Protein AF-A0A9W6Z639-F1 (afdb_monomer_lite)

Secondary structure (DSSP, 8-state):
-PPP---------S------------SS----------TT-TT-----SS--HHHHHHHHHHHHH----HHHHHHHHHHHHHHHHHTT----SSSSSTT---HHHHHH-GGGHHHHHHHHHHHHHHHHHGGGHHHHHHHHHHHHHHH----TTSSSTTT--SS--HHHHHHHHHHHHHTT-SSPPGGG--HHHHHHHHHHHHHHHHHHHHHHHHHHHHHHHHHH-HHHHHHHHHHHHHTTHHHHHHHHHHHHHHHHHSS-SS--TT-HHHHTT-TTT--GGGGGGGSGGG-HHHHHHHHH-----PPP--HHHHHHHHEEEE-TTS-------TTS-TTS-EEEESS--HHHHHHHHHHHHHHHHHHGGG-HHHHHHHHTT-THHHHHHHHHT--HHHHHHHHHHHHHHGGGS-HHHHHHTHHHHHHHHHHS---TT--TTS----S-HHHHHHHHHHHHHHHHHHHHHHHHHHHTT--

InterPro domains:
  IPR021819 Far11/STRP, C-terminal [PF11882] (52-472)
  IPR021819 Far11/STRP, C-terminal [SM01293] (52-479)
  IPR040185 Far11/STRP [PTHR13239] (42-471)

Radius of gyration: 30.05 Å; chains: 1; bounding box: 81×82×79 Å

pLDDT: mean 74.18, std 19.96, range [27.2, 96.5]

Organism: Ambrosiozyma monospora (NCBI:txid43982)

Foldseek 3Di:
DDDDDDDDDDDDDDDDPDPQDDDDDPDDDDDDRDDDDPPVDDDPDPPPPDDDPVVVVVVVVVVVQDDDDPQNLLLVLLVVVVVCVVVVHDPPDDSLCPQPQDVVVCVVCVVCNVVSVLLNVLLVVCLVCVVVLLVLLLVLLVLLLVLQDFDPPPPPPPPDPDDDDPVVVVVVVVVVVVVDQPPDFLVPDDPVNLVVLVSNVVSLVSLLVSLVVLLVNLVSLVVRHNLSNVVSLVSNVVSVLLVSLLSNLVSQVVQLCVPDPDRDPQDLSSVRSRLQQHRNNPSVCVDLVRPVVVVVVCVPDVDDPDDRDDNVNVSCLQWDWDPPPPDDDDPDADLPPPPDTDGQGPDTPPSVVSSNLSSLVSLLSSCPPNLPLSLVVNVVSVCLVSLSVQVSNDDPSNVVSSLSNCLSNQLVDDPVVCVVVVSSVVSNVVPPDADPPSCSNPVPDDDDPVVVNVVSVVVVVVSVVSSVSVSVVSNVVVD

Structure (mmCIF, N/CA/C/O backbone):
data_AF-A0A9W6Z639-F1
#
_entry.id   AF-A0A9W6Z639-F1
#
loop_
_atom_site.group_PDB
_atom_site.id
_atom_site.type_symbol
_atom_site.label_atom_id
_atom_site.label_alt_id
_atom_site.label_comp_id
_atom_site.label_asym_id
_atom_site.label_entity_id
_atom_site.label_seq_id
_atom_site.pdbx_PDB_ins_code
_atom_site.Cartn_x
_atom_site.Cartn_y
_atom_site.Cartn_z
_atom_site.occupancy
_atom_site.B_iso_or_equiv
_atom_site.auth_seq_id
_atom_site.auth_comp_id
_atom_site.auth_asym_id
_atom_site.auth_atom_id
_atom_site.pdbx_PDB_model_num
ATOM 1 N N . MET A 1 1 ? -11.769 43.386 -18.780 1.00 30.22 1 MET A N 1
ATOM 2 C CA . MET A 1 1 ? -12.900 43.760 -17.908 1.00 30.22 1 MET A CA 1
ATOM 3 C C . MET A 1 1 ? -12.930 42.809 -16.723 1.00 30.22 1 MET A C 1
ATOM 5 O O . MET A 1 1 ? -13.091 41.618 -16.959 1.00 30.22 1 MET A O 1
ATOM 9 N N . PRO A 1 2 ? -12.673 43.283 -15.494 1.00 30.77 2 PRO A N 1
ATOM 10 C CA . PRO A 1 2 ? -12.809 42.473 -14.292 1.00 30.77 2 PRO A CA 1
ATOM 11 C C . PRO A 1 2 ? -14.270 42.448 -13.817 1.00 30.77 2 PRO A C 1
ATOM 13 O O . PRO A 1 2 ? -15.003 43.424 -13.967 1.00 30.77 2 PRO A O 1
ATOM 16 N N . SER A 1 3 ? -14.673 41.299 -13.281 1.00 27.20 3 SER A N 1
ATOM 17 C CA . SER A 1 3 ? -16.019 40.975 -12.805 1.00 27.20 3 SER A CA 1
ATOM 18 C C . SER A 1 3 ? -16.471 41.861 -11.630 1.00 27.20 3 SER A C 1
ATOM 20 O O . SER A 1 3 ? -15.642 42.230 -10.796 1.00 27.20 3 SER A O 1
ATOM 22 N N . PRO A 1 4 ? -17.774 42.178 -11.516 1.00 33.56 4 PRO A N 1
ATOM 23 C CA . PRO A 1 4 ? -18.288 43.065 -10.483 1.00 33.56 4 PRO A CA 1
ATOM 24 C C . PRO A 1 4 ? -18.380 42.334 -9.139 1.00 33.56 4 PRO A C 1
ATOM 26 O O . PRO A 1 4 ? -19.134 41.376 -8.975 1.00 33.56 4 PRO A O 1
ATOM 29 N N . THR A 1 5 ? -17.618 42.795 -8.152 1.00 31.55 5 THR A N 1
ATOM 30 C CA . THR A 1 5 ? -17.820 42.442 -6.745 1.00 31.55 5 THR A CA 1
ATOM 31 C C . THR A 1 5 ? -19.060 43.157 -6.217 1.00 31.55 5 THR A C 1
ATOM 33 O O . THR A 1 5 ? -19.093 44.386 -6.148 1.00 31.55 5 THR A O 1
ATOM 36 N N . LEU A 1 6 ? -20.077 42.380 -5.840 1.00 29.45 6 LEU A N 1
ATOM 37 C CA . LEU A 1 6 ? -21.254 42.840 -5.103 1.00 29.45 6 LEU A CA 1
ATOM 38 C C . LEU A 1 6 ? -20.828 43.324 -3.709 1.00 29.45 6 LEU A C 1
ATOM 40 O O . LEU A 1 6 ? -20.745 42.540 -2.767 1.00 29.45 6 LEU A O 1
ATOM 44 N N . ASN A 1 7 ? -20.565 44.622 -3.578 1.00 28.69 7 ASN A N 1
ATOM 45 C CA . ASN A 1 7 ? -20.553 45.282 -2.278 1.00 28.69 7 ASN A CA 1
ATOM 46 C C . ASN A 1 7 ? -21.997 45.676 -1.937 1.00 28.69 7 ASN A C 1
ATOM 48 O O . ASN A 1 7 ? -22.615 46.390 -2.730 1.00 28.69 7 ASN A O 1
ATOM 52 N N . PRO A 1 8 ? -22.555 45.263 -0.786 1.00 32.59 8 PRO A N 1
ATOM 53 C CA . PRO A 1 8 ? -23.858 45.752 -0.366 1.00 32.59 8 PRO A CA 1
ATOM 54 C C . PRO A 1 8 ? -23.740 47.244 -0.023 1.00 32.59 8 PRO A C 1
ATOM 56 O O . PRO A 1 8 ? -23.115 47.627 0.966 1.00 32.59 8 PRO A O 1
ATOM 59 N N . GLN A 1 9 ? -24.313 48.093 -0.878 1.00 29.11 9 GLN A N 1
ATOM 60 C CA . GLN A 1 9 ? -24.552 49.501 -0.582 1.00 29.11 9 GLN A CA 1
ATOM 61 C C . GLN A 1 9 ? -25.623 49.584 0.510 1.00 29.11 9 GLN A C 1
ATOM 63 O O . GLN A 1 9 ? -26.759 49.159 0.309 1.00 29.11 9 GLN A O 1
ATOM 68 N N . HIS A 1 10 ? -25.265 50.122 1.675 1.00 33.81 10 HIS A N 1
ATOM 69 C CA . HIS A 1 10 ? -26.242 50.484 2.694 1.00 33.81 10 HIS A CA 1
ATOM 70 C C . HIS A 1 10 ? -26.980 51.754 2.256 1.00 33.81 10 HIS A C 1
ATOM 72 O O . HIS A 1 10 ? -26.392 52.833 2.198 1.00 33.81 10 HIS A O 1
ATOM 78 N N . THR A 1 11 ? -28.275 51.625 1.975 1.00 29.72 11 THR A N 1
ATOM 79 C CA . THR A 1 11 ? -29.224 52.741 2.006 1.00 29.72 11 THR A CA 1
ATOM 80 C C . THR A 1 11 ? -29.344 53.244 3.441 1.00 29.72 11 THR A C 1
ATOM 82 O O . THR A 1 11 ? -29.461 52.453 4.379 1.00 29.72 11 THR A O 1
ATOM 85 N N . GLY A 1 12 ? -29.260 54.560 3.608 1.00 29.75 12 GLY A N 1
ATOM 86 C CA . GLY A 1 12 ? -29.273 55.219 4.904 1.00 29.75 12 GLY A CA 1
ATOM 87 C C . GLY A 1 12 ? -30.591 55.103 5.674 1.00 29.75 12 GLY A C 1
ATOM 88 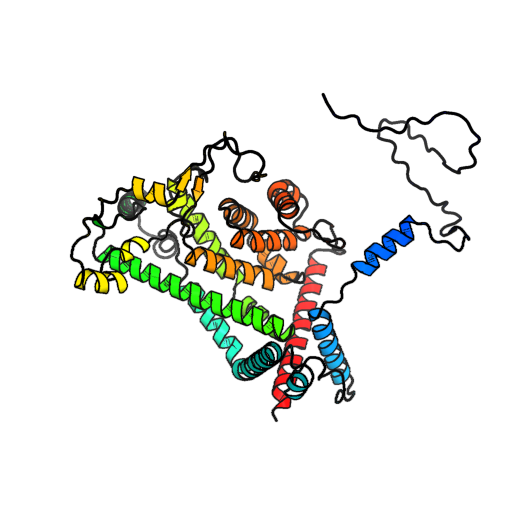O O . GLY A 1 12 ? -31.649 54.796 5.131 1.00 29.75 12 GLY A O 1
ATOM 89 N N . SER A 1 13 ? -30.459 55.440 6.960 1.00 33.75 13 SER A N 1
ATOM 90 C CA . SER A 1 13 ? -31.489 55.916 7.891 1.00 33.75 13 SER A CA 1
ATOM 91 C C . SER A 1 13 ? -32.705 55.020 8.149 1.00 33.75 13 SER A C 1
ATOM 93 O O . SER A 1 13 ? -33.743 55.146 7.505 1.00 33.75 13 SER A O 1
ATOM 95 N N . SER A 1 14 ? -32.631 54.222 9.216 1.00 31.11 14 SER A N 1
ATOM 96 C CA . SER A 1 14 ? -33.730 54.068 10.189 1.00 31.11 14 SER A CA 1
ATOM 97 C C . SER A 1 14 ? -33.225 53.386 11.470 1.00 31.11 14 SER A C 1
ATOM 99 O O . SER A 1 14 ? -32.801 52.238 11.450 1.00 31.11 14 SER A O 1
ATOM 101 N N . LEU A 1 15 ? -33.246 54.154 12.566 1.00 30.62 15 LEU A N 1
ATOM 102 C CA . LEU A 1 15 ? -33.315 53.757 13.983 1.00 30.62 15 LEU A CA 1
ATOM 103 C C . LEU A 1 15 ? -32.533 52.498 14.411 1.00 30.62 15 LEU A C 1
ATOM 105 O O . LEU A 1 15 ? -33.044 51.382 14.462 1.00 30.62 15 LEU A O 1
ATOM 109 N N . SER A 1 16 ? -31.284 52.730 14.815 1.00 30.36 16 SER A N 1
ATOM 110 C CA . SER A 1 16 ? -30.385 51.759 15.432 1.00 30.36 16 SER A CA 1
ATOM 111 C C . SER A 1 16 ? -30.771 51.450 16.885 1.00 30.36 16 SER A C 1
ATOM 113 O O . SER A 1 16 ? -30.467 52.229 17.784 1.00 30.36 16 SER A O 1
ATOM 115 N N . ASN A 1 17 ? -31.332 50.267 17.127 1.00 34.19 17 ASN A N 1
ATOM 116 C CA . ASN A 1 17 ? -31.203 49.561 18.406 1.00 34.19 17 ASN A CA 1
ATOM 117 C C . ASN A 1 17 ? -30.385 48.287 18.169 1.00 34.19 17 ASN A C 1
ATOM 119 O O . ASN A 1 17 ? -30.902 47.174 18.175 1.00 34.19 17 ASN A O 1
ATOM 123 N N . SER A 1 18 ? -29.088 48.449 17.912 1.00 35.41 18 SER A N 1
ATOM 124 C CA . SER A 1 18 ? -28.143 47.334 17.891 1.00 35.41 18 SER A CA 1
ATOM 125 C C . SER A 1 18 ? -26.876 47.751 18.620 1.00 35.41 18 SER A C 1
ATOM 127 O O . SER A 1 18 ? -26.211 48.696 18.197 1.00 35.41 18 SER A O 1
ATOM 129 N N . ASN A 1 19 ? -26.555 47.038 19.702 1.00 36.16 19 ASN A N 1
ATOM 130 C CA . ASN A 1 19 ? -25.334 47.187 20.496 1.00 36.16 19 ASN A CA 1
ATOM 131 C C . ASN A 1 19 ? -24.097 46.786 19.673 1.00 36.16 19 ASN A C 1
ATOM 133 O O . ASN A 1 19 ? -23.530 45.713 19.863 1.00 36.16 19 ASN A O 1
ATOM 137 N N . ILE A 1 20 ? -23.695 47.641 18.735 1.00 36.50 20 ILE A N 1
ATOM 138 C CA . ILE A 1 20 ? -22.407 47.582 18.050 1.00 36.50 20 ILE A CA 1
ATOM 139 C C . ILE A 1 20 ? -21.572 48.716 18.634 1.00 36.50 20 ILE A C 1
ATOM 141 O O . ILE A 1 20 ? -21.779 49.878 18.299 1.00 36.50 20 ILE A O 1
ATOM 145 N N . SER A 1 21 ? -20.643 48.391 19.529 1.00 36.38 21 SER A N 1
ATOM 146 C CA . SER A 1 21 ? -19.566 49.313 19.873 1.00 36.38 21 SER A CA 1
ATOM 147 C C . SER A 1 21 ? -18.505 49.242 18.773 1.00 36.38 21 SER A C 1
ATOM 149 O O . SER A 1 21 ? -17.778 48.256 18.645 1.00 36.38 21 SER A O 1
ATOM 151 N N . GLU A 1 22 ? -18.430 50.280 17.939 1.00 38.34 22 GLU A N 1
ATOM 152 C CA . GLU A 1 22 ? -17.270 50.513 17.079 1.00 38.34 22 GLU A CA 1
ATOM 153 C C . GLU A 1 22 ? -16.114 51.007 17.960 1.00 38.34 22 GLU A C 1
ATOM 155 O O . GLU A 1 22 ? -16.133 52.126 18.463 1.00 38.34 22 GLU A O 1
ATOM 160 N N . LEU A 1 23 ? -15.110 50.158 18.188 1.00 36.09 23 LEU A N 1
ATOM 161 C CA . LEU A 1 23 ? -13.824 50.592 18.732 1.00 36.09 23 LEU A CA 1
ATOM 162 C C . LEU A 1 23 ? -12.969 51.109 17.571 1.00 36.09 23 LEU A C 1
ATOM 164 O O . LEU A 1 23 ? -12.464 50.330 16.760 1.00 36.09 23 LEU A O 1
ATOM 168 N N . GLU A 1 24 ? -12.840 52.432 17.475 1.00 35.06 24 GLU A N 1
ATOM 169 C CA . GLU A 1 24 ? -11.897 53.088 16.573 1.00 35.06 24 GLU A CA 1
ATOM 170 C C . GLU A 1 24 ? -10.466 52.878 17.083 1.00 35.06 24 GLU A C 1
ATOM 172 O O . GLU A 1 24 ? -10.044 53.469 18.074 1.00 35.06 24 GLU A O 1
ATOM 177 N N . HIS A 1 25 ? -9.690 52.050 16.385 1.00 38.09 25 HIS A N 1
ATOM 178 C CA . HIS A 1 25 ? -8.236 52.129 16.459 1.00 38.09 25 HIS A CA 1
ATOM 179 C C . HIS A 1 25 ? -7.745 52.977 15.289 1.00 38.09 25 HIS A C 1
ATOM 181 O O . HIS A 1 25 ? -7.817 52.579 14.125 1.00 38.09 25 HIS A O 1
ATOM 187 N N . THR A 1 26 ? -7.240 54.167 15.608 1.00 40.84 26 THR A N 1
ATOM 188 C CA . THR A 1 26 ? -6.449 54.992 14.698 1.00 40.84 26 THR A CA 1
ATOM 189 C C . THR A 1 26 ? -5.169 54.233 14.361 1.00 40.84 26 THR A C 1
ATOM 191 O O . THR A 1 26 ? -4.233 54.246 15.155 1.00 40.84 26 THR A O 1
ATOM 194 N N . ASN A 1 27 ? -5.183 53.483 13.257 1.00 37.47 27 ASN A N 1
ATOM 195 C CA . ASN A 1 27 ? -4.060 53.234 12.344 1.00 37.47 27 ASN A CA 1
ATOM 196 C C . ASN A 1 27 ? -4.436 52.126 11.345 1.00 37.47 27 ASN A C 1
ATOM 198 O O . ASN A 1 27 ? -4.253 50.945 11.608 1.00 37.47 27 ASN A O 1
ATOM 202 N N . GLY A 1 28 ? -4.954 52.532 10.182 1.00 48.00 28 GLY A N 1
ATOM 203 C CA . GLY A 1 28 ? -4.600 51.958 8.875 1.00 48.00 28 GLY A CA 1
ATOM 204 C C . GLY A 1 28 ? -4.807 50.468 8.558 1.00 48.00 28 GLY A C 1
ATOM 205 O O . GLY A 1 28 ? -4.416 50.078 7.463 1.00 48.00 28 GLY A O 1
ATOM 206 N N . GLU A 1 29 ? -5.410 49.637 9.410 1.00 40.06 29 GLU A N 1
ATOM 207 C CA . GLU A 1 29 ? -5.619 48.210 9.114 1.00 40.06 29 GLU A CA 1
ATOM 208 C C . GLU A 1 29 ? -7.104 47.812 9.071 1.00 40.06 29 GLU A C 1
ATOM 210 O O . GLU A 1 29 ? -7.949 48.279 9.832 1.00 40.06 29 GLU A O 1
ATOM 215 N N . THR A 1 30 ? -7.426 46.949 8.106 1.00 41.94 30 THR A N 1
ATOM 216 C CA . THR A 1 30 ? -8.763 46.480 7.712 1.00 41.94 30 THR A CA 1
ATOM 217 C C . THR A 1 30 ? -9.707 46.169 8.883 1.00 41.94 30 THR A C 1
ATOM 219 O O . THR A 1 30 ? -9.414 45.307 9.713 1.00 41.94 30 THR A O 1
ATOM 222 N N . LYS A 1 31 ? -10.892 46.804 8.888 1.00 38.56 31 LYS A N 1
ATOM 223 C CA . LYS A 1 31 ? -11.970 46.606 9.875 1.00 38.56 31 LYS A CA 1
ATOM 224 C C . LYS A 1 31 ? -12.409 45.134 9.950 1.00 38.56 31 LYS A C 1
ATOM 226 O O . LYS A 1 31 ? -13.215 44.677 9.141 1.00 38.56 31 LYS A O 1
ATOM 231 N N . LYS A 1 32 ? -11.954 44.392 10.964 1.00 42.72 32 LYS A N 1
ATOM 232 C CA . LYS A 1 32 ? -12.601 43.139 11.383 1.00 42.72 32 LYS A CA 1
ATOM 233 C C . LYS A 1 32 ? -13.751 43.474 12.329 1.00 42.72 32 LYS A C 1
ATOM 235 O O . LYS A 1 32 ? -13.523 43.787 13.492 1.00 42.72 32 LYS A O 1
ATOM 240 N N . LYS A 1 33 ? -14.991 43.373 11.844 1.00 46.72 33 LYS A N 1
ATOM 241 C CA . LYS A 1 33 ? -16.167 43.334 12.724 1.00 46.72 33 LYS A CA 1
ATOM 242 C C . LYS A 1 33 ? -16.118 42.022 13.508 1.00 46.72 33 LYS A C 1
ATOM 244 O O . LYS A 1 33 ? -16.378 40.960 12.948 1.00 46.72 33 LYS A O 1
ATOM 249 N N . MET A 1 34 ? -15.729 42.084 14.777 1.00 39.72 34 MET A N 1
ATOM 250 C CA . MET A 1 34 ? -15.880 40.960 15.697 1.00 39.72 34 MET A CA 1
ATOM 251 C C . MET A 1 34 ? -17.211 41.100 16.427 1.00 39.72 34 MET A C 1
ATOM 253 O O . MET A 1 34 ? -17.521 42.165 16.954 1.00 39.72 34 MET A O 1
ATOM 257 N N . PHE A 1 35 ? -17.988 40.020 16.473 1.00 47.38 35 PHE A N 1
ATOM 258 C CA . PHE A 1 35 ? -19.105 39.917 17.404 1.00 47.38 35 PHE A CA 1
ATOM 259 C C . PHE A 1 35 ? -18.526 39.809 18.815 1.00 47.38 35 PHE A C 1
ATOM 261 O O . PHE A 1 35 ? -18.044 38.752 19.215 1.00 47.38 35 PHE A O 1
ATOM 268 N N . VAL A 1 36 ? -18.524 40.916 19.554 1.00 46.53 36 VAL A N 1
ATOM 269 C CA . VAL A 1 36 ? -18.197 40.911 20.980 1.00 46.53 36 VAL A CA 1
ATOM 270 C C . VAL A 1 36 ? -19.468 40.512 21.721 1.00 46.53 36 VAL A C 1
ATOM 272 O O . VAL A 1 36 ? -20.384 41.314 21.880 1.00 46.53 36 VAL A O 1
ATOM 275 N N . THR A 1 37 ? -19.558 39.257 22.157 1.00 47.69 37 THR A N 1
ATOM 276 C CA . THR A 1 37 ? -20.544 38.880 23.177 1.00 47.69 37 THR A CA 1
ATOM 277 C C . THR A 1 37 ? -20.198 39.637 24.454 1.00 47.69 37 THR A C 1
ATOM 279 O O . THR A 1 37 ? -19.046 39.587 24.889 1.00 47.69 37 THR A O 1
ATOM 282 N N . GLN A 1 38 ? -21.153 40.372 25.031 1.00 50.75 38 GLN A N 1
ATOM 283 C CA . GLN A 1 38 ? -20.894 41.182 26.221 1.00 50.75 38 GLN A CA 1
ATOM 284 C C . GLN A 1 38 ? -20.311 40.312 27.350 1.00 50.75 38 GLN A C 1
ATOM 286 O O . GLN A 1 38 ? -20.946 39.328 27.733 1.00 50.75 38 GLN A O 1
ATOM 291 N N . PRO A 1 39 ? -19.134 40.654 27.907 1.00 56.75 39 PRO A N 1
ATOM 292 C CA . PRO A 1 39 ? -18.445 39.813 28.889 1.00 56.75 39 PRO A CA 1
ATOM 293 C C . PRO A 1 39 ? -19.215 39.663 30.210 1.00 56.75 39 PRO A C 1
ATOM 295 O O . PRO A 1 39 ? -18.984 38.703 30.936 1.00 56.75 39 PRO A O 1
ATOM 298 N N . ASN A 1 40 ? -20.166 40.562 30.491 1.00 57.72 40 ASN A N 1
ATOM 299 C CA . ASN A 1 40 ? -21.044 40.492 31.665 1.00 57.72 40 ASN A CA 1
ATOM 300 C C . ASN A 1 40 ? -22.245 39.549 31.480 1.00 57.72 40 ASN A C 1
ATOM 302 O O . ASN A 1 40 ? -22.925 39.238 32.452 1.00 57.72 40 ASN A O 1
ATOM 306 N N . PHE A 1 41 ? -22.504 39.087 30.254 1.00 56.22 41 PHE A N 1
ATOM 307 C CA . PHE A 1 41 ? -23.584 38.157 29.935 1.00 56.22 41 PHE A CA 1
ATOM 308 C C . PHE A 1 41 ? -23.115 37.083 28.941 1.00 56.22 41 PHE A C 1
ATOM 310 O O . PHE A 1 41 ? -23.629 36.993 27.818 1.00 56.22 41 PHE A O 1
ATOM 317 N N . PRO A 1 42 ? -22.131 36.248 29.319 1.00 45.94 42 PRO A N 1
ATOM 318 C CA . PRO A 1 42 ? -21.802 35.083 28.521 1.00 45.94 42 PRO A CA 1
ATOM 319 C C . PRO A 1 42 ? -23.026 34.154 28.551 1.00 45.94 42 PRO A C 1
ATOM 321 O O . PRO A 1 42 ? -23.474 33.763 29.626 1.00 45.94 42 PRO A O 1
ATOM 324 N N . ASN A 1 43 ? -23.570 33.806 27.381 1.00 54.31 43 ASN A N 1
ATOM 325 C CA . ASN A 1 43 ? -24.707 32.884 27.191 1.00 54.31 43 ASN A CA 1
ATOM 326 C C . ASN A 1 43 ? -26.138 33.452 27.318 1.00 54.31 43 ASN A C 1
ATOM 328 O O . ASN A 1 43 ? -27.054 32.685 27.618 1.00 54.31 43 ASN A O 1
ATOM 332 N N . ILE A 1 44 ? -26.399 34.733 27.016 1.00 52.34 44 ILE A N 1
ATOM 333 C CA . ILE A 1 44 ? -27.779 35.116 26.644 1.00 52.34 44 ILE A CA 1
ATOM 334 C C . ILE A 1 44 ? -28.041 34.599 25.228 1.00 52.34 44 ILE A C 1
ATOM 336 O O . ILE A 1 44 ? -27.745 35.258 24.231 1.00 52.34 44 ILE A O 1
ATOM 340 N N . TYR A 1 45 ? -28.569 33.382 25.147 1.00 58.19 45 TYR A N 1
ATOM 341 C CA . TYR A 1 45 ? -29.176 32.873 23.927 1.00 58.19 45 TYR A CA 1
ATOM 342 C C . TYR A 1 45 ? -30.580 33.475 23.788 1.00 58.19 45 TYR A C 1
ATOM 344 O O . TYR A 1 45 ? -31.265 33.643 24.802 1.00 58.19 45 TYR A O 1
ATOM 352 N N . PRO A 1 46 ? -31.026 33.823 22.569 1.00 56.44 46 PRO A N 1
ATOM 353 C CA . PRO A 1 46 ? -32.404 34.245 22.358 1.00 56.44 46 PRO A CA 1
ATOM 354 C C . PRO A 1 46 ? -33.351 33.176 22.925 1.00 56.44 46 PRO A C 1
ATOM 356 O O . PRO A 1 46 ? -33.225 31.997 22.611 1.00 56.44 46 PRO A O 1
ATOM 359 N N . LEU A 1 47 ? -34.277 33.599 23.791 1.00 58.03 47 LEU A N 1
ATOM 360 C CA . LEU A 1 47 ? -35.275 32.752 24.467 1.00 58.03 47 LEU A CA 1
ATOM 361 C C . LEU A 1 47 ? -36.360 32.218 23.512 1.00 58.03 47 LEU A C 1
ATOM 363 O O . LEU A 1 47 ? -37.289 31.529 23.938 1.00 58.03 47 LEU A O 1
ATOM 367 N N . GLU A 1 48 ? -36.269 32.547 22.225 1.00 63.38 48 GLU A N 1
ATOM 368 C CA . GLU A 1 48 ? -37.144 31.996 21.203 1.00 63.38 48 GLU A CA 1
ATOM 369 C C . GLU A 1 48 ? -36.829 30.506 21.035 1.00 63.38 48 GLU A C 1
ATOM 371 O O . GLU A 1 48 ? -35.699 30.109 20.759 1.00 63.38 48 GLU A O 1
ATOM 376 N N . LYS A 1 49 ? -37.853 29.661 21.208 1.00 59.84 49 LYS A N 1
ATOM 377 C CA . LYS A 1 49 ? -37.761 28.194 21.082 1.00 59.84 49 LYS A CA 1
ATOM 378 C C . LYS A 1 49 ? -37.260 27.729 19.709 1.00 59.84 49 LYS A C 1
ATOM 380 O O . LYS A 1 49 ? -36.949 26.549 19.548 1.00 59.84 49 LYS A O 1
ATOM 385 N N . ASP A 1 50 ? -37.207 28.627 18.728 1.00 74.06 50 ASP A N 1
ATOM 386 C CA . ASP A 1 50 ? -36.800 28.314 17.374 1.00 74.06 50 ASP A CA 1
ATOM 387 C C . ASP A 1 50 ? -35.313 28.602 17.158 1.00 74.06 50 ASP A C 1
ATOM 389 O O . ASP A 1 50 ? -34.856 29.736 17.033 1.00 74.06 50 ASP A O 1
ATOM 393 N N . VAL A 1 51 ? -34.538 27.519 17.105 1.00 77.94 51 VAL A N 1
ATOM 394 C CA . VAL A 1 51 ? -33.113 27.557 16.777 1.00 77.94 51 VAL A CA 1
ATOM 395 C C . VAL A 1 51 ? -32.923 28.247 15.411 1.00 77.94 51 VAL A C 1
ATOM 397 O O . VAL A 1 51 ? -33.590 27.847 14.448 1.00 77.94 51 VAL A O 1
ATOM 400 N N . PRO A 1 52 ? -32.004 29.228 15.287 1.00 85.94 52 PRO A N 1
ATOM 401 C CA . PRO A 1 52 ? -31.713 29.903 14.025 1.00 85.94 52 PRO A CA 1
ATOM 402 C C . PRO A 1 52 ? -31.481 28.929 12.867 1.00 85.94 52 PRO A C 1
ATOM 404 O O . PRO A 1 52 ? -30.836 27.889 13.038 1.00 85.94 52 PRO A O 1
ATOM 407 N N . PHE A 1 53 ? -31.958 29.291 11.670 1.00 85.31 53 PHE A N 1
ATOM 408 C CA . PHE A 1 53 ? -31.848 28.452 10.470 1.00 85.31 53 PHE A CA 1
ATOM 409 C C . PHE A 1 53 ? -30.411 27.984 10.212 1.00 85.31 53 PHE A C 1
ATOM 411 O O . PHE A 1 53 ? -30.203 26.811 9.932 1.00 85.31 53 PHE A O 1
ATOM 418 N N . SER A 1 54 ? -29.417 28.853 10.410 1.00 86.44 54 SER A N 1
ATOM 419 C CA . SER A 1 54 ? -27.997 28.517 10.245 1.00 86.44 54 SER A CA 1
ATOM 420 C C . SER A 1 54 ? -27.526 27.388 11.168 1.00 86.44 54 SER A C 1
ATOM 422 O O . SER A 1 54 ? -26.743 26.537 10.753 1.00 86.44 54 SER A O 1
ATOM 424 N N . ILE A 1 55 ? -28.018 27.333 12.410 1.00 85.94 55 ILE A N 1
ATOM 425 C CA . ILE A 1 55 ? -27.685 26.266 13.363 1.00 85.94 55 ILE A CA 1
ATOM 426 C C . ILE A 1 55 ? -28.441 24.983 13.004 1.00 85.94 55 ILE A C 1
ATOM 428 O O . ILE A 1 55 ? -27.856 23.902 13.068 1.00 85.94 55 ILE A O 1
ATOM 432 N N . LYS A 1 56 ? -29.709 25.078 12.579 1.00 88.06 56 LYS A N 1
ATOM 433 C CA . LYS A 1 56 ? -30.477 23.920 12.086 1.00 88.06 56 LYS A CA 1
ATOM 434 C C . LYS A 1 56 ? -29.840 23.317 10.832 1.00 88.06 56 LYS A C 1
ATOM 436 O O . LYS A 1 56 ? -29.673 22.103 10.758 1.00 88.06 56 LYS A O 1
ATOM 441 N N . GLU A 1 57 ? -29.435 24.154 9.883 1.00 90.00 57 GLU A N 1
ATOM 442 C CA . GLU A 1 57 ? -28.739 23.756 8.661 1.00 90.00 57 GLU A CA 1
ATOM 443 C C . GLU A 1 57 ? -27.389 23.113 8.990 1.00 90.00 57 GLU A C 1
ATOM 445 O O . GLU A 1 57 ? -27.126 21.994 8.553 1.00 90.00 57 GLU A O 1
ATOM 450 N N . ALA A 1 58 ? -26.569 23.752 9.832 1.00 86.75 58 ALA A N 1
ATOM 451 C CA . ALA A 1 58 ? -25.300 23.183 10.274 1.00 86.75 58 ALA A CA 1
ATOM 452 C C . ALA A 1 58 ? -25.498 21.836 10.986 1.00 86.75 58 ALA A C 1
ATOM 454 O O . ALA A 1 58 ? -24.785 20.879 10.689 1.00 86.75 58 ALA A O 1
ATOM 455 N N . SER A 1 59 ? -26.487 21.734 11.878 1.00 87.12 59 SER A N 1
ATOM 456 C CA . SER A 1 59 ? -26.834 20.491 12.574 1.00 87.12 59 SER A CA 1
ATOM 457 C C . SER A 1 59 ? -27.238 19.391 11.592 1.00 87.12 59 SER A C 1
ATOM 459 O O . SER A 1 59 ? -26.703 18.288 11.663 1.00 87.12 59 SER A O 1
ATOM 461 N N . ASN A 1 60 ? -28.093 19.697 10.611 1.00 89.50 60 ASN A N 1
ATOM 462 C CA . ASN A 1 60 ? -28.510 18.744 9.581 1.00 89.50 60 ASN A CA 1
ATOM 463 C C . ASN A 1 60 ? -27.324 18.301 8.703 1.00 89.50 60 ASN A C 1
ATOM 465 O O . ASN A 1 60 ? -27.149 17.113 8.427 1.00 89.50 60 ASN A O 1
ATOM 469 N N . ILE A 1 61 ? -26.447 19.236 8.319 1.00 87.38 61 ILE A N 1
ATOM 470 C CA . ILE A 1 61 ? -25.204 18.923 7.607 1.00 87.38 61 ILE A CA 1
ATOM 471 C C . ILE A 1 61 ? -24.338 17.987 8.456 1.00 87.38 61 ILE A C 1
ATOM 473 O O . ILE A 1 61 ? -23.887 16.963 7.946 1.00 87.38 61 ILE A O 1
ATOM 477 N N . PHE A 1 62 ? -24.118 18.283 9.739 1.00 84.81 62 PHE A N 1
ATOM 478 C CA . PHE A 1 62 ? -23.319 17.424 10.611 1.00 84.81 62 PHE A CA 1
ATOM 479 C C . PHE A 1 62 ? -23.951 16.048 10.793 1.00 84.81 62 PHE A C 1
ATOM 481 O O . PHE A 1 62 ? -23.249 15.056 10.616 1.00 84.81 62 PHE A O 1
ATOM 488 N N . TYR A 1 63 ? -25.250 15.979 11.078 1.00 86.56 63 TYR A N 1
ATOM 489 C CA . TYR A 1 63 ? -25.989 14.735 11.272 1.00 86.56 63 TYR A CA 1
ATOM 490 C C . TYR A 1 63 ? -25.881 13.816 10.049 1.00 86.56 63 TYR A C 1
ATOM 492 O O . TYR A 1 63 ? -25.428 12.680 10.175 1.00 86.56 63 TYR A O 1
ATOM 500 N N . ASN A 1 64 ? -26.132 14.342 8.845 1.00 85.75 64 ASN A N 1
ATOM 501 C CA . ASN A 1 64 ? -26.029 13.576 7.595 1.00 85.75 64 ASN A CA 1
ATOM 502 C C . ASN A 1 64 ? -24.591 13.134 7.255 1.00 85.75 64 ASN A C 1
ATOM 504 O O . ASN A 1 64 ? -24.379 12.216 6.458 1.00 85.75 64 ASN A O 1
ATOM 508 N N . HIS A 1 65 ? -23.581 13.785 7.842 1.00 80.69 65 HIS A N 1
ATOM 509 C CA . HIS A 1 65 ? -22.166 13.474 7.629 1.00 80.69 65 HIS A CA 1
ATOM 510 C C . HIS A 1 65 ? -21.517 12.700 8.787 1.00 80.69 65 HIS A C 1
ATOM 512 O O . HIS A 1 65 ? -20.356 12.291 8.657 1.00 80.69 65 HIS A O 1
ATOM 518 N N . ILE A 1 66 ? -22.226 12.459 9.894 1.00 82.19 66 ILE A N 1
ATOM 519 C CA . ILE A 1 66 ? -21.788 11.536 10.941 1.00 82.19 66 ILE A CA 1
ATOM 520 C C . ILE A 1 66 ? -21.932 10.122 10.384 1.00 82.19 66 ILE A C 1
ATOM 522 O O . ILE A 1 66 ? -23.018 9.649 10.072 1.00 82.19 66 ILE A O 1
ATOM 526 N N . LYS A 1 67 ? -20.795 9.449 10.209 1.00 78.38 67 LYS A N 1
ATOM 527 C CA . LYS A 1 67 ? -20.737 8.058 9.768 1.00 78.38 67 LYS A CA 1
ATOM 528 C C . LYS A 1 67 ? -19.875 7.288 10.740 1.00 78.38 67 LYS A C 1
ATOM 530 O O . LYS A 1 67 ? -18.724 7.662 10.970 1.00 78.38 67 LYS A O 1
ATOM 535 N N . GLU A 1 68 ? -20.423 6.209 11.268 1.00 80.50 68 GLU A N 1
ATOM 536 C CA . GLU A 1 68 ? -19.666 5.246 12.045 1.00 80.50 68 GLU A CA 1
ATOM 537 C C . GLU A 1 68 ? -19.099 4.185 11.102 1.00 80.50 68 GLU A C 1
ATOM 539 O O . GLU A 1 68 ? -19.812 3.629 10.265 1.00 80.50 68 GLU A O 1
ATOM 544 N N . SER A 1 69 ? -17.790 3.951 11.175 1.00 87.00 69 SER A N 1
ATOM 545 C CA . SER A 1 69 ? -17.146 2.979 10.296 1.00 87.00 69 SER A CA 1
ATOM 546 C C . SER A 1 69 ? -17.260 1.573 10.879 1.00 87.00 69 SER A C 1
ATOM 548 O O . SER A 1 69 ? -17.117 1.393 12.086 1.00 87.00 69 SER A O 1
ATOM 550 N N . VAL A 1 70 ? -17.449 0.565 10.022 1.00 88.56 70 VAL A N 1
ATOM 551 C CA . VAL A 1 70 ? -17.446 -0.849 10.444 1.00 88.56 70 VAL A CA 1
ATOM 552 C C . VAL A 1 70 ? -16.140 -1.194 11.163 1.00 88.56 70 VAL A C 1
ATOM 554 O O . VAL A 1 70 ? -16.162 -1.843 12.199 1.00 88.56 70 VAL A O 1
ATOM 557 N N . SER A 1 71 ? -15.009 -0.668 10.683 1.00 89.38 71 SER A N 1
ATOM 558 C CA . SER A 1 71 ? -13.708 -0.841 11.336 1.00 89.38 71 SER A CA 1
ATOM 559 C C . SER A 1 71 ? -13.675 -0.281 12.763 1.00 89.38 71 SER A C 1
ATOM 561 O O . SER A 1 71 ? -13.046 -0.878 13.627 1.00 89.38 71 SER A O 1
ATOM 563 N N . SER A 1 72 ? -14.353 0.841 13.029 1.00 89.38 72 SER A N 1
ATOM 564 C CA . SER A 1 72 ? -14.471 1.396 14.385 1.00 89.38 72 SER A CA 1
ATOM 565 C C . SER A 1 72 ? -15.304 0.485 15.281 1.00 89.38 72 SER A C 1
ATOM 567 O O . SER A 1 72 ? -14.885 0.214 16.399 1.00 89.38 72 SER A O 1
ATOM 569 N N . LYS A 1 73 ? -16.429 -0.038 14.777 1.00 90.12 73 LYS A N 1
ATOM 570 C CA . LYS A 1 73 ? -17.284 -0.971 15.527 1.00 90.12 73 LYS A CA 1
ATOM 571 C C . LYS A 1 73 ? -16.561 -2.269 15.871 1.00 90.12 73 LYS A C 1
ATOM 573 O O . LYS A 1 73 ? -16.584 -2.687 17.021 1.00 90.12 73 LYS A O 1
ATOM 578 N N . GLN A 1 74 ? -15.876 -2.860 14.891 1.00 91.06 74 GLN A N 1
ATOM 579 C CA . GLN A 1 74 ? -15.047 -4.053 15.081 1.00 91.06 74 GLN A CA 1
ATOM 580 C C . GLN A 1 74 ? -13.976 -3.821 16.151 1.00 91.06 74 GLN A C 1
ATOM 582 O O . GLN A 1 74 ? -13.835 -4.612 17.076 1.00 91.06 74 GLN A O 1
ATOM 587 N N . PHE A 1 75 ? -13.259 -2.697 16.064 1.00 91.25 75 PHE A N 1
ATOM 588 C CA . PHE A 1 75 ? -12.235 -2.343 17.043 1.00 91.25 75 PHE A CA 1
ATOM 589 C C . PHE A 1 75 ? -12.817 -2.168 18.454 1.00 91.25 75 PHE A C 1
ATOM 591 O O . PHE A 1 75 ? -12.319 -2.782 19.395 1.00 91.25 75 PHE A O 1
ATOM 598 N N . ILE A 1 76 ? -13.882 -1.372 18.604 1.00 90.31 76 ILE A N 1
ATOM 599 C CA . ILE A 1 76 ? -14.516 -1.096 19.903 1.00 90.31 76 ILE A CA 1
ATOM 600 C C . ILE A 1 76 ? -15.051 -2.385 20.528 1.00 90.31 76 ILE A C 1
ATOM 602 O O . ILE A 1 76 ? -14.752 -2.650 21.684 1.00 90.31 76 ILE A O 1
ATOM 606 N N . SER A 1 77 ? -15.742 -3.225 19.756 1.00 89.31 77 SER A N 1
ATOM 607 C CA . SER A 1 77 ? -16.250 -4.523 20.220 1.00 89.31 77 SER A CA 1
ATOM 608 C C . SER A 1 77 ? -15.139 -5.403 20.802 1.00 89.31 77 SER A C 1
ATOM 610 O O . SER A 1 77 ? -15.273 -5.933 21.906 1.00 89.31 77 SER A O 1
ATOM 612 N N . THR A 1 78 ? -13.999 -5.509 20.111 1.00 89.12 78 THR A N 1
ATOM 613 C CA . THR A 1 78 ? -12.855 -6.276 20.627 1.00 89.12 78 THR A CA 1
ATOM 614 C C . THR A 1 78 ? -12.201 -5.636 21.846 1.00 89.12 78 THR A C 1
ATOM 616 O O . THR A 1 78 ? -11.761 -6.347 22.745 1.00 89.12 78 THR A O 1
ATOM 619 N N . PHE A 1 79 ? -12.151 -4.305 21.898 1.00 90.62 79 PHE A N 1
ATOM 620 C CA . PHE A 1 79 ? -11.596 -3.568 23.027 1.00 90.62 79 PHE A CA 1
ATOM 621 C C . PHE A 1 79 ? -12.470 -3.704 24.280 1.00 90.62 79 PHE A C 1
ATOM 623 O O . PHE A 1 79 ? -11.954 -3.947 25.363 1.00 90.62 79 PHE A O 1
ATOM 630 N N . GLU A 1 80 ? -13.791 -3.624 24.144 1.00 89.25 80 GLU A N 1
ATOM 631 C CA . GLU A 1 80 ? -14.725 -3.873 25.244 1.00 89.25 80 GLU A CA 1
ATOM 632 C C . GLU A 1 80 ? -14.627 -5.311 25.758 1.00 89.25 80 GLU A C 1
ATOM 634 O O . GLU A 1 80 ? -14.653 -5.524 26.968 1.00 89.25 80 GLU A O 1
ATOM 639 N N . GLY A 1 81 ? -14.473 -6.289 24.856 1.00 86.31 81 GLY A N 1
ATOM 640 C CA . GLY A 1 81 ? -14.210 -7.681 25.232 1.00 86.31 81 GLY A CA 1
ATOM 641 C C . GLY A 1 81 ? -12.916 -7.830 26.034 1.00 86.31 81 GLY A C 1
ATOM 642 O O . GLY A 1 81 ? -12.914 -8.478 27.075 1.00 86.31 81 GLY A O 1
ATOM 643 N N . PHE A 1 82 ? -11.845 -7.160 25.602 1.00 88.31 82 PHE A N 1
ATOM 644 C CA . PHE A 1 82 ? -10.575 -7.123 26.327 1.00 88.31 82 PHE A CA 1
ATOM 645 C C . PHE A 1 82 ? -10.730 -6.541 27.741 1.00 88.31 82 PHE A C 1
ATOM 647 O O . PHE A 1 82 ? -10.298 -7.165 28.704 1.00 88.31 82 PHE A O 1
ATOM 654 N N . ILE A 1 83 ? -11.394 -5.388 27.884 1.00 88.50 83 ILE A N 1
ATOM 655 C CA . ILE A 1 83 ? -11.594 -4.737 29.190 1.00 88.50 83 ILE A CA 1
ATOM 656 C C . ILE A 1 83 ? -12.443 -5.597 30.132 1.00 88.50 83 ILE A C 1
ATOM 658 O O . ILE A 1 83 ? -12.135 -5.693 31.317 1.00 88.50 83 ILE A O 1
ATOM 662 N N . LYS A 1 84 ? -13.505 -6.228 29.625 1.00 86.12 84 LYS A N 1
ATOM 663 C CA . LYS A 1 84 ? -14.353 -7.114 30.432 1.00 86.12 84 LYS A CA 1
ATOM 664 C C . LYS A 1 84 ? -13.599 -8.358 30.901 1.00 86.12 84 LYS A C 1
ATOM 666 O O . LYS A 1 84 ? -13.700 -8.701 32.076 1.00 86.12 84 LYS A O 1
ATOM 671 N N . ASP A 1 85 ? -12.816 -8.981 30.017 1.00 84.62 85 ASP A N 1
ATOM 672 C CA . ASP A 1 85 ? -11.990 -10.140 30.368 1.00 84.62 85 ASP A CA 1
ATOM 673 C C . ASP A 1 85 ? -10.913 -9.748 31.410 1.00 84.62 85 ASP A C 1
ATOM 675 O O . ASP A 1 85 ? -10.697 -10.492 32.364 1.00 84.62 85 ASP A O 1
ATOM 679 N N . GLU A 1 86 ? -10.295 -8.558 31.313 1.00 85.88 86 GLU A N 1
ATOM 680 C CA . GLU A 1 86 ? -9.374 -8.046 32.351 1.00 85.88 86 GLU A CA 1
ATOM 681 C C . GLU A 1 86 ? -10.065 -7.769 33.696 1.00 85.88 86 GLU A C 1
ATOM 683 O O . GLU A 1 86 ? -9.450 -7.910 34.753 1.00 85.88 86 GLU A O 1
ATOM 688 N N . GLN A 1 87 ? -11.348 -7.400 33.676 1.00 86.56 87 GLN A N 1
ATOM 689 C CA . GLN A 1 87 ? -12.169 -7.213 34.876 1.00 86.56 87 GLN A CA 1
ATOM 690 C C . GLN A 1 87 ? -12.710 -8.532 35.455 1.00 86.56 87 GLN A C 1
ATOM 692 O O . GLN A 1 87 ? -13.330 -8.512 36.518 1.00 86.56 87 GLN A O 1
ATOM 697 N N . GLY A 1 88 ? -12.491 -9.670 34.783 1.00 82.50 88 GLY A N 1
ATOM 698 C CA . GLY A 1 88 ? -13.011 -10.977 35.193 1.00 82.50 88 GLY A CA 1
ATOM 699 C C . GLY A 1 88 ? -14.517 -11.154 34.967 1.00 82.50 88 GLY A C 1
ATOM 700 O O . GLY A 1 88 ? -15.138 -11.980 35.632 1.00 82.50 88 GLY A O 1
ATOM 701 N N . LEU A 1 89 ? -15.121 -10.372 34.065 1.00 78.88 89 LEU A N 1
ATOM 702 C CA . LEU A 1 89 ? -16.530 -10.495 33.689 1.00 78.88 89 LEU A CA 1
ATOM 703 C C . LEU A 1 89 ? -16.685 -11.492 32.531 1.00 78.88 89 LEU A C 1
ATOM 705 O O . LEU A 1 89 ? -16.015 -11.363 31.508 1.00 78.88 89 LEU A O 1
ATOM 709 N N . ASP A 1 90 ? -17.610 -12.448 32.655 1.00 66.69 90 ASP A N 1
ATOM 710 C CA . ASP A 1 90 ? -17.878 -13.433 31.600 1.00 66.69 90 ASP A CA 1
ATOM 711 C C . ASP A 1 90 ? -18.458 -12.771 30.334 1.00 66.69 90 ASP A C 1
ATOM 713 O O . ASP A 1 90 ? -19.570 -12.240 30.315 1.00 66.69 90 ASP A O 1
ATOM 717 N N . CYS A 1 91 ? -17.703 -12.835 29.234 1.00 57.66 91 CYS A N 1
ATOM 718 C CA . CYS A 1 91 ? -18.065 -12.285 27.920 1.00 57.66 91 CYS A CA 1
ATOM 719 C C . CYS A 1 91 ? -18.827 -13.265 27.005 1.00 57.66 91 CYS A C 1
ATOM 721 O O . CYS A 1 91 ? -18.823 -13.095 25.783 1.00 57.66 91 CYS A O 1
ATOM 723 N N . SER A 1 92 ? -19.423 -14.324 27.550 1.00 54.41 92 SER A N 1
ATOM 724 C CA . SER A 1 92 ? -19.791 -15.544 26.811 1.00 54.41 92 SER A CA 1
ATOM 725 C C . SER A 1 92 ? -21.013 -15.458 25.875 1.00 54.41 92 SER A C 1
ATOM 727 O O . SER A 1 92 ? -21.333 -16.456 25.238 1.00 54.41 92 SER A O 1
ATOM 729 N N . GLY A 1 93 ? -21.672 -14.305 25.714 1.00 53.94 93 GLY A N 1
ATOM 730 C CA . GLY A 1 93 ? -22.930 -14.211 24.948 1.00 53.94 93 GLY A CA 1
ATOM 731 C C . GLY A 1 93 ? -22.852 -13.443 23.627 1.00 53.94 93 GLY A C 1
ATOM 732 O O . GLY A 1 93 ? -22.768 -14.033 22.553 1.00 53.94 93 GLY A O 1
ATOM 733 N N . ASP A 1 94 ? -22.896 -12.110 23.699 1.00 51.59 94 ASP A N 1
ATOM 734 C CA . ASP A 1 94 ? -23.424 -11.326 22.567 1.00 51.59 94 ASP A CA 1
ATOM 735 C C . ASP A 1 94 ? -22.385 -10.503 21.790 1.00 51.59 94 ASP A C 1
ATOM 737 O O . ASP A 1 94 ? -22.519 -10.296 20.586 1.00 51.59 94 ASP A O 1
ATOM 741 N N . VAL A 1 95 ? -21.306 -10.045 22.435 1.00 53.28 95 VAL A N 1
ATOM 742 C CA . VAL A 1 95 ? -20.354 -9.110 21.793 1.00 53.28 95 VAL A CA 1
ATOM 743 C C . VAL A 1 95 ? -19.295 -9.837 20.951 1.00 53.28 95 VAL A C 1
ATOM 745 O O . VAL A 1 95 ? -18.858 -9.307 19.931 1.00 53.28 95 VAL A O 1
ATOM 748 N N . LYS A 1 96 ? -18.905 -11.069 21.322 1.00 56.56 96 LYS A N 1
ATOM 749 C CA . LYS A 1 96 ? -17.850 -11.850 20.634 1.00 56.56 96 LYS A CA 1
ATOM 750 C C . LYS A 1 96 ? -18.270 -12.391 19.254 1.00 56.56 96 LYS A C 1
ATOM 752 O O . LYS A 1 96 ? -17.394 -12.693 18.443 1.00 56.56 96 LYS A O 1
ATOM 757 N N . ASN A 1 97 ? -19.572 -12.483 18.965 1.00 62.22 97 ASN A N 1
ATOM 758 C CA . ASN A 1 97 ? -20.092 -13.139 17.755 1.00 62.22 97 ASN A CA 1
ATOM 759 C C . ASN A 1 97 ? -20.620 -12.178 16.680 1.00 62.22 97 ASN A C 1
ATOM 761 O O . ASN A 1 97 ? -20.880 -12.610 15.565 1.00 62.22 97 ASN A O 1
ATOM 765 N N . MET A 1 98 ? -20.713 -10.875 16.960 1.00 69.81 98 MET A N 1
ATOM 766 C CA . MET A 1 98 ? -21.329 -9.895 16.051 1.00 69.81 98 MET A CA 1
ATOM 767 C C . MET A 1 98 ? -20.645 -9.783 14.672 1.00 69.81 98 MET A C 1
ATOM 769 O O . MET A 1 98 ? -21.262 -9.335 13.709 1.00 69.81 98 MET A O 1
ATOM 773 N N . PHE A 1 99 ? -19.373 -10.176 14.568 1.00 77.81 99 PHE A N 1
ATOM 774 C CA . PHE A 1 99 ? -18.585 -10.108 13.330 1.00 77.81 99 PHE A CA 1
ATOM 775 C C . PHE A 1 99 ? -18.047 -11.470 12.875 1.00 77.81 99 PHE A C 1
ATOM 777 O O . PHE A 1 99 ? -17.127 -11.511 12.060 1.00 77.81 99 PHE A O 1
ATOM 784 N N . LYS A 1 100 ? -18.577 -12.573 13.417 1.00 78.81 100 LYS A N 1
ATOM 785 C CA . LYS A 1 100 ? -18.244 -13.929 12.974 1.00 78.81 100 LYS A CA 1
ATOM 786 C C . LYS A 1 100 ? -19.366 -14.437 12.084 1.00 78.81 100 LYS A C 1
ATOM 788 O O . LYS A 1 100 ? -20.481 -14.618 12.556 1.00 78.81 100 LYS A O 1
ATOM 793 N N . PHE A 1 101 ? -19.054 -14.667 10.816 1.00 80.94 101 PHE A N 1
ATOM 794 C CA . PHE A 1 101 ? -20.019 -15.196 9.862 1.00 80.94 101 PHE A CA 1
ATOM 795 C C . PHE A 1 101 ? -20.056 -16.721 9.925 1.00 80.94 101 PHE A C 1
ATOM 797 O O . PHE A 1 101 ? -19.018 -17.382 9.971 1.00 80.94 101 PHE A O 1
ATOM 804 N N . THR A 1 102 ? -21.262 -17.274 9.920 1.00 82.06 102 THR A N 1
ATOM 805 C CA . THR A 1 102 ? -21.529 -18.709 9.989 1.00 82.06 102 THR A CA 1
ATOM 806 C C . THR A 1 102 ? -22.429 -19.154 8.840 1.00 82.06 102 THR A C 1
ATOM 808 O O . THR A 1 102 ? -23.073 -18.350 8.166 1.00 82.06 102 THR A O 1
ATOM 811 N N . GLU A 1 103 ? -22.556 -20.469 8.651 1.00 79.62 103 GLU A N 1
ATOM 812 C CA . GLU A 1 103 ? -23.487 -21.028 7.662 1.00 79.62 103 GLU A CA 1
ATOM 813 C C . GLU A 1 103 ? -24.955 -20.640 7.923 1.00 79.62 103 GLU A C 1
ATOM 815 O O . GLU A 1 103 ? -25.780 -20.711 7.012 1.00 79.62 103 GLU A O 1
ATOM 820 N N . LYS A 1 104 ? -25.303 -20.232 9.154 1.00 79.94 104 LYS A N 1
ATOM 821 C CA . LYS A 1 104 ? -26.646 -19.730 9.479 1.00 79.94 104 LYS A CA 1
ATOM 822 C C . LYS A 1 104 ? -26.903 -18.382 8.808 1.00 79.94 104 LYS A C 1
ATOM 824 O O . LYS A 1 104 ? -27.938 -18.227 8.169 1.00 79.94 104 LYS A O 1
ATOM 829 N N . ASP A 1 105 ? -25.928 -17.478 8.834 1.00 80.69 105 ASP A N 1
ATOM 830 C CA . ASP A 1 105 ? -26.028 -16.156 8.202 1.00 80.69 105 ASP A CA 1
ATOM 831 C C . ASP A 1 105 ? -26.173 -16.267 6.677 1.00 80.69 105 ASP A C 1
ATOM 833 O O . ASP A 1 105 ? -26.921 -15.511 6.055 1.00 80.69 105 ASP A O 1
ATOM 837 N N . SER A 1 106 ? -25.504 -17.265 6.086 1.00 78.31 106 SER A N 1
ATOM 838 C CA . SER A 1 106 ? -25.600 -17.611 4.660 1.00 78.31 106 SER A CA 1
ATOM 839 C C . SER A 1 106 ? -27.010 -18.097 4.276 1.00 78.31 106 SER A C 1
ATOM 841 O O . SER A 1 106 ? -27.508 -17.796 3.189 1.00 78.31 106 SER A O 1
ATOM 843 N N . LYS A 1 107 ? -27.701 -18.800 5.189 1.00 81.12 107 LYS A N 1
ATOM 844 C CA . LYS A 1 107 ? -29.096 -19.244 5.006 1.00 81.12 107 LYS A CA 1
ATOM 845 C C . LYS A 1 107 ? -30.109 -18.120 5.227 1.00 81.12 107 LYS A C 1
ATOM 847 O O . LYS A 1 107 ? -31.114 -18.082 4.523 1.00 81.12 107 LYS A O 1
ATOM 852 N N . GLU A 1 108 ? -29.858 -17.222 6.177 1.00 85.19 108 GLU A N 1
ATOM 853 C CA . GLU A 1 108 ? -30.738 -16.084 6.479 1.00 85.19 108 GLU A CA 1
ATOM 854 C C . GLU A 1 108 ? -30.678 -14.992 5.402 1.00 85.19 108 GLU A C 1
ATOM 856 O O . GLU A 1 108 ? -31.694 -14.366 5.102 1.00 85.19 108 GLU A O 1
ATOM 861 N N . ASN A 1 109 ? -29.514 -14.796 4.772 1.00 85.12 109 ASN A N 1
ATOM 862 C CA . ASN A 1 109 ? -29.293 -13.767 3.755 1.00 85.12 109 ASN A CA 1
ATOM 863 C C . ASN A 1 109 ? -28.856 -14.374 2.409 1.00 85.12 109 ASN A C 1
ATOM 865 O O . ASN A 1 109 ? -27.714 -14.177 1.984 1.00 85.12 109 ASN A O 1
ATOM 869 N N . PRO A 1 110 ? -29.760 -15.050 1.674 1.00 83.81 110 PRO A N 1
ATOM 870 C CA . PRO A 1 110 ? -29.413 -15.747 0.433 1.00 83.81 110 PRO A CA 1
ATOM 871 C C . PRO A 1 110 ? -28.892 -14.820 -0.677 1.00 83.81 110 PRO A C 1
ATOM 873 O O . PRO A 1 110 ? -28.209 -15.284 -1.585 1.00 83.81 110 PRO A O 1
ATOM 876 N N . MET A 1 111 ? -29.181 -13.513 -0.608 1.00 86.88 111 MET A N 1
ATOM 877 C CA . MET A 1 111 ? -28.669 -12.512 -1.553 1.00 86.88 111 MET A CA 1
ATOM 878 C C . MET A 1 111 ? -27.155 -12.274 -1.416 1.00 86.88 111 MET A C 1
ATOM 880 O O . MET A 1 111 ? -26.528 -11.911 -2.403 1.00 86.88 111 MET A O 1
ATOM 884 N N . PHE A 1 112 ? -26.580 -12.481 -0.226 1.00 86.56 112 PHE A N 1
ATOM 885 C CA . PHE A 1 112 ? -25.162 -12.218 0.070 1.00 86.56 112 PHE A CA 1
ATOM 886 C C . PHE A 1 112 ? -24.369 -13.497 0.353 1.00 86.56 112 PHE A C 1
ATOM 888 O O . PHE A 1 112 ? -23.342 -13.477 1.034 1.00 86.56 112 PHE A O 1
ATOM 895 N N . ARG A 1 113 ? -24.879 -14.637 -0.120 1.00 86.69 113 ARG A N 1
ATOM 896 C CA . ARG A 1 113 ? -24.302 -15.954 0.144 1.00 86.69 113 ARG A CA 1
ATOM 897 C C . ARG A 1 113 ? -22.853 -16.050 -0.323 1.00 86.69 113 ARG A C 1
ATOM 899 O O . ARG A 1 113 ? -22.003 -16.498 0.439 1.00 86.69 113 ARG A O 1
ATOM 906 N N . ASP A 1 114 ? -22.564 -15.592 -1.538 1.00 87.88 114 ASP A N 1
ATOM 907 C CA . ASP A 1 114 ? -21.214 -15.664 -2.098 1.00 87.88 114 ASP A CA 1
ATOM 908 C C . ASP A 1 114 ? -20.228 -14.825 -1.274 1.00 87.88 114 ASP A C 1
ATOM 910 O O . ASP A 1 114 ? -19.118 -15.272 -0.983 1.00 87.88 114 ASP A O 1
ATOM 914 N N . GLU A 1 115 ? -20.630 -13.628 -0.843 1.00 89.31 115 GLU A N 1
ATOM 915 C CA . GLU A 1 115 ? -19.821 -12.754 0.001 1.00 89.31 115 GLU A CA 1
ATOM 916 C C . GLU A 1 115 ? -19.576 -13.369 1.380 1.00 89.31 115 GLU A C 1
ATOM 918 O O . GLU A 1 115 ? -18.431 -13.396 1.839 1.00 89.31 115 GLU A O 1
ATOM 923 N N . ILE A 1 116 ? -20.612 -13.910 2.021 1.00 87.62 116 ILE A N 1
ATOM 924 C CA . ILE A 1 116 ? -20.502 -14.583 3.320 1.00 87.62 116 ILE A CA 1
ATOM 925 C C . ILE A 1 116 ? -19.559 -15.785 3.212 1.00 87.62 116 ILE A C 1
ATOM 927 O O . ILE A 1 116 ? -18.599 -15.887 3.977 1.00 87.62 116 ILE A O 1
ATOM 931 N N . ASP A 1 117 ? -19.745 -16.629 2.197 1.00 88.44 117 ASP A N 1
ATOM 932 C CA . ASP A 1 117 ? -18.908 -17.802 1.960 1.00 88.44 117 ASP A CA 1
ATOM 933 C C . ASP A 1 117 ? -17.449 -17.391 1.661 1.00 88.44 117 ASP A C 1
ATOM 935 O O . ASP A 1 117 ? -16.505 -18.057 2.096 1.00 88.44 117 ASP A O 1
ATOM 939 N N . THR A 1 118 ? -17.216 -16.272 0.954 1.00 91.56 118 THR A N 1
ATOM 940 C CA . THR A 1 118 ? -15.851 -15.739 0.774 1.00 91.56 118 THR A CA 1
ATOM 941 C C . THR A 1 118 ? -15.224 -15.275 2.085 1.00 91.56 118 THR A C 1
ATOM 943 O O . THR A 1 118 ? -14.047 -15.556 2.308 1.00 91.56 118 THR A O 1
ATOM 946 N N . LEU A 1 119 ? -15.974 -14.598 2.958 1.00 90.31 119 LEU A N 1
ATOM 947 C CA . LEU A 1 119 ? -15.469 -14.124 4.247 1.00 90.31 119 LEU A CA 1
ATOM 948 C C . LEU A 1 119 ? -15.159 -15.290 5.186 1.00 90.31 119 LEU A C 1
ATOM 950 O O . LEU A 1 119 ? -14.099 -15.289 5.808 1.00 90.31 119 LEU A O 1
ATOM 954 N N . MET A 1 120 ? -15.998 -16.327 5.197 1.00 89.69 120 MET A N 1
ATOM 955 C CA . MET A 1 120 ? -15.735 -17.566 5.933 1.00 89.69 120 MET A CA 1
ATOM 956 C C . MET A 1 120 ? -14.443 -18.248 5.461 1.00 89.69 120 MET A C 1
ATOM 958 O O . MET A 1 120 ? -13.621 -18.653 6.282 1.00 89.69 120 MET A O 1
ATOM 962 N N . ARG A 1 121 ? -14.201 -18.315 4.143 1.00 91.62 121 ARG A N 1
ATOM 963 C CA . ARG A 1 121 ? -12.936 -18.844 3.596 1.00 91.62 121 ARG A CA 1
ATOM 964 C C . ARG A 1 121 ? -11.724 -18.010 4.007 1.00 91.62 121 ARG A C 1
ATOM 966 O O . ARG A 1 121 ? -10.671 -18.569 4.297 1.00 91.62 121 ARG A O 1
ATOM 973 N N . VAL A 1 122 ? -11.853 -16.682 4.018 1.00 93.25 122 VAL A N 1
ATOM 974 C CA . VAL A 1 122 ? -10.781 -15.779 4.471 1.00 93.25 122 VAL A CA 1
ATOM 975 C C . VAL A 1 122 ? -10.506 -15.966 5.963 1.00 93.25 122 VAL A C 1
ATOM 977 O O . VAL A 1 122 ? -9.348 -15.902 6.375 1.00 93.25 122 VAL A O 1
ATOM 980 N N . ASP A 1 123 ? -11.542 -16.210 6.762 1.00 90.69 123 ASP A N 1
ATOM 981 C CA . ASP A 1 123 ? -11.413 -16.454 8.194 1.00 90.69 123 ASP A CA 1
ATOM 982 C C . ASP A 1 123 ? -10.710 -17.777 8.488 1.00 90.69 123 ASP A C 1
ATOM 984 O O . ASP A 1 123 ? -9.738 -17.763 9.241 1.00 90.69 123 ASP A O 1
ATOM 988 N N . ALA A 1 124 ? -11.112 -18.861 7.821 1.00 91.19 124 ALA A N 1
ATOM 989 C CA . ALA A 1 124 ? -10.423 -20.148 7.896 1.00 91.19 124 ALA A CA 1
ATOM 990 C C . ALA A 1 124 ? -8.950 -20.021 7.468 1.00 91.19 124 ALA A C 1
ATOM 992 O O . ALA A 1 124 ? -8.045 -20.381 8.214 1.00 91.19 124 ALA A O 1
ATOM 993 N N . TYR A 1 125 ? -8.695 -19.377 6.322 1.00 92.88 125 TYR A N 1
ATOM 994 C CA . TYR A 1 125 ? -7.332 -19.138 5.843 1.00 92.88 125 TYR A CA 1
ATOM 995 C C . TYR A 1 125 ? -6.489 -18.327 6.840 1.00 92.88 125 TYR A C 1
ATOM 997 O O . TYR A 1 125 ? -5.298 -18.591 7.002 1.00 92.88 125 TYR A O 1
ATOM 1005 N N . TYR A 1 126 ? -7.076 -17.323 7.503 1.00 93.31 126 TYR A N 1
ATOM 1006 C CA . TYR A 1 126 ? -6.369 -16.549 8.523 1.00 93.31 126 TYR A CA 1
ATOM 1007 C C . TYR A 1 126 ? -5.979 -17.421 9.717 1.00 93.31 126 TYR A C 1
ATOM 1009 O O . TYR A 1 126 ? -4.843 -17.303 10.169 1.00 93.31 126 TYR A O 1
ATOM 1017 N N . ASN A 1 127 ? -6.878 -18.283 10.199 1.00 90.69 127 ASN A N 1
ATOM 1018 C CA . ASN A 1 127 ? -6.614 -19.179 11.327 1.00 90.69 127 ASN A CA 1
ATOM 1019 C C . ASN A 1 127 ? -5.479 -20.155 10.995 1.00 90.69 127 ASN A C 1
ATOM 1021 O O . ASN A 1 127 ? -4.494 -20.215 11.732 1.00 90.69 127 ASN A O 1
ATOM 1025 N N . ASP A 1 128 ? -5.551 -20.802 9.829 1.00 91.25 128 ASP A N 1
ATOM 1026 C CA . ASP A 1 128 ? -4.534 -21.749 9.357 1.00 91.25 128 ASP A CA 1
ATOM 1027 C C . ASP A 1 128 ? -3.159 -21.083 9.185 1.00 91.25 128 ASP A C 1
ATOM 1029 O O . ASP A 1 128 ? -2.111 -21.654 9.500 1.00 91.25 128 ASP A O 1
ATOM 1033 N N . CYS A 1 129 ? -3.141 -19.844 8.683 1.00 91.25 129 CYS A N 1
ATOM 1034 C CA . CYS A 1 129 ? -1.904 -19.121 8.396 1.00 91.25 129 CYS A CA 1
ATOM 1035 C C . CYS A 1 129 ? -1.342 -18.347 9.591 1.00 91.25 129 CYS A C 1
ATOM 1037 O O . CYS A 1 129 ? -0.192 -17.905 9.520 1.00 91.25 129 CYS A O 1
ATOM 1039 N N . LEU A 1 130 ? -2.112 -18.141 10.664 1.00 90.88 130 LEU A N 1
ATOM 1040 C CA . LEU A 1 130 ? -1.738 -17.274 11.784 1.00 90.88 130 LEU A CA 1
ATOM 1041 C C . LEU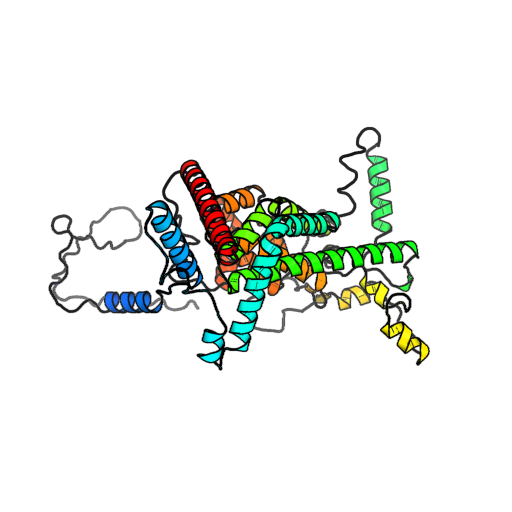 A 1 130 ? -0.355 -17.612 12.381 1.00 90.88 130 LEU A C 1
ATOM 1043 O O . LEU A 1 130 ? 0.438 -16.678 12.540 1.00 90.88 130 LEU A O 1
ATOM 1047 N N . PRO A 1 131 ? 0.008 -18.890 12.635 1.00 90.69 131 PRO A N 1
ATOM 1048 C CA . PRO A 1 131 ? 1.324 -19.239 13.180 1.00 90.69 131 PRO A CA 1
ATOM 1049 C C . PRO A 1 131 ? 2.483 -18.906 12.230 1.00 90.69 131 PRO A C 1
ATOM 1051 O O . PRO A 1 131 ? 3.586 -18.582 12.667 1.00 90.69 131 PRO A O 1
ATOM 1054 N N . PHE A 1 132 ? 2.236 -18.964 10.920 1.00 92.88 132 PHE A N 1
ATOM 1055 C CA . PHE A 1 132 ? 3.254 -18.818 9.877 1.00 92.88 132 PHE A CA 1
ATOM 1056 C C . PHE A 1 132 ? 3.296 -17.414 9.263 1.00 92.88 132 PHE A C 1
ATOM 1058 O O . PHE A 1 132 ? 4.182 -17.120 8.456 1.00 92.88 132 PHE A O 1
ATOM 1065 N N . LEU A 1 133 ? 2.368 -16.526 9.636 1.00 92.06 133 LEU A N 1
ATOM 1066 C CA . LEU A 1 133 ? 2.205 -15.220 8.999 1.00 92.06 133 LEU A CA 1
ATOM 1067 C C . LEU A 1 133 ? 3.458 -14.344 9.136 1.00 92.06 133 LEU A C 1
ATOM 1069 O O . LEU A 1 133 ? 3.834 -13.655 8.188 1.00 92.06 133 LEU A O 1
ATOM 1073 N N . GLY A 1 134 ? 4.143 -14.410 10.283 1.00 93.75 134 GLY A N 1
ATOM 1074 C CA . GLY A 1 134 ? 5.416 -13.716 10.496 1.00 93.75 134 GLY A CA 1
ATOM 1075 C C . GLY A 1 134 ? 6.495 -14.156 9.501 1.00 93.75 134 GLY A C 1
ATOM 1076 O O . GLY A 1 134 ? 7.113 -13.317 8.841 1.00 93.75 134 GLY A O 1
ATOM 1077 N N . SER A 1 135 ? 6.665 -15.468 9.329 1.00 94.62 135 SER A N 1
ATOM 1078 C CA . SER A 1 135 ? 7.621 -16.047 8.378 1.00 94.62 135 SER A CA 1
ATOM 1079 C C . SER A 1 135 ? 7.250 -15.731 6.931 1.00 94.62 135 SER A C 1
ATOM 1081 O O . SER A 1 135 ? 8.120 -15.346 6.150 1.00 94.62 135 SER A O 1
ATOM 1083 N N . LEU A 1 136 ? 5.961 -15.808 6.578 1.00 94.25 136 LEU A N 1
ATOM 1084 C CA . LEU A 1 136 ? 5.463 -15.452 5.246 1.00 94.25 136 LEU A CA 1
ATOM 1085 C C . LEU A 1 136 ? 5.814 -14.005 4.885 1.00 94.25 136 LEU A C 1
ATOM 1087 O O . LEU A 1 136 ? 6.300 -13.741 3.782 1.00 94.25 136 LEU A O 1
ATOM 1091 N N . VAL A 1 137 ? 5.582 -13.065 5.806 1.00 95.69 137 VAL A N 1
ATOM 1092 C CA . VAL A 1 137 ? 5.905 -11.650 5.594 1.00 95.69 137 VAL A CA 1
ATOM 1093 C C . VAL A 1 137 ? 7.410 -11.458 5.471 1.00 95.69 137 VAL A C 1
ATOM 1095 O O . VAL A 1 137 ? 7.844 -10.780 4.545 1.00 95.69 137 VAL A O 1
ATOM 1098 N N . SER A 1 138 ? 8.207 -12.080 6.340 1.00 94.75 138 SER A N 1
ATOM 1099 C CA . SER A 1 138 ? 9.668 -11.962 6.294 1.00 94.75 138 SER A CA 1
ATOM 1100 C C . SER A 1 138 ? 10.246 -12.461 4.964 1.00 94.75 138 SER A C 1
ATOM 1102 O O . SER A 1 138 ? 10.980 -11.732 4.292 1.00 94.75 138 SER A O 1
ATOM 1104 N N . ILE A 1 139 ? 9.818 -13.644 4.504 1.00 95.38 139 ILE A N 1
ATOM 1105 C CA . ILE A 1 139 ? 10.223 -14.212 3.210 1.00 95.38 139 ILE A CA 1
ATOM 1106 C C . ILE A 1 139 ? 9.755 -13.319 2.060 1.00 95.38 139 ILE A C 1
ATOM 1108 O O . ILE A 1 139 ? 10.532 -13.024 1.154 1.00 95.38 139 ILE A O 1
ATOM 1112 N N . SER A 1 140 ? 8.511 -12.833 2.100 1.00 94.12 140 SER A N 1
ATOM 1113 C CA . SER A 1 140 ? 7.983 -11.929 1.070 1.00 94.12 140 SER A CA 1
ATOM 1114 C C . SER A 1 140 ? 8.786 -10.627 1.004 1.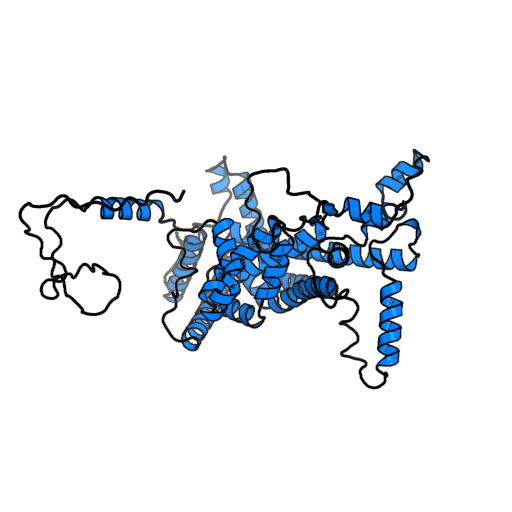00 94.12 140 SER A C 1
ATOM 1116 O O . SER A 1 140 ? 9.110 -10.151 -0.081 1.00 94.12 140 SER A O 1
ATOM 1118 N N . MET A 1 141 ? 9.167 -10.065 2.152 1.00 93.94 141 MET A N 1
ATOM 1119 C CA . MET A 1 141 ? 9.989 -8.858 2.241 1.00 93.94 141 MET A CA 1
ATOM 1120 C C . MET A 1 141 ? 11.416 -9.092 1.737 1.00 93.94 141 MET A C 1
ATOM 1122 O O . MET A 1 141 ? 11.951 -8.259 1.002 1.00 93.94 141 MET A O 1
ATOM 1126 N N . GLN A 1 142 ? 12.016 -10.242 2.045 1.00 92.25 142 GLN A N 1
ATOM 1127 C CA . GLN A 1 142 ? 13.326 -10.635 1.522 1.00 92.25 142 GLN A CA 1
ATOM 1128 C C . GLN A 1 142 ? 13.287 -10.894 0.007 1.00 92.25 142 GLN A C 1
ATOM 1130 O O . GLN A 1 142 ? 14.194 -10.483 -0.725 1.00 92.25 142 GLN A O 1
ATOM 1135 N N . MET A 1 143 ? 12.213 -11.512 -0.487 1.00 92.50 143 MET A N 1
ATOM 1136 C CA . MET A 1 143 ? 11.957 -11.695 -1.914 1.00 92.50 143 MET A CA 1
ATOM 1137 C C . MET A 1 143 ? 11.808 -10.347 -2.613 1.00 92.50 143 MET A C 1
ATOM 1139 O O . MET A 1 143 ? 12.361 -10.158 -3.692 1.00 92.50 143 MET A O 1
ATOM 1143 N N . ILE A 1 144 ? 11.127 -9.375 -2.001 1.00 92.44 144 ILE A N 1
ATOM 1144 C CA . ILE A 1 144 ? 11.074 -8.028 -2.565 1.00 92.44 144 ILE A CA 1
ATOM 1145 C C . ILE A 1 144 ? 12.484 -7.429 -2.582 1.00 92.44 144 ILE A C 1
ATOM 1147 O O . ILE A 1 144 ? 12.956 -7.052 -3.648 1.00 92.44 144 ILE A O 1
ATOM 1151 N N . SER A 1 145 ? 13.190 -7.419 -1.449 1.00 90.12 145 SER A N 1
ATOM 1152 C CA . SER A 1 145 ? 14.520 -6.809 -1.301 1.00 90.12 145 SER A CA 1
ATOM 1153 C C . SER A 1 145 ? 15.548 -7.331 -2.314 1.00 90.12 145 SER A C 1
ATOM 1155 O O . SER A 1 145 ? 16.222 -6.548 -2.980 1.00 90.12 145 SER A O 1
ATOM 1157 N N . SER A 1 146 ? 15.630 -8.653 -2.481 1.00 88.25 146 SER A N 1
ATOM 1158 C CA . SER A 1 146 ? 16.580 -9.318 -3.391 1.00 88.25 146 SER A CA 1
ATOM 1159 C C . SER A 1 146 ? 16.308 -9.053 -4.873 1.00 88.25 146 SER A C 1
ATOM 1161 O O . SER A 1 146 ? 17.230 -9.066 -5.694 1.00 88.25 146 SER A O 1
ATOM 1163 N N . ASN A 1 147 ? 15.050 -8.791 -5.223 1.00 87.38 147 ASN A N 1
ATOM 1164 C CA . ASN A 1 147 ? 14.649 -8.522 -6.595 1.00 87.38 147 ASN A CA 1
ATOM 1165 C C . ASN A 1 147 ? 14.633 -7.023 -6.935 1.00 87.38 147 ASN A C 1
ATOM 1167 O O . ASN A 1 147 ? 14.452 -6.681 -8.106 1.00 87.38 147 ASN A O 1
ATOM 1171 N N . ILE A 1 148 ? 14.866 -6.126 -5.961 1.00 83.50 148 ILE A N 1
ATOM 1172 C CA . ILE A 1 148 ? 15.056 -4.696 -6.237 1.00 83.50 148 ILE A CA 1
ATOM 1173 C C . ILE A 1 148 ? 16.283 -4.523 -7.128 1.00 83.50 148 ILE A C 1
ATOM 1175 O O . ILE A 1 148 ? 17.394 -4.959 -6.829 1.00 83.50 148 ILE A O 1
ATOM 1179 N N . MET A 1 149 ? 16.062 -3.844 -8.245 1.00 72.62 149 MET A N 1
ATOM 1180 C CA . MET A 1 149 ? 17.100 -3.552 -9.214 1.00 72.62 149 MET A CA 1
ATOM 1181 C C . MET A 1 149 ? 17.743 -2.218 -8.881 1.00 72.62 149 MET A C 1
ATOM 1183 O O . MET A 1 149 ? 17.161 -1.167 -9.147 1.00 72.62 149 MET A O 1
ATOM 1187 N N . TYR A 1 150 ? 18.953 -2.254 -8.340 1.00 64.06 150 TYR A N 1
ATOM 1188 C CA . TYR A 1 150 ? 19.735 -1.039 -8.175 1.00 64.06 150 TYR A CA 1
ATOM 1189 C C . TYR A 1 150 ? 20.245 -0.549 -9.539 1.00 64.06 150 TYR A C 1
ATOM 1191 O O . TYR A 1 150 ? 20.620 -1.370 -10.386 1.00 64.06 150 TYR A O 1
ATOM 1199 N N . PRO A 1 151 ? 20.276 0.773 -9.778 1.00 56.53 151 PRO A N 1
ATOM 1200 C CA . PRO A 1 151 ? 21.011 1.337 -10.901 1.00 56.53 151 PRO A CA 1
ATOM 1201 C C . PRO A 1 151 ? 22.460 0.838 -10.870 1.00 56.53 151 PRO A C 1
ATOM 1203 O O . PRO A 1 151 ? 23.105 0.845 -9.815 1.00 56.53 151 PRO A O 1
ATOM 1206 N N . VAL A 1 152 ? 22.968 0.387 -12.018 1.00 46.97 152 VAL A N 1
ATOM 1207 C CA . VAL A 1 152 ? 24.373 -0.016 -12.167 1.00 46.97 152 VAL A CA 1
ATOM 1208 C C . VAL A 1 152 ? 25.232 1.218 -11.875 1.00 46.97 152 VAL A C 1
ATOM 1210 O O . VAL A 1 152 ? 25.202 2.183 -12.630 1.00 46.97 152 VAL A O 1
ATOM 1213 N N . GLY A 1 153 ? 25.925 1.212 -10.734 1.00 45.22 153 GLY A N 1
ATOM 1214 C CA . GLY A 1 153 ? 26.708 2.349 -10.231 1.00 45.22 153 GLY A CA 1
ATOM 1215 C C . GLY A 1 153 ? 26.676 2.526 -8.708 1.00 45.22 153 GLY A C 1
ATOM 1216 O O . GLY A 1 153 ? 27.607 3.093 -8.154 1.00 45.22 153 GLY A O 1
ATOM 1217 N N . LEU A 1 154 ? 25.660 1.995 -8.016 1.00 38.84 154 LEU A N 1
ATOM 1218 C CA . LEU A 1 154 ? 25.553 2.073 -6.545 1.00 38.84 154 LEU A CA 1
ATOM 1219 C C . LEU A 1 154 ? 26.183 0.877 -5.800 1.00 38.84 154 LEU A C 1
ATOM 1221 O O . LEU A 1 154 ? 26.395 0.955 -4.592 1.00 38.84 154 LEU A O 1
ATOM 1225 N N . GLY A 1 155 ? 26.476 -0.225 -6.501 1.00 34.22 155 GLY A N 1
ATOM 1226 C CA . GLY A 1 155 ? 26.977 -1.471 -5.900 1.00 34.22 155 GLY A CA 1
ATOM 1227 C C . GLY A 1 155 ? 28.484 -1.516 -5.625 1.00 34.22 155 GLY A C 1
ATOM 1228 O O . GLY A 1 155 ? 28.897 -2.196 -4.692 1.00 34.22 155 GLY A O 1
ATOM 1229 N N . ASP A 1 156 ? 29.298 -0.762 -6.370 1.00 34.62 156 ASP A N 1
ATOM 1230 C CA . ASP A 1 156 ? 30.766 -0.896 -6.313 1.00 34.62 156 ASP A CA 1
ATOM 1231 C C . ASP A 1 156 ? 31.476 0.163 -5.455 1.00 34.62 156 ASP A C 1
ATOM 1233 O O . ASP A 1 156 ? 32.667 0.030 -5.171 1.00 34.62 156 ASP A O 1
ATOM 1237 N N . GLU A 1 157 ? 30.780 1.202 -4.983 1.00 40.25 157 GLU A N 1
ATOM 1238 C CA . GLU A 1 157 ? 31.437 2.282 -4.228 1.00 40.25 157 GLU A CA 1
ATOM 1239 C C . GLU A 1 157 ? 31.735 1.935 -2.763 1.00 40.25 157 GLU A C 1
ATOM 1241 O O . GLU A 1 157 ? 32.562 2.600 -2.140 1.00 40.25 157 GLU A O 1
ATOM 1246 N N . LYS A 1 158 ? 31.111 0.900 -2.186 1.00 34.41 158 LYS A N 1
ATOM 1247 C CA . LYS A 1 158 ? 31.314 0.578 -0.760 1.00 34.41 158 LYS A CA 1
ATOM 1248 C C . LYS A 1 158 ? 32.346 -0.511 -0.481 1.00 34.41 158 LYS A C 1
ATOM 1250 O O . LYS A 1 158 ? 32.752 -0.629 0.669 1.00 34.41 158 LYS A O 1
ATOM 1255 N N . ILE A 1 159 ? 32.789 -1.273 -1.485 1.00 39.94 159 ILE A N 1
ATOM 1256 C CA . ILE A 1 159 ? 33.650 -2.450 -1.250 1.00 39.94 159 ILE A CA 1
ATOM 1257 C C . ILE A 1 159 ? 35.038 -2.332 -1.909 1.00 39.94 159 ILE A C 1
ATOM 1259 O O . ILE A 1 159 ? 35.967 -2.993 -1.458 1.00 39.94 159 ILE A O 1
ATOM 1263 N N . THR A 1 160 ? 35.258 -1.419 -2.866 1.00 37.16 160 THR A N 1
ATOM 1264 C CA . THR A 1 160 ? 36.534 -1.394 -3.622 1.00 37.16 160 THR A CA 1
ATOM 1265 C C . THR A 1 160 ? 37.177 -0.008 -3.736 1.00 37.16 160 THR A C 1
ATOM 1267 O O . THR A 1 160 ? 37.769 0.341 -4.755 1.00 37.16 160 THR A O 1
ATOM 1270 N N . ASN A 1 161 ? 37.085 0.810 -2.686 1.00 39.75 161 ASN A N 1
ATOM 1271 C CA . ASN A 1 161 ? 37.697 2.141 -2.655 1.00 39.75 161 ASN A CA 1
ATOM 1272 C C . ASN A 1 161 ? 38.997 2.155 -1.844 1.00 39.75 161 ASN A C 1
ATOM 1274 O O . ASN A 1 161 ? 39.040 2.762 -0.779 1.00 39.75 161 ASN A O 1
ATOM 1278 N N . GLN A 1 162 ? 40.065 1.536 -2.360 1.00 42.94 162 GLN A N 1
ATOM 1279 C CA . GLN A 1 162 ? 41.428 1.913 -1.942 1.00 42.94 162 GLN A CA 1
ATOM 1280 C C . GLN A 1 162 ? 42.454 2.080 -3.078 1.00 42.94 162 GLN A C 1
ATOM 1282 O O . GLN A 1 162 ? 43.501 2.665 -2.828 1.00 42.94 162 GLN A O 1
ATOM 1287 N N . THR A 1 163 ? 42.180 1.708 -4.337 1.00 39.88 163 THR A N 1
ATOM 1288 C CA . THR A 1 163 ? 43.258 1.721 -5.357 1.00 39.88 163 THR A CA 1
ATOM 1289 C C . THR A 1 163 ? 42.783 1.913 -6.803 1.00 39.88 163 THR A C 1
ATOM 1291 O O . THR A 1 163 ? 43.155 1.150 -7.688 1.00 39.88 163 THR A O 1
ATOM 1294 N N . ARG A 1 164 ? 41.983 2.946 -7.116 1.00 43.66 164 ARG A N 1
ATOM 1295 C CA . ARG A 1 164 ? 41.796 3.366 -8.526 1.00 43.66 164 ARG A CA 1
ATOM 1296 C C . ARG A 1 164 ? 41.773 4.883 -8.703 1.00 43.66 164 ARG A C 1
ATOM 1298 O O . ARG A 1 164 ? 41.020 5.598 -8.052 1.00 43.66 164 ARG A O 1
ATOM 1305 N N . THR A 1 165 ? 42.603 5.370 -9.622 1.00 49.34 165 THR A N 1
ATOM 1306 C CA . THR A 1 165 ? 42.745 6.783 -9.995 1.00 49.34 165 THR A CA 1
ATOM 1307 C C . THR A 1 165 ? 41.499 7.297 -10.726 1.00 49.34 165 THR A C 1
ATOM 1309 O O . THR A 1 165 ? 40.924 6.608 -11.572 1.00 49.34 165 THR A O 1
ATOM 1312 N N . LYS A 1 166 ? 41.111 8.554 -10.457 1.00 45.31 166 LYS A N 1
ATOM 1313 C CA . LYS A 1 166 ? 39.899 9.225 -10.988 1.00 45.31 166 LYS A CA 1
ATOM 1314 C C . LYS A 1 166 ? 39.744 9.159 -12.525 1.00 45.31 166 LYS A C 1
ATOM 1316 O O . LYS A 1 166 ? 38.626 9.169 -13.035 1.00 45.31 166 LYS A O 1
ATOM 1321 N N . LEU A 1 167 ? 40.847 9.036 -13.268 1.00 40.59 167 LEU A N 1
ATOM 1322 C CA . LEU A 1 167 ? 40.876 8.904 -14.733 1.00 40.59 167 LEU A CA 1
ATOM 1323 C C . LEU A 1 167 ? 40.485 7.505 -15.254 1.00 40.59 167 LEU A C 1
ATOM 1325 O O . LEU A 1 167 ? 39.920 7.407 -16.343 1.00 40.59 167 LEU A O 1
ATOM 1329 N N . GLN A 1 168 ? 40.730 6.429 -14.495 1.00 46.88 168 GLN A N 1
ATOM 1330 C CA . GLN A 1 168 ? 40.269 5.076 -14.852 1.00 46.88 168 GLN A CA 1
ATOM 1331 C C . GLN A 1 168 ? 38.772 4.899 -14.570 1.00 46.88 168 GLN A C 1
ATOM 1333 O O . GLN A 1 168 ? 38.068 4.304 -15.383 1.00 46.88 168 GLN A O 1
ATOM 1338 N N . GLN A 1 169 ? 38.260 5.506 -13.492 1.00 46.81 169 GLN A N 1
ATOM 1339 C CA . GLN A 1 169 ? 36.821 5.548 -13.209 1.00 46.81 169 GLN A CA 1
ATOM 1340 C C . GLN A 1 169 ? 36.041 6.267 -14.320 1.00 46.81 169 GLN A C 1
ATOM 1342 O O . GLN A 1 169 ? 34.989 5.788 -14.727 1.00 46.81 169 GLN A O 1
ATOM 1347 N N . HIS A 1 170 ? 36.558 7.373 -14.869 1.00 42.81 170 HIS A N 1
ATOM 1348 C CA . HIS A 1 170 ? 35.903 8.077 -15.981 1.00 42.81 170 HIS A CA 1
ATOM 1349 C C . HIS A 1 170 ? 35.880 7.277 -17.290 1.00 42.81 170 HIS A C 1
ATOM 1351 O O . HIS A 1 170 ? 34.876 7.304 -17.998 1.00 42.81 170 HIS A O 1
ATOM 1357 N N . ARG A 1 171 ? 36.946 6.528 -17.592 1.00 32.19 171 ARG A N 1
ATOM 1358 C CA . ARG A 1 171 ? 37.032 5.715 -18.814 1.00 32.19 171 ARG A CA 1
ATOM 1359 C C . ARG A 1 171 ? 36.117 4.487 -18.748 1.00 32.19 171 ARG A C 1
ATOM 1361 O O . ARG A 1 171 ? 35.425 4.196 -19.713 1.00 32.19 171 ARG A O 1
ATOM 1368 N N . GLN A 1 172 ? 36.017 3.839 -17.585 1.00 38.91 172 GLN A N 1
ATOM 1369 C CA . GLN A 1 172 ? 35.080 2.730 -17.359 1.00 38.91 172 GLN A CA 1
ATOM 1370 C C . GLN A 1 172 ? 33.609 3.207 -17.334 1.00 38.91 172 GLN A C 1
ATOM 1372 O O . GLN A 1 172 ? 32.722 2.505 -17.814 1.00 38.91 172 GLN A O 1
ATOM 1377 N N . ARG A 1 173 ? 33.358 4.442 -16.862 1.00 44.59 173 ARG A N 1
ATOM 1378 C CA . ARG A 1 173 ? 32.045 5.120 -16.911 1.00 44.59 173 ARG A CA 1
ATOM 1379 C C . ARG A 1 173 ? 31.596 5.477 -18.334 1.00 44.59 173 ARG A C 1
ATOM 1381 O O . ARG A 1 173 ? 30.407 5.393 -18.609 1.00 44.59 173 ARG A O 1
ATOM 1388 N N . GLN A 1 174 ? 32.510 5.856 -19.232 1.00 40.56 174 GLN A N 1
ATOM 1389 C CA . GLN A 1 174 ? 32.176 6.152 -20.635 1.00 40.56 174 GLN A CA 1
ATOM 1390 C C . GLN A 1 174 ? 31.960 4.885 -21.475 1.00 40.56 174 GLN A C 1
ATOM 1392 O O . GLN A 1 174 ? 31.038 4.854 -22.284 1.00 40.56 174 GLN A O 1
ATOM 1397 N N . VAL A 1 175 ? 32.736 3.823 -21.231 1.00 36.50 175 VAL A N 1
ATOM 1398 C CA . VAL A 1 175 ? 32.593 2.545 -21.952 1.00 36.50 175 VAL A CA 1
ATOM 1399 C C . VAL A 1 175 ? 31.268 1.844 -21.600 1.00 36.50 175 VAL A C 1
ATOM 1401 O O . VAL A 1 175 ? 30.540 1.439 -22.500 1.00 36.50 175 VAL A O 1
ATOM 1404 N N . MET A 1 176 ? 30.849 1.823 -20.325 1.00 35.88 176 MET A N 1
ATOM 1405 C CA . MET A 1 176 ? 29.553 1.225 -19.937 1.00 35.88 176 MET A CA 1
ATOM 1406 C C . MET A 1 176 ? 28.317 2.075 -20.287 1.00 35.88 176 MET A C 1
ATOM 1408 O O . MET A 1 176 ? 27.208 1.537 -20.378 1.00 35.88 176 MET A O 1
ATOM 1412 N N . ALA A 1 177 ? 28.488 3.388 -20.483 1.00 43.78 177 ALA A N 1
ATOM 1413 C CA . ALA A 1 177 ? 27.437 4.276 -20.986 1.00 43.78 177 ALA A CA 1
ATOM 1414 C C . ALA A 1 177 ? 27.181 4.074 -22.491 1.00 43.78 177 ALA A C 1
ATOM 1416 O O . ALA A 1 177 ? 26.057 4.273 -22.946 1.00 43.78 177 ALA A O 1
ATOM 1417 N N . GLN A 1 178 ? 28.192 3.634 -23.250 1.00 41.16 178 GLN A N 1
ATOM 1418 C CA . GLN A 1 178 ? 28.048 3.255 -24.659 1.00 41.16 178 GLN A CA 1
ATOM 1419 C C . GLN A 1 178 ? 27.483 1.835 -24.847 1.00 41.16 178 GLN A C 1
ATOM 1421 O O . GLN A 1 178 ? 26.743 1.611 -25.800 1.00 41.16 178 GLN A O 1
ATOM 1426 N N . GLU A 1 179 ? 27.741 0.897 -23.928 1.00 42.78 179 GLU A N 1
ATOM 1427 C CA . GLU A 1 179 ? 27.266 -0.500 -24.021 1.00 42.78 179 GLU A CA 1
ATOM 1428 C C . GLU A 1 179 ? 25.783 -0.717 -23.625 1.00 42.78 179 GLU A C 1
ATOM 1430 O O . GLU A 1 179 ? 25.249 -1.803 -23.825 1.00 42.78 179 GLU A O 1
ATOM 1435 N N . ASN A 1 180 ? 25.071 0.293 -23.099 1.00 51.16 180 ASN A N 1
ATOM 1436 C CA . ASN A 1 180 ? 23.650 0.198 -22.702 1.00 51.16 180 ASN A CA 1
ATOM 1437 C C . ASN A 1 180 ? 22.786 1.333 -23.287 1.00 51.16 180 ASN A C 1
ATOM 1439 O O . ASN A 1 180 ? 21.992 1.943 -22.566 1.00 51.16 180 ASN A O 1
ATOM 1443 N N . ALA A 1 181 ? 22.932 1.653 -24.573 1.00 63.19 181 ALA A N 1
ATOM 1444 C CA . ALA A 1 181 ? 22.079 2.647 -25.224 1.00 63.19 181 ALA A CA 1
ATOM 1445 C C . ALA A 1 181 ? 20.624 2.140 -25.304 1.00 63.19 181 ALA A C 1
ATOM 1447 O O . ALA A 1 181 ? 20.259 1.403 -26.215 1.00 63.19 181 ALA A O 1
ATOM 1448 N N . ARG A 1 182 ? 19.791 2.513 -24.324 1.00 72.38 182 ARG A N 1
ATOM 1449 C CA . ARG A 1 182 ? 18.336 2.319 -24.377 1.00 72.38 182 ARG A CA 1
ATOM 1450 C C . ARG A 1 182 ? 17.729 3.299 -25.389 1.00 72.38 182 ARG A C 1
ATOM 1452 O O . ARG A 1 182 ? 18.167 4.453 -25.446 1.00 72.38 182 ARG A O 1
ATOM 1459 N N . PRO A 1 183 ? 16.703 2.899 -26.154 1.00 76.12 183 PRO A N 1
ATOM 1460 C CA . PRO A 1 183 ? 16.013 1.610 -26.137 1.00 76.12 183 PRO A CA 1
ATOM 1461 C C . PRO A 1 183 ? 16.811 0.484 -26.814 1.00 76.12 183 PRO A C 1
ATOM 1463 O O . PRO A 1 183 ? 17.596 0.714 -27.729 1.00 76.12 183 PRO A O 1
ATOM 1466 N N . TYR A 1 184 ? 16.572 -0.749 -26.367 1.00 79.50 184 TYR A N 1
ATOM 1467 C CA . TYR A 1 184 ? 17.203 -1.949 -26.917 1.00 79.50 184 TYR A CA 1
ATOM 1468 C C . TYR A 1 184 ? 16.600 -2.298 -28.284 1.00 79.50 184 TYR A C 1
ATOM 1470 O O . TYR A 1 184 ? 15.397 -2.533 -28.394 1.00 79.50 184 TYR A O 1
ATOM 1478 N N . VAL A 1 185 ? 17.443 -2.380 -29.316 1.00 77.81 185 VAL A N 1
ATOM 1479 C CA . VAL A 1 185 ? 17.036 -2.777 -30.673 1.00 77.81 185 VAL A CA 1
ATOM 1480 C C . VAL A 1 185 ? 17.267 -4.270 -30.860 1.00 77.81 185 VAL A C 1
ATOM 1482 O O . VAL A 1 185 ? 18.405 -4.725 -30.768 1.00 77.81 185 VAL A O 1
ATOM 1485 N N . SER A 1 186 ? 16.205 -5.014 -31.181 1.00 76.06 186 SER A N 1
ATOM 1486 C CA . SER A 1 186 ? 16.204 -6.481 -31.309 1.00 76.06 186 SER A CA 1
ATOM 1487 C C . SER A 1 186 ? 17.353 -7.035 -32.171 1.00 76.06 186 SER A C 1
ATOM 1489 O O . SER A 1 186 ? 18.016 -7.985 -31.763 1.00 76.06 186 SER A O 1
ATOM 1491 N N . SER A 1 187 ? 17.666 -6.404 -33.306 1.00 73.50 187 SER A N 1
ATOM 1492 C CA . SER A 1 187 ? 18.735 -6.836 -34.225 1.00 73.50 187 SER A CA 1
ATOM 1493 C C . SER A 1 187 ? 20.163 -6.708 -33.677 1.00 73.50 187 SER A C 1
ATOM 1495 O O . SER A 1 187 ? 21.074 -7.329 -34.220 1.00 73.50 187 SER A O 1
ATOM 1497 N N . LYS A 1 188 ? 20.377 -5.923 -32.613 1.00 79.19 188 LYS A N 1
ATOM 1498 C CA . LYS A 1 188 ? 21.702 -5.634 -32.035 1.00 79.19 188 LYS A CA 1
ATOM 1499 C C . LYS A 1 188 ? 21.980 -6.377 -30.722 1.00 79.19 188 LYS A C 1
ATOM 1501 O O . LYS A 1 188 ? 23.034 -6.158 -30.133 1.00 79.19 188 LYS A O 1
ATOM 1506 N N . LEU A 1 189 ? 21.060 -7.219 -30.242 1.00 81.38 189 LEU A N 1
ATOM 1507 C CA . LEU A 1 189 ? 21.228 -7.922 -28.963 1.00 81.38 189 LEU A CA 1
ATOM 1508 C C . LEU A 1 189 ? 22.222 -9.081 -29.072 1.00 81.38 189 LEU A C 1
ATOM 1510 O O . LEU A 1 189 ? 22.012 -10.020 -29.843 1.00 81.38 189 LEU A O 1
ATOM 1514 N N . SER A 1 190 ? 23.242 -9.073 -28.211 1.00 84.50 190 SER A N 1
ATOM 1515 C CA . SER A 1 190 ? 24.092 -10.241 -27.982 1.00 84.50 190 SER A CA 1
ATOM 1516 C C . SER A 1 190 ? 23.361 -11.306 -27.154 1.00 84.50 190 SER A C 1
ATOM 1518 O O . SER A 1 190 ? 22.393 -11.022 -26.446 1.00 84.50 190 SER A O 1
ATOM 1520 N N . ARG A 1 191 ? 23.851 -12.552 -27.177 1.00 83.06 191 ARG A N 1
ATOM 1521 C CA . ARG A 1 191 ? 23.335 -13.641 -26.326 1.00 83.06 191 ARG A CA 1
ATOM 1522 C C . ARG A 1 191 ? 23.381 -13.275 -24.838 1.00 83.06 191 ARG A C 1
ATOM 1524 O O . ARG A 1 191 ? 22.403 -13.489 -24.129 1.00 83.06 191 ARG A O 1
ATOM 1531 N N . ASN A 1 192 ? 24.472 -12.651 -24.397 1.00 83.50 192 ASN A N 1
ATOM 1532 C CA . ASN A 1 192 ? 24.627 -12.203 -23.010 1.00 83.50 192 ASN A CA 1
ATOM 1533 C C . ASN A 1 192 ? 23.593 -11.126 -22.635 1.00 83.50 192 ASN A C 1
ATOM 1535 O O . ASN A 1 192 ? 23.092 -11.109 -21.511 1.00 83.50 192 ASN A O 1
ATOM 1539 N N . ASP A 1 193 ? 23.231 -10.251 -23.579 1.00 82.31 193 ASP A N 1
ATOM 1540 C CA . ASP A 1 193 ? 22.199 -9.235 -23.356 1.00 82.31 193 ASP A CA 1
ATOM 1541 C C . ASP A 1 193 ? 20.826 -9.884 -23.197 1.00 82.31 193 ASP A C 1
ATOM 1543 O O . ASP A 1 193 ? 20.066 -9.504 -22.305 1.00 82.31 193 ASP A O 1
ATOM 1547 N N . LYS A 1 194 ? 20.525 -10.912 -24.004 1.00 84.69 194 LYS A N 1
ATOM 1548 C CA . LYS A 1 194 ? 19.274 -11.671 -23.886 1.00 84.69 194 LYS A CA 1
ATOM 1549 C C . LYS A 1 194 ? 19.134 -12.328 -22.509 1.00 84.69 194 LYS A C 1
ATOM 1551 O O . LYS A 1 194 ? 18.107 -12.156 -21.853 1.00 84.69 194 LYS A O 1
ATOM 1556 N N . GLU A 1 195 ? 20.178 -13.013 -22.043 1.00 86.44 195 GLU A N 1
ATOM 1557 C CA . GLU A 1 195 ? 20.204 -13.658 -20.721 1.00 86.44 195 GLU A CA 1
ATOM 1558 C C . GLU A 1 195 ? 20.048 -12.628 -19.588 1.00 86.44 195 GLU A C 1
ATOM 1560 O O . GLU A 1 195 ? 19.253 -12.809 -18.661 1.00 86.44 195 GLU A O 1
ATOM 1565 N N . ARG A 1 196 ? 20.728 -11.479 -19.689 1.00 86.50 196 ARG A N 1
ATOM 1566 C CA . ARG A 1 196 ? 20.589 -10.379 -18.724 1.00 86.50 196 ARG A CA 1
ATOM 1567 C C . ARG A 1 196 ? 19.163 -9.825 -18.676 1.00 86.50 196 ARG A C 1
ATOM 1569 O O . ARG A 1 196 ? 18.639 -9.575 -17.587 1.00 86.50 196 ARG A O 1
ATOM 1576 N N . LEU A 1 197 ? 18.530 -9.622 -19.829 1.00 87.19 197 LEU A N 1
ATOM 1577 C CA . LEU A 1 197 ? 17.148 -9.147 -19.919 1.00 87.19 197 LEU A CA 1
ATOM 1578 C C . LEU A 1 197 ? 16.152 -10.170 -19.355 1.00 87.19 197 LEU A C 1
ATOM 1580 O O . LEU A 1 197 ? 15.180 -9.786 -18.702 1.00 87.19 197 LEU A O 1
ATOM 1584 N N . GLU A 1 198 ? 16.410 -11.465 -19.526 1.00 89.25 198 GLU A N 1
ATOM 1585 C CA . GLU A 1 198 ? 15.597 -12.521 -18.925 1.00 89.25 198 GLU A CA 1
ATOM 1586 C C . GLU A 1 198 ? 15.695 -12.528 -17.393 1.00 89.25 198 GLU A C 1
ATOM 1588 O O . GLU A 1 198 ? 14.673 -12.623 -16.706 1.00 89.25 198 GLU A O 1
ATOM 1593 N N . ILE A 1 199 ? 16.893 -12.334 -16.838 1.00 89.38 199 ILE A N 1
ATOM 1594 C CA . ILE A 1 199 ? 17.068 -12.159 -15.389 1.00 89.38 199 ILE A CA 1
ATOM 1595 C C . ILE A 1 199 ? 16.261 -10.948 -14.903 1.00 89.38 199 ILE A C 1
ATOM 1597 O O . ILE A 1 199 ? 15.592 -11.024 -13.869 1.00 89.38 199 ILE A O 1
ATOM 1601 N N . ILE A 1 200 ? 16.270 -9.840 -15.657 1.00 87.94 200 ILE A N 1
ATOM 1602 C CA . ILE A 1 200 ? 15.471 -8.651 -15.327 1.00 87.94 200 ILE A CA 1
ATOM 1603 C C . ILE A 1 200 ? 13.977 -8.981 -15.305 1.00 87.94 200 ILE A C 1
ATOM 1605 O O . ILE A 1 200 ? 13.292 -8.647 -14.335 1.00 87.94 200 ILE A O 1
ATOM 1609 N N . ARG A 1 201 ? 13.491 -9.693 -16.326 1.00 90.56 201 ARG A N 1
ATOM 1610 C CA . ARG A 1 201 ? 12.104 -10.157 -16.418 1.00 90.56 201 ARG A CA 1
ATOM 1611 C C . ARG A 1 201 ? 11.712 -11.013 -15.212 1.00 90.56 201 ARG A C 1
ATOM 1613 O O . ARG A 1 201 ? 10.675 -10.758 -14.603 1.00 90.56 201 ARG A O 1
ATOM 1620 N N . ASN A 1 202 ? 12.528 -12.000 -14.846 1.00 91.12 202 ASN A N 1
ATOM 1621 C CA . ASN A 1 202 ? 12.218 -12.943 -13.766 1.00 91.12 202 ASN A CA 1
ATOM 1622 C C . ASN A 1 202 ? 12.168 -12.259 -12.397 1.00 91.12 202 ASN A C 1
ATOM 1624 O O . ASN A 1 202 ? 11.251 -12.502 -11.607 1.00 91.12 202 ASN A O 1
ATOM 1628 N N . LYS A 1 203 ? 13.101 -11.341 -12.141 1.00 91.50 203 LYS A N 1
ATOM 1629 C CA . LYS A 1 203 ? 13.101 -10.524 -10.924 1.00 91.50 203 LYS A CA 1
ATOM 1630 C C . LYS A 1 203 ? 11.872 -9.606 -10.860 1.00 91.50 203 LYS A C 1
ATOM 1632 O O . LYS A 1 203 ? 11.247 -9.501 -9.809 1.00 91.50 203 LYS A O 1
ATOM 1637 N N . GLU A 1 204 ? 11.460 -8.991 -11.972 1.00 91.44 204 GLU A N 1
ATOM 1638 C CA . GLU A 1 204 ? 10.251 -8.152 -12.007 1.00 91.44 204 GLU A CA 1
ATOM 1639 C C . GLU A 1 204 ? 8.959 -8.964 -11.812 1.00 91.44 204 GLU A C 1
ATOM 1641 O O . GLU A 1 204 ? 8.065 -8.543 -11.078 1.00 91.44 204 GLU A O 1
ATOM 1646 N N . ILE A 1 205 ? 8.862 -10.160 -12.401 1.00 92.81 205 ILE A N 1
ATOM 1647 C CA . ILE A 1 205 ? 7.740 -11.084 -12.165 1.00 92.81 205 ILE A CA 1
ATOM 1648 C C . ILE A 1 205 ? 7.673 -11.472 -10.683 1.00 92.81 205 ILE A C 1
ATOM 1650 O O . ILE A 1 205 ? 6.599 -11.418 -10.080 1.00 92.81 205 ILE A O 1
ATOM 1654 N N . SER A 1 206 ? 8.824 -11.787 -10.088 1.00 93.88 206 SER A N 1
ATOM 1655 C CA . SER A 1 206 ? 8.951 -12.132 -8.669 1.00 93.88 206 SER A CA 1
ATOM 1656 C C . SER A 1 206 ? 8.515 -10.976 -7.759 1.00 93.88 206 SER A C 1
ATOM 1658 O O . SER A 1 206 ? 7.704 -11.176 -6.854 1.00 93.88 206 SER A O 1
ATOM 1660 N N . LEU A 1 207 ? 8.955 -9.743 -8.048 1.00 93.44 207 LEU A N 1
ATOM 1661 C CA . LEU A 1 207 ? 8.505 -8.530 -7.349 1.00 93.44 207 LEU A CA 1
ATOM 1662 C C . LEU A 1 207 ? 6.990 -8.333 -7.445 1.00 93.44 207 LEU A C 1
ATOM 1664 O O . LEU A 1 207 ? 6.332 -8.023 -6.448 1.00 93.44 207 LEU A O 1
ATOM 1668 N N . LYS A 1 208 ? 6.424 -8.497 -8.646 1.00 93.81 208 LYS A N 1
ATOM 1669 C CA . LYS A 1 208 ? 4.983 -8.344 -8.870 1.00 93.81 208 LYS A CA 1
ATOM 1670 C C . LYS A 1 208 ? 4.196 -9.372 -8.067 1.00 93.81 208 LYS A C 1
ATOM 1672 O O . LYS A 1 208 ? 3.206 -9.000 -7.444 1.00 93.81 208 LYS A O 1
ATOM 1677 N N . ALA A 1 209 ? 4.628 -10.631 -8.071 1.00 95.56 209 ALA A N 1
ATOM 1678 C CA . ALA A 1 209 ? 3.974 -11.699 -7.324 1.00 95.56 209 ALA A CA 1
ATOM 1679 C C . ALA A 1 209 ? 3.982 -11.411 -5.814 1.00 95.56 209 ALA A C 1
ATOM 1681 O O . ALA A 1 209 ? 2.915 -11.374 -5.202 1.00 95.56 209 ALA A O 1
ATOM 1682 N N . ALA A 1 210 ? 5.151 -11.104 -5.239 1.00 95.62 210 ALA A N 1
ATOM 1683 C CA . ALA A 1 210 ? 5.293 -10.835 -3.807 1.00 95.62 210 ALA A CA 1
ATOM 1684 C C . ALA A 1 210 ? 4.480 -9.608 -3.348 1.00 95.62 210 ALA A C 1
ATOM 1686 O O . ALA A 1 210 ? 3.751 -9.665 -2.358 1.00 95.62 210 ALA A O 1
ATOM 1687 N N . THR A 1 211 ? 4.545 -8.498 -4.093 1.00 96.00 211 THR A N 1
ATOM 1688 C CA . THR A 1 211 ? 3.795 -7.276 -3.744 1.00 96.00 211 THR A CA 1
ATOM 1689 C C . THR A 1 211 ? 2.285 -7.436 -3.917 1.00 96.00 211 THR A C 1
ATOM 1691 O O . THR A 1 211 ? 1.522 -6.947 -3.082 1.00 96.00 211 THR A O 1
ATOM 1694 N N . ASN A 1 212 ? 1.831 -8.140 -4.962 1.00 96.00 212 ASN A N 1
ATOM 1695 C CA . ASN A 1 212 ? 0.414 -8.456 -5.141 1.00 96.00 212 ASN A CA 1
ATOM 1696 C C . ASN A 1 212 ? -0.103 -9.334 -4.000 1.00 96.00 212 ASN A C 1
ATOM 1698 O O . ASN A 1 212 ? -1.179 -9.053 -3.480 1.00 96.00 212 ASN A O 1
ATOM 1702 N N . LEU A 1 213 ? 0.655 -10.361 -3.602 1.00 95.75 213 LEU A N 1
ATOM 1703 C CA . LEU A 1 213 ? 0.282 -11.260 -2.512 1.00 95.75 213 LEU A CA 1
ATOM 1704 C C . LEU A 1 213 ? 0.048 -10.475 -1.216 1.00 95.75 213 LEU A C 1
ATOM 1706 O O . LEU A 1 213 ? -1.036 -10.556 -0.642 1.00 95.75 213 LEU A O 1
ATOM 1710 N N . LEU A 1 214 ? 1.004 -9.632 -0.807 1.00 96.31 214 LEU A N 1
ATOM 1711 C CA . LEU A 1 214 ? 0.876 -8.832 0.416 1.00 96.31 214 LEU A CA 1
ATOM 1712 C C . LEU A 1 214 ? -0.309 -7.855 0.362 1.00 96.31 214 LEU A C 1
ATOM 1714 O O . LEU A 1 214 ? -1.066 -7.744 1.326 1.00 96.31 214 LEU A O 1
ATOM 1718 N N . VAL A 1 215 ? -0.514 -7.161 -0.763 1.00 96.50 215 VAL A N 1
ATOM 1719 C CA . VAL A 1 215 ? -1.642 -6.223 -0.912 1.00 96.50 215 VAL A CA 1
ATOM 1720 C C . VAL A 1 215 ? -2.988 -6.947 -0.932 1.00 96.50 215 VAL A C 1
ATOM 1722 O O . VAL A 1 215 ? -3.954 -6.431 -0.369 1.00 96.50 215 VAL A O 1
ATOM 1725 N N . MET A 1 216 ? -3.076 -8.119 -1.563 1.00 96.06 216 MET A N 1
ATOM 1726 C CA . MET A 1 216 ? -4.294 -8.932 -1.562 1.00 96.06 216 MET A CA 1
ATOM 1727 C C . MET A 1 216 ? -4.639 -9.408 -0.157 1.00 96.06 216 MET A C 1
ATOM 1729 O O . MET A 1 216 ? -5.769 -9.187 0.275 1.00 96.06 216 MET A O 1
ATOM 1733 N N . LEU A 1 217 ? -3.670 -9.948 0.585 1.00 96.06 217 LEU A N 1
ATOM 1734 C CA . LEU A 1 217 ? -3.880 -10.351 1.976 1.00 96.06 217 LEU A CA 1
ATOM 1735 C C . LEU A 1 217 ? -4.329 -9.172 2.845 1.00 96.06 217 LEU A C 1
ATOM 1737 O O . LEU A 1 217 ? -5.328 -9.278 3.547 1.00 96.06 217 LEU A O 1
ATOM 1741 N N . LEU A 1 218 ? -3.680 -8.008 2.730 1.00 96.31 218 LEU A N 1
ATOM 1742 C CA . LEU A 1 218 ? -4.100 -6.802 3.453 1.00 96.31 218 LEU A CA 1
ATOM 1743 C C . LEU A 1 218 ? -5.545 -6.397 3.124 1.00 96.31 218 LEU A C 1
ATOM 1745 O O . LEU A 1 218 ? -6.288 -5.990 4.015 1.00 96.31 218 LEU A O 1
ATOM 1749 N N . ARG A 1 219 ? -5.971 -6.493 1.858 1.00 95.38 219 ARG A N 1
ATOM 1750 C CA . ARG A 1 219 ? -7.343 -6.140 1.458 1.00 95.38 219 ARG A CA 1
ATOM 1751 C C . ARG A 1 219 ? -8.373 -7.126 2.000 1.00 95.38 219 ARG A C 1
ATOM 1753 O O . ARG A 1 219 ? -9.387 -6.670 2.521 1.00 95.38 219 ARG A O 1
ATOM 1760 N N . TRP A 1 220 ? -8.110 -8.426 1.900 1.00 95.38 220 TRP A N 1
ATOM 1761 C CA . TRP A 1 220 ? -9.016 -9.466 2.388 1.00 95.38 220 TRP A CA 1
ATOM 1762 C C . TRP A 1 220 ? -9.105 -9.482 3.910 1.00 95.38 220 TRP A C 1
ATOM 1764 O O . TRP A 1 220 ? -10.204 -9.471 4.455 1.00 95.38 220 TRP A O 1
ATOM 1774 N N . PHE A 1 221 ? -7.974 -9.374 4.608 1.00 95.19 221 PHE A N 1
ATOM 1775 C CA . PHE A 1 221 ? -7.975 -9.273 6.066 1.00 95.19 221 PHE A CA 1
ATOM 1776 C C . PHE A 1 221 ? -8.689 -8.015 6.543 1.00 95.19 221 PHE A C 1
ATOM 1778 O O . PHE A 1 221 ? -9.413 -8.076 7.525 1.00 95.19 221 PHE A O 1
ATOM 1785 N N . LYS A 1 222 ? -8.572 -6.894 5.821 1.00 93.62 222 LYS A N 1
ATOM 1786 C CA . LYS A 1 222 ? -9.324 -5.677 6.150 1.00 93.62 222 LYS A CA 1
ATOM 1787 C C . LYS A 1 222 ? -10.828 -5.823 5.918 1.00 93.62 222 LYS A C 1
ATOM 1789 O O . LYS A 1 222 ? -11.594 -5.178 6.628 1.00 93.62 222 LYS A O 1
ATOM 1794 N N . ALA A 1 223 ? -11.230 -6.592 4.907 1.00 91.56 223 ALA A N 1
ATOM 1795 C CA . ALA A 1 223 ? -12.634 -6.863 4.616 1.00 91.56 223 ALA A CA 1
ATOM 1796 C C . ALA A 1 223 ? -13.267 -7.770 5.682 1.00 91.56 223 ALA A C 1
ATOM 1798 O O . ALA A 1 223 ? -14.386 -7.499 6.098 1.00 91.56 223 ALA A O 1
ATOM 1799 N N . SER A 1 224 ? -12.528 -8.779 6.154 1.00 91.62 224 SER A N 1
ATOM 1800 C CA . SER A 1 224 ? -12.947 -9.649 7.258 1.00 91.62 224 SER A CA 1
ATOM 1801 C C . SER A 1 224 ? -12.954 -8.893 8.595 1.00 91.62 224 SER A C 1
ATOM 1803 O O . SER A 1 224 ? -14.015 -8.634 9.162 1.00 91.62 224 SER A O 1
ATOM 1805 N N . HIS A 1 225 ? -11.791 -8.457 9.090 1.00 92.31 225 HIS A N 1
ATOM 1806 C CA . HIS A 1 225 ? -11.698 -7.798 10.389 1.00 92.31 225 HIS A CA 1
ATOM 1807 C C . HIS A 1 225 ? -10.509 -6.838 10.484 1.00 92.31 225 HIS A C 1
ATOM 1809 O O . HIS A 1 225 ? -9.364 -7.189 10.188 1.00 92.31 225 HIS A O 1
ATOM 1815 N N . ILE A 1 226 ? -10.744 -5.624 10.991 1.00 93.62 226 ILE A N 1
ATOM 1816 C CA . ILE A 1 226 ? -9.706 -4.584 11.080 1.00 93.62 226 ILE A CA 1
ATOM 1817 C C . ILE A 1 226 ? -8.438 -5.040 11.823 1.00 93.62 226 ILE A C 1
ATOM 1819 O O . ILE A 1 226 ? -7.336 -4.683 11.410 1.00 93.62 226 ILE A O 1
ATOM 1823 N N . LEU A 1 227 ? -8.567 -5.861 12.872 1.00 93.56 227 LEU A N 1
ATOM 1824 C CA . LEU A 1 227 ? -7.414 -6.358 13.635 1.00 93.56 227 LEU A CA 1
ATOM 1825 C C . LEU A 1 227 ? -6.572 -7.387 12.866 1.00 93.56 227 LEU A C 1
ATOM 1827 O O . LEU A 1 227 ? -5.352 -7.360 12.996 1.00 93.56 227 LEU A O 1
ATOM 1831 N N . LYS A 1 228 ? -7.168 -8.213 11.990 1.00 94.88 228 LYS A N 1
ATOM 1832 C CA . LYS A 1 228 ? -6.406 -9.111 11.096 1.00 94.88 228 LYS A CA 1
ATOM 1833 C C . LYS A 1 228 ? -5.532 -8.298 10.142 1.00 94.88 228 LYS A C 1
ATOM 1835 O O . LYS A 1 228 ? -4.362 -8.607 9.914 1.00 94.88 228 LYS A O 1
ATOM 1840 N N . PHE A 1 229 ? -6.095 -7.206 9.621 1.00 95.75 229 PHE A N 1
ATOM 1841 C CA . PHE A 1 229 ? -5.357 -6.248 8.805 1.00 95.75 229 PHE A CA 1
ATOM 1842 C C . PHE A 1 229 ? -4.245 -5.552 9.593 1.00 95.75 229 PHE A C 1
ATOM 1844 O O . PHE A 1 229 ? -3.119 -5.499 9.104 1.00 95.75 229 PHE A O 1
ATOM 1851 N N . GLU A 1 230 ? -4.523 -5.030 10.791 1.00 95.06 230 GLU A N 1
ATOM 1852 C CA . GLU A 1 230 ? -3.509 -4.325 11.587 1.00 95.06 230 GLU A CA 1
ATOM 1853 C C . GLU A 1 230 ? -2.390 -5.255 12.075 1.00 95.06 230 GLU A C 1
ATOM 1855 O O . GLU A 1 230 ? -1.239 -4.818 12.155 1.00 95.06 230 GLU A O 1
ATOM 1860 N N . TYR A 1 231 ? -2.681 -6.537 12.312 1.00 95.81 231 TYR A N 1
ATOM 1861 C CA . TYR A 1 231 ? -1.665 -7.547 12.600 1.00 95.81 231 TYR A CA 1
ATOM 1862 C C . TYR A 1 231 ? -0.698 -7.719 11.422 1.00 95.81 231 TYR A C 1
ATOM 1864 O O . TYR A 1 231 ? 0.501 -7.469 11.570 1.00 95.81 231 TYR A O 1
ATOM 1872 N N . LEU A 1 232 ? -1.212 -8.023 10.222 1.00 96.12 232 LEU A N 1
ATOM 1873 C CA . LEU A 1 232 ? -0.386 -8.156 9.015 1.00 96.12 232 LEU A CA 1
ATOM 1874 C C . LEU A 1 232 ? 0.378 -6.860 8.686 1.00 96.12 232 LEU A C 1
ATOM 1876 O O . LEU A 1 232 ? 1.552 -6.890 8.321 1.00 96.12 232 LEU A O 1
ATOM 1880 N N . ASN A 1 233 ? -0.273 -5.708 8.841 1.00 95.69 233 ASN A N 1
ATOM 1881 C CA . ASN A 1 233 ? 0.322 -4.394 8.607 1.00 95.69 233 ASN A CA 1
ATOM 1882 C C . ASN A 1 233 ? 1.483 -4.108 9.577 1.00 95.69 233 ASN A C 1
ATOM 1884 O O . ASN A 1 233 ? 2.483 -3.513 9.185 1.00 95.69 233 ASN A O 1
ATOM 1888 N N . SER A 1 234 ? 1.372 -4.540 10.836 1.00 94.62 234 SER A N 1
ATOM 1889 C CA . SER A 1 234 ? 2.439 -4.400 11.835 1.00 94.62 234 SER A CA 1
ATOM 1890 C C . SER A 1 234 ? 3.617 -5.330 11.542 1.00 94.62 234 SER A C 1
ATOM 1892 O O . SER A 1 234 ? 4.755 -4.876 11.591 1.00 94.62 234 SER A O 1
ATOM 1894 N N . LEU A 1 235 ? 3.364 -6.568 11.103 1.00 95.75 235 LEU A N 1
ATOM 1895 C CA . LEU A 1 235 ? 4.427 -7.475 10.650 1.00 95.75 235 LEU A CA 1
ATOM 1896 C C . LEU A 1 235 ? 5.217 -6.894 9.468 1.00 95.75 235 LEU A C 1
ATOM 1898 O O . LEU A 1 235 ? 6.443 -6.983 9.433 1.00 95.75 235 LEU A O 1
ATOM 1902 N N . ILE A 1 236 ? 4.532 -6.270 8.504 1.00 96.31 236 ILE A N 1
ATOM 1903 C CA . ILE A 1 236 ? 5.188 -5.607 7.366 1.00 96.31 236 ILE A CA 1
ATOM 1904 C C . ILE A 1 236 ? 6.052 -4.436 7.853 1.00 96.31 236 ILE A C 1
ATOM 1906 O O . ILE A 1 236 ? 7.188 -4.286 7.406 1.00 96.31 236 ILE A O 1
ATOM 1910 N N . PHE A 1 237 ? 5.538 -3.620 8.777 1.00 94.69 237 PHE A N 1
ATOM 1911 C CA . PHE A 1 237 ? 6.284 -2.505 9.363 1.00 94.69 237 PHE A CA 1
ATOM 1912 C C . PHE A 1 237 ? 7.560 -2.957 10.088 1.00 94.69 237 PHE A C 1
ATOM 1914 O O . PHE A 1 237 ? 8.606 -2.325 9.921 1.00 94.69 237 PHE A O 1
ATOM 1921 N N . ASP A 1 238 ? 7.472 -4.046 10.854 1.00 93.88 238 ASP A N 1
ATOM 1922 C CA . ASP A 1 238 ? 8.571 -4.575 11.665 1.00 93.88 238 ASP A CA 1
ATOM 1923 C C . ASP A 1 238 ? 9.711 -5.148 10.800 1.00 93.88 238 ASP A C 1
ATOM 1925 O O . ASP A 1 238 ? 10.876 -5.055 11.175 1.00 93.88 238 ASP A O 1
ATOM 1929 N N . ASN A 1 239 ? 9.409 -5.644 9.592 1.00 94.50 239 ASN A N 1
ATOM 1930 C CA . ASN A 1 239 ? 10.395 -6.129 8.613 1.00 94.50 239 ASN A CA 1
ATOM 1931 C C . ASN A 1 239 ? 11.022 -4.992 7.763 1.00 94.50 239 ASN A C 1
ATOM 1933 O O . ASN A 1 239 ? 11.240 -5.145 6.560 1.00 94.50 239 ASN A O 1
ATOM 1937 N N . ASP A 1 240 ? 11.282 -3.826 8.366 1.00 90.56 240 ASP A N 1
ATOM 1938 C CA . ASP A 1 240 ? 11.969 -2.672 7.753 1.00 90.56 240 ASP A CA 1
ATOM 1939 C C . ASP A 1 240 ? 11.391 -2.170 6.412 1.00 90.56 240 ASP A C 1
ATOM 1941 O O . ASP A 1 240 ? 12.093 -1.611 5.557 1.00 90.56 240 ASP A O 1
ATOM 1945 N N . PHE A 1 241 ? 10.073 -2.286 6.236 1.00 94.69 241 PHE A N 1
ATOM 1946 C CA . PHE A 1 241 ? 9.397 -1.942 4.983 1.00 94.69 241 PHE A CA 1
ATOM 1947 C C . PHE A 1 241 ? 9.689 -0.523 4.467 1.00 94.69 241 PHE A C 1
ATOM 1949 O O . PHE A 1 241 ? 9.893 -0.342 3.268 1.00 94.69 241 PHE A O 1
ATOM 1956 N N . PHE A 1 242 ? 9.770 0.491 5.336 1.00 93.94 242 PHE A N 1
ATOM 1957 C CA . PHE A 1 242 ? 10.038 1.870 4.895 1.00 93.94 242 PHE A CA 1
ATOM 1958 C C . PHE A 1 242 ? 11.421 2.050 4.279 1.00 93.94 242 PHE A C 1
ATOM 1960 O O . PHE A 1 242 ? 11.558 2.777 3.295 1.00 93.94 242 PHE A O 1
ATOM 1967 N N . ARG A 1 243 ? 12.436 1.372 4.821 1.00 90.69 243 ARG A N 1
ATOM 1968 C CA . ARG A 1 243 ? 13.794 1.426 4.277 1.00 90.69 243 ARG A CA 1
ATOM 1969 C C . ARG A 1 243 ? 13.840 0.770 2.904 1.00 90.69 243 ARG A C 1
ATOM 1971 O O . ARG A 1 243 ? 14.382 1.350 1.966 1.00 90.69 243 ARG A O 1
ATOM 1978 N N . LEU A 1 244 ? 13.229 -0.408 2.781 1.00 91.50 244 LEU A N 1
ATOM 1979 C CA . LEU A 1 244 ? 13.096 -1.108 1.507 1.00 91.50 244 LEU A CA 1
ATOM 1980 C C . LEU A 1 244 ? 12.379 -0.235 0.471 1.00 91.50 244 LEU A C 1
ATOM 1982 O O . LEU A 1 244 ? 12.830 -0.122 -0.667 1.00 91.50 244 LEU A O 1
ATOM 1986 N N . LEU A 1 245 ? 11.276 0.398 0.874 1.00 92.56 245 LEU A N 1
ATOM 1987 C CA . LEU A 1 245 ? 10.468 1.230 -0.003 1.00 92.56 245 LEU A CA 1
ATOM 1988 C C . LEU A 1 245 ? 11.241 2.442 -0.515 1.00 92.56 245 LEU A C 1
ATOM 1990 O O . LEU A 1 245 ? 11.210 2.709 -1.711 1.00 92.56 245 LEU A O 1
ATOM 1994 N N . ILE A 1 246 ? 11.936 3.166 0.364 1.00 90.38 246 ILE A N 1
ATOM 1995 C CA . ILE A 1 246 ? 12.750 4.313 -0.051 1.00 90.38 246 ILE A CA 1
ATOM 1996 C C . ILE A 1 246 ? 13.842 3.866 -1.011 1.00 90.38 246 ILE A C 1
ATOM 1998 O O . ILE A 1 246 ? 13.952 4.451 -2.079 1.00 90.38 246 ILE A O 1
ATOM 2002 N N . ASN A 1 247 ? 14.559 2.781 -0.710 1.00 88.38 247 ASN A N 1
ATOM 2003 C CA . ASN A 1 247 ? 15.584 2.251 -1.612 1.00 88.38 247 ASN A CA 1
ATOM 2004 C C . ASN A 1 247 ? 15.017 1.908 -3.000 1.00 88.38 247 ASN A C 1
ATOM 2006 O O . ASN A 1 247 ? 15.648 2.205 -4.014 1.00 88.38 247 ASN A O 1
ATOM 2010 N N . PHE A 1 248 ? 13.823 1.311 -3.056 1.00 89.94 248 PHE A N 1
ATOM 2011 C CA . PHE A 1 248 ? 13.124 1.039 -4.312 1.00 89.94 248 PHE A CA 1
ATOM 2012 C C . PHE A 1 248 ? 12.760 2.335 -5.049 1.00 89.94 248 PHE A C 1
ATOM 2014 O O . PHE A 1 248 ? 13.050 2.482 -6.237 1.00 89.94 248 PHE A O 1
ATOM 2021 N N . LEU A 1 249 ? 12.131 3.286 -4.352 1.00 89.06 249 LEU A N 1
ATOM 2022 C CA . LEU A 1 249 ? 11.629 4.512 -4.962 1.00 89.06 249 LEU A CA 1
ATOM 2023 C C . LEU A 1 249 ? 12.765 5.426 -5.439 1.00 89.06 249 LEU A C 1
ATOM 2025 O O . LEU A 1 249 ? 12.683 5.957 -6.550 1.00 89.06 249 LEU A O 1
ATOM 2029 N N . ASP A 1 250 ? 13.812 5.565 -4.626 1.00 84.38 250 ASP A N 1
ATOM 2030 C CA . ASP A 1 250 ? 15.023 6.312 -4.947 1.00 84.38 250 ASP A CA 1
ATOM 2031 C C . ASP A 1 250 ? 15.793 5.648 -6.078 1.00 84.38 250 ASP A C 1
ATOM 2033 O O . ASP A 1 250 ? 16.202 6.344 -6.999 1.00 84.38 250 ASP A O 1
ATOM 2037 N N . GLY A 1 251 ? 15.943 4.319 -6.080 1.00 79.50 251 GLY A N 1
ATOM 2038 C CA . GLY A 1 251 ? 16.614 3.605 -7.169 1.00 79.50 251 GLY A CA 1
ATOM 2039 C C . GLY A 1 251 ? 16.031 3.956 -8.542 1.00 79.50 251 GLY A C 1
ATOM 2040 O O . GLY A 1 251 ? 16.771 4.233 -9.486 1.00 79.50 251 GLY A O 1
ATOM 2041 N N . ASN A 1 252 ? 14.706 4.048 -8.639 1.00 78.56 252 ASN A N 1
ATOM 2042 C CA . ASN A 1 252 ? 14.029 4.464 -9.869 1.00 78.56 252 ASN A CA 1
ATOM 2043 C C . ASN A 1 252 ? 14.233 5.933 -10.215 1.00 78.56 252 ASN A C 1
ATOM 2045 O O . ASN A 1 252 ? 14.470 6.266 -11.375 1.00 78.56 252 ASN A O 1
ATOM 2049 N N . LYS A 1 253 ? 14.162 6.815 -9.216 1.00 76.00 253 LYS A N 1
ATOM 2050 C CA . LYS A 1 253 ? 14.428 8.239 -9.412 1.00 76.00 253 LYS A CA 1
ATOM 2051 C C . LYS A 1 253 ? 15.873 8.469 -9.866 1.00 76.00 253 LYS A C 1
ATOM 2053 O O . LYS A 1 253 ? 16.108 9.179 -10.838 1.00 76.00 253 LYS A O 1
ATOM 2058 N N . PHE A 1 254 ? 16.851 7.823 -9.240 1.00 68.50 254 PHE A N 1
ATOM 2059 C CA . PHE A 1 254 ? 18.259 7.918 -9.626 1.00 68.50 254 PHE A CA 1
ATOM 2060 C C . PHE A 1 254 ? 18.519 7.393 -11.040 1.00 68.50 254 PHE A C 1
ATOM 2062 O O . PHE A 1 254 ? 19.310 7.997 -11.762 1.00 68.50 254 PHE A O 1
ATOM 2069 N N . ALA A 1 255 ? 17.824 6.335 -11.477 1.00 64.19 255 ALA A N 1
ATOM 2070 C CA . ALA A 1 255 ? 17.938 5.838 -12.850 1.00 64.19 255 ALA A CA 1
ATOM 2071 C C . ALA A 1 255 ? 17.615 6.918 -13.903 1.00 64.19 255 ALA A C 1
ATOM 2073 O O . ALA A 1 255 ? 18.207 6.917 -14.978 1.00 64.19 255 ALA A O 1
ATOM 2074 N N . THR A 1 256 ? 16.741 7.877 -13.581 1.00 62.06 256 THR A N 1
ATOM 2075 C CA . THR A 1 256 ? 16.419 9.008 -14.472 1.00 62.06 256 THR A CA 1
ATOM 2076 C C . THR A 1 256 ? 17.402 10.178 -14.421 1.00 62.06 256 THR A C 1
ATOM 2078 O O . THR A 1 256 ? 17.426 10.988 -15.339 1.00 62.06 256 THR A O 1
ATOM 2081 N N . GLN A 1 257 ? 18.229 10.282 -13.376 1.00 58.44 257 GLN A N 1
ATOM 2082 C CA . GLN A 1 257 ? 19.166 11.400 -13.185 1.00 58.44 257 GLN A CA 1
ATOM 2083 C C . GLN A 1 257 ? 20.570 11.130 -13.747 1.00 58.44 257 GLN A C 1
ATOM 2085 O O . GLN A 1 257 ? 21.376 12.050 -13.857 1.00 58.44 257 GLN A O 1
ATOM 2090 N N . PHE A 1 258 ? 20.885 9.881 -14.099 1.00 47.88 258 PHE A N 1
ATOM 2091 C CA . PHE A 1 258 ? 22.244 9.467 -14.463 1.00 47.88 258 PHE A CA 1
ATOM 2092 C C . PHE A 1 258 ? 22.755 10.035 -15.799 1.00 47.88 258 PHE A C 1
ATOM 2094 O O . PHE A 1 258 ? 23.961 10.011 -16.039 1.00 47.88 258 PHE A O 1
ATOM 2101 N N . THR A 1 259 ? 21.876 10.542 -16.669 1.00 48.41 259 THR A N 1
ATOM 2102 C CA . THR A 1 259 ? 22.247 10.923 -18.040 1.00 48.41 259 THR A CA 1
ATOM 2103 C C . THR A 1 259 ? 22.555 12.400 -18.249 1.00 48.41 259 THR A C 1
ATOM 2105 O O . THR A 1 259 ? 23.326 12.695 -19.154 1.00 48.41 259 THR A O 1
ATOM 2108 N N . ASN A 1 260 ? 22.049 13.327 -17.426 1.00 45.03 260 ASN A N 1
ATOM 2109 C CA . ASN A 1 260 ? 22.303 14.762 -17.604 1.00 45.03 260 ASN A CA 1
ATOM 2110 C C . ASN A 1 260 ? 22.380 15.517 -16.269 1.00 45.03 260 ASN A C 1
ATOM 2112 O O . ASN A 1 260 ? 21.540 15.344 -15.390 1.00 45.03 260 ASN A O 1
ATOM 2116 N N . LYS A 1 261 ? 23.364 16.424 -16.139 1.00 44.19 261 LYS A N 1
ATOM 2117 C CA . LYS A 1 261 ? 23.501 17.341 -14.984 1.00 44.19 261 LYS A CA 1
ATOM 2118 C C . LYS A 1 261 ? 22.270 18.242 -14.791 1.00 44.19 261 LYS A C 1
ATOM 2120 O O . LYS A 1 261 ? 22.032 18.700 -13.678 1.00 44.19 261 LYS A O 1
ATOM 2125 N N . ASN A 1 262 ? 21.492 18.445 -15.856 1.00 48.22 262 ASN A N 1
ATOM 2126 C CA . ASN A 1 262 ? 20.193 19.103 -15.839 1.00 48.22 262 ASN A CA 1
ATOM 2127 C C . ASN A 1 262 ? 19.117 18.033 -16.033 1.00 48.22 262 ASN A C 1
ATOM 2129 O O . ASN A 1 262 ? 18.855 17.596 -17.150 1.00 48.22 262 ASN A O 1
ATOM 2133 N N . TYR A 1 263 ? 18.541 17.580 -14.926 1.00 55.25 263 TYR A N 1
ATOM 2134 C CA . TYR A 1 263 ? 17.386 16.695 -14.924 1.00 55.25 263 TYR A CA 1
ATOM 2135 C C . TYR A 1 263 ? 16.186 17.440 -15.524 1.00 55.25 263 TYR A C 1
ATOM 2137 O O . TYR A 1 263 ? 15.591 18.283 -14.851 1.00 55.25 263 TYR A O 1
ATOM 2145 N N . ASP A 1 264 ? 15.858 17.155 -16.786 1.00 60.34 264 ASP A N 1
ATOM 2146 C CA . ASP A 1 264 ? 14.653 17.667 -17.432 1.00 60.34 264 ASP A CA 1
ATOM 2147 C C . ASP A 1 264 ? 13.664 16.525 -17.659 1.00 60.34 264 ASP A C 1
ATOM 2149 O O . ASP A 1 264 ? 13.915 15.584 -18.413 1.00 60.34 264 ASP A O 1
ATOM 2153 N N . LEU A 1 265 ? 12.513 16.623 -16.994 1.00 59.69 265 LEU A N 1
ATOM 2154 C CA . LEU A 1 265 ? 11.409 15.678 -17.129 1.00 59.69 265 LEU A CA 1
ATOM 2155 C C . LEU A 1 265 ? 10.796 15.673 -18.535 1.00 59.69 265 LEU A C 1
ATOM 2157 O O . LEU A 1 265 ? 9.974 14.813 -18.844 1.00 59.69 265 LEU A O 1
ATOM 2161 N N . LYS A 1 266 ? 11.150 16.673 -19.342 1.00 61.66 266 LYS A N 1
ATOM 2162 C CA . LYS A 1 266 ? 10.666 16.884 -20.699 1.00 61.66 266 LYS A CA 1
ATOM 2163 C C . LYS A 1 266 ? 11.506 16.164 -21.745 1.00 61.66 266 LYS A C 1
ATOM 2165 O O . LYS A 1 266 ? 11.032 16.031 -22.864 1.00 61.66 266 LYS A O 1
ATOM 2170 N N . ASP A 1 267 ? 12.718 15.715 -21.410 1.00 67.56 267 ASP A N 1
ATOM 2171 C CA . ASP A 1 267 ? 13.582 14.994 -22.346 1.00 67.56 267 ASP A CA 1
ATOM 2172 C C . ASP A 1 267 ? 13.249 13.486 -22.329 1.00 67.56 267 ASP A C 1
ATOM 2174 O O . ASP A 1 267 ? 13.539 12.794 -21.340 1.00 67.56 267 ASP A O 1
ATOM 2178 N N . PRO A 1 268 ? 12.684 12.934 -23.421 1.00 68.56 268 PRO A N 1
ATOM 2179 C CA . PRO A 1 268 ? 12.404 11.502 -23.548 1.00 68.56 268 PRO A CA 1
ATOM 2180 C C . PRO A 1 268 ? 13.646 10.632 -23.323 1.00 68.56 268 PRO A C 1
ATOM 2182 O O . PRO A 1 268 ? 13.543 9.507 -22.830 1.00 68.56 268 PRO A O 1
ATOM 2185 N N . SER A 1 269 ? 14.835 11.162 -23.624 1.00 67.56 269 SER A N 1
ATOM 2186 C CA . SER A 1 269 ? 16.117 10.473 -23.454 1.00 67.56 269 SER A CA 1
ATOM 2187 C C . SER A 1 269 ? 16.474 10.244 -21.983 1.00 67.56 269 SER A C 1
ATOM 2189 O O . SER A 1 269 ? 17.166 9.282 -21.656 1.00 67.56 269 SER A O 1
ATOM 2191 N N . CYS A 1 270 ? 15.982 11.094 -21.078 1.00 69.56 270 CYS A N 1
ATOM 2192 C CA . CYS A 1 270 ? 16.143 10.921 -19.636 1.00 69.56 270 CYS A CA 1
ATOM 2193 C C . CYS A 1 270 ? 15.069 9.976 -19.065 1.00 69.56 270 CYS A C 1
ATOM 2195 O O . CYS A 1 270 ? 15.354 9.150 -18.191 1.00 69.56 270 CYS A O 1
ATOM 2197 N N . LEU A 1 271 ? 13.843 10.041 -19.600 1.00 73.69 271 LEU A N 1
ATOM 2198 C CA . LEU A 1 271 ? 12.720 9.199 -19.177 1.00 73.69 271 LEU A CA 1
ATOM 2199 C C . LEU A 1 271 ? 12.866 7.731 -19.590 1.00 73.69 271 LEU A C 1
ATOM 2201 O O . LEU A 1 271 ? 12.408 6.860 -18.857 1.00 73.69 271 LEU A O 1
ATOM 2205 N N . ILE A 1 272 ? 13.532 7.429 -20.708 1.00 74.94 272 ILE A N 1
ATOM 2206 C CA . ILE A 1 272 ? 13.693 6.048 -21.200 1.00 74.94 272 ILE A CA 1
ATOM 2207 C C . ILE A 1 272 ? 14.531 5.159 -20.269 1.00 74.94 272 ILE A C 1
ATOM 2209 O O . ILE A 1 272 ? 14.440 3.933 -20.299 1.00 74.94 272 ILE A O 1
ATOM 2213 N N . ASN A 1 273 ? 15.334 5.766 -19.394 1.00 75.50 273 ASN A N 1
ATOM 2214 C CA . ASN A 1 273 ? 16.072 5.035 -18.367 1.00 75.50 273 ASN A CA 1
ATOM 2215 C C . ASN A 1 273 ? 15.191 4.669 -17.165 1.00 75.50 273 ASN A C 1
ATOM 2217 O O . ASN A 1 273 ? 15.550 3.791 -16.375 1.00 75.50 273 ASN A O 1
ATOM 2221 N N . ASN A 1 274 ? 14.017 5.291 -17.041 1.00 79.38 274 ASN A N 1
ATOM 2222 C CA . ASN A 1 274 ? 13.045 4.951 -16.021 1.00 79.38 274 ASN A CA 1
ATOM 2223 C C . ASN A 1 274 ? 12.360 3.620 -16.346 1.00 79.38 274 ASN A C 1
ATOM 2225 O O . ASN A 1 274 ? 11.698 3.475 -17.373 1.00 79.38 274 ASN A O 1
ATOM 2229 N N . ARG A 1 275 ? 12.421 2.676 -15.407 1.00 81.25 275 ARG A N 1
ATOM 2230 C CA . ARG A 1 275 ? 11.756 1.368 -15.520 1.00 81.25 275 ARG A CA 1
ATOM 2231 C C . ARG A 1 275 ? 10.232 1.450 -15.515 1.00 81.25 275 ARG A C 1
ATOM 2233 O O . ARG A 1 275 ? 9.590 0.495 -15.931 1.00 81.25 275 ARG A O 1
ATOM 2240 N N . LEU A 1 276 ? 9.655 2.557 -15.037 1.00 81.62 276 LEU A N 1
ATOM 2241 C CA . LEU A 1 276 ? 8.216 2.835 -15.142 1.00 81.62 276 LEU A CA 1
ATOM 2242 C C . LEU A 1 276 ? 7.803 3.149 -16.580 1.00 81.62 276 LEU A C 1
ATOM 2244 O O . LEU A 1 276 ? 6.670 2.881 -16.965 1.00 81.62 276 LEU A O 1
ATOM 2248 N N . VAL A 1 277 ? 8.718 3.732 -17.354 1.00 81.25 277 VAL A N 1
ATOM 2249 C CA . VAL A 1 277 ? 8.457 4.219 -18.707 1.00 81.25 277 VAL A CA 1
ATOM 2250 C C . VAL A 1 277 ? 8.806 3.138 -19.718 1.00 81.25 277 VAL A C 1
ATOM 2252 O O . VAL A 1 277 ? 7.959 2.767 -20.518 1.00 81.25 277 VAL A O 1
ATOM 2255 N N . TYR A 1 278 ? 10.019 2.590 -19.641 1.00 82.25 278 TYR A N 1
ATOM 2256 C CA . TYR A 1 278 ? 10.525 1.632 -20.617 1.00 82.25 278 TYR A CA 1
ATOM 2257 C C . TYR A 1 278 ? 10.681 0.225 -20.032 1.00 82.25 278 TYR A C 1
ATOM 2259 O O . TYR A 1 278 ? 11.258 0.027 -18.958 1.00 82.25 278 TYR A O 1
ATOM 2267 N N . CYS A 1 279 ? 10.177 -0.770 -20.764 1.00 84.75 279 CYS A N 1
ATOM 2268 C CA . CYS A 1 279 ? 10.297 -2.180 -20.422 1.00 84.75 279 CYS A CA 1
ATOM 2269 C C . CYS A 1 279 ? 11.502 -2.804 -21.146 1.00 84.75 279 CYS A C 1
ATOM 2271 O O . CYS A 1 279 ? 11.403 -3.216 -22.299 1.00 84.75 279 CYS A O 1
ATOM 2273 N N . ASP A 1 280 ? 12.641 -2.902 -20.452 1.00 82.81 280 ASP A N 1
ATOM 2274 C CA . ASP A 1 280 ? 13.919 -3.353 -21.033 1.00 82.81 280 ASP A CA 1
ATOM 2275 C C . ASP A 1 280 ? 13.811 -4.678 -21.816 1.00 82.81 280 ASP A C 1
ATOM 2277 O O . ASP A 1 280 ? 14.375 -4.824 -22.899 1.00 82.81 280 ASP A O 1
ATOM 2281 N N . TYR A 1 281 ? 13.068 -5.646 -21.273 1.00 85.69 281 TYR A N 1
ATOM 2282 C CA . TYR A 1 281 ? 12.967 -7.008 -21.800 1.00 85.69 281 TYR A CA 1
ATOM 2283 C C . TYR A 1 281 ? 11.856 -7.196 -22.840 1.00 85.69 281 TYR A C 1
ATOM 2285 O O . TYR A 1 281 ? 11.641 -8.318 -23.295 1.00 85.69 281 TYR A O 1
ATOM 2293 N N . GLU A 1 282 ? 11.133 -6.144 -23.230 1.00 84.75 282 GLU A N 1
ATOM 2294 C CA . GLU A 1 282 ? 10.054 -6.270 -24.214 1.00 84.75 282 GLU A CA 1
ATOM 2295 C C . GLU A 1 282 ? 10.570 -6.724 -25.587 1.00 84.75 282 GLU A C 1
ATOM 2297 O O . GLU A 1 282 ? 9.929 -7.532 -26.263 1.00 84.75 282 GLU A O 1
ATOM 2302 N N . CYS A 1 283 ? 11.780 -6.296 -25.956 1.00 82.00 283 CYS A N 1
ATOM 2303 C CA . CYS A 1 283 ? 12.457 -6.739 -27.173 1.00 82.00 283 CYS A CA 1
ATOM 2304 C C . CYS A 1 283 ? 12.656 -8.268 -27.237 1.00 82.00 283 CYS A C 1
ATOM 2306 O O . CYS A 1 283 ? 12.699 -8.820 -28.336 1.00 82.00 283 CYS A O 1
ATOM 2308 N N . LEU A 1 284 ? 12.693 -8.973 -26.095 1.00 83.50 284 LEU A N 1
ATOM 2309 C CA . LEU A 1 284 ? 12.804 -10.434 -26.070 1.00 83.50 284 LEU A CA 1
ATOM 2310 C C . LEU A 1 284 ? 11.586 -11.119 -26.690 1.00 83.50 284 LEU A C 1
ATOM 2312 O O . LEU A 1 284 ? 11.739 -12.136 -27.359 1.00 83.50 284 LEU A O 1
ATOM 2316 N N . TYR A 1 285 ? 10.382 -10.558 -26.529 1.00 83.00 285 TYR A N 1
ATOM 2317 C CA . TYR A 1 285 ? 9.151 -11.181 -27.027 1.00 83.00 285 TYR A CA 1
ATOM 2318 C C . TYR A 1 285 ? 9.063 -11.240 -28.554 1.00 83.00 285 TYR A C 1
ATOM 2320 O O . TYR A 1 285 ? 8.133 -11.855 -29.079 1.00 83.00 285 TYR A O 1
ATOM 2328 N N . LYS A 1 286 ? 9.999 -10.605 -29.268 1.00 78.50 286 LYS A N 1
ATOM 2329 C CA . LYS A 1 286 ? 10.094 -10.659 -30.729 1.00 78.50 286 LYS A CA 1
ATOM 2330 C C . LYS A 1 286 ? 10.765 -11.943 -31.214 1.00 78.50 286 LYS A C 1
ATOM 2332 O O . LYS A 1 286 ? 10.452 -12.394 -32.314 1.00 78.50 286 LYS A O 1
ATOM 2337 N N . PHE A 1 287 ? 11.610 -12.558 -30.388 1.00 80.00 287 PHE A N 1
ATOM 2338 C CA . PHE A 1 287 ? 12.263 -13.829 -30.689 1.00 80.00 287 PHE A CA 1
ATOM 2339 C C . PHE A 1 287 ? 11.351 -15.015 -30.354 1.00 80.00 287 PHE A C 1
ATOM 2341 O O . PHE A 1 287 ? 10.695 -15.037 -29.310 1.00 80.00 287 PHE A O 1
ATOM 2348 N N . GLU A 1 288 ? 11.356 -16.039 -31.207 1.00 78.88 288 GLU A N 1
ATOM 2349 C CA . GLU A 1 288 ? 10.587 -17.278 -31.002 1.00 78.88 288 GLU A CA 1
ATOM 2350 C C . GLU A 1 288 ? 11.005 -18.026 -29.726 1.00 78.88 288 GLU A C 1
ATOM 2352 O O . GLU A 1 288 ? 10.173 -18.621 -29.047 1.00 78.88 288 GLU A O 1
ATOM 2357 N N . GLU A 1 289 ? 12.285 -17.938 -29.356 1.00 82.31 289 GLU A N 1
ATOM 2358 C CA . GLU A 1 289 ? 12.870 -18.543 -28.151 1.00 82.31 289 GLU A CA 1
ATOM 2359 C C . GLU A 1 289 ? 12.149 -18.107 -26.863 1.00 82.31 289 GLU A C 1
ATOM 2361 O O . GLU A 1 289 ? 12.002 -18.895 -25.931 1.00 82.31 289 GLU A O 1
ATOM 2366 N N . TYR A 1 290 ? 11.666 -16.861 -26.823 1.00 81.06 290 TYR A N 1
ATOM 2367 C CA . TYR A 1 290 ? 11.126 -16.222 -25.619 1.00 81.06 290 TYR A CA 1
ATOM 2368 C C . TYR A 1 290 ? 9.624 -15.930 -25.700 1.00 81.06 290 TYR A C 1
ATOM 2370 O O . TYR A 1 290 ? 9.051 -15.396 -24.744 1.00 81.06 290 TYR A O 1
ATOM 2378 N N . ASN A 1 291 ? 8.972 -16.273 -26.815 1.00 83.06 291 ASN A N 1
ATOM 2379 C CA . ASN A 1 291 ? 7.547 -16.057 -27.022 1.00 83.06 291 ASN A CA 1
ATOM 2380 C C . ASN A 1 291 ? 6.880 -17.316 -27.582 1.00 83.06 291 ASN A C 1
ATOM 2382 O O . ASN A 1 291 ? 6.955 -17.606 -28.775 1.00 83.06 291 ASN A O 1
ATOM 2386 N N . PHE A 1 292 ? 6.171 -18.022 -26.697 1.00 83.31 292 PHE A N 1
ATOM 2387 C CA . PHE A 1 292 ? 5.440 -19.248 -27.013 1.00 83.31 292 PHE A CA 1
ATOM 2388 C C . PHE A 1 292 ? 4.507 -19.084 -28.220 1.00 83.31 292 PHE A C 1
ATOM 2390 O O . PHE A 1 292 ? 4.543 -19.902 -29.132 1.00 83.31 292 PHE A O 1
ATOM 2397 N N . PHE A 1 293 ? 3.729 -18.000 -28.273 1.00 80.75 293 PHE A N 1
ATOM 2398 C CA . PHE A 1 293 ? 2.780 -17.778 -29.365 1.00 80.75 293 PHE A CA 1
ATOM 2399 C C . PHE A 1 293 ? 3.490 -17.539 -30.695 1.00 80.75 293 PHE A C 1
ATOM 2401 O O . PHE A 1 293 ? 3.070 -18.088 -31.705 1.00 80.75 293 PHE A O 1
ATOM 2408 N N . ARG A 1 294 ? 4.604 -16.793 -30.702 1.00 76.94 294 ARG A N 1
ATOM 2409 C CA . ARG A 1 294 ? 5.411 -16.627 -31.922 1.00 76.94 294 ARG A CA 1
ATOM 2410 C C . ARG A 1 294 ? 6.025 -17.938 -32.379 1.00 76.94 294 ARG A C 1
ATOM 2412 O O . ARG A 1 294 ? 5.977 -18.226 -33.565 1.00 76.94 294 ARG A O 1
ATOM 2419 N N . LYS A 1 295 ? 6.529 -18.749 -31.450 1.00 81.56 295 LYS A N 1
ATOM 2420 C CA . LYS A 1 295 ? 7.030 -20.089 -31.761 1.00 81.56 295 LYS A CA 1
ATOM 2421 C C . LYS A 1 295 ? 5.942 -20.959 -32.395 1.00 81.56 295 LYS A C 1
ATOM 2423 O O . LYS A 1 295 ? 6.200 -21.626 -33.386 1.00 81.56 295 LYS A O 1
ATOM 2428 N N . CYS A 1 296 ? 4.717 -20.916 -31.870 1.00 79.62 296 CYS A N 1
ATOM 2429 C CA . CYS A 1 296 ? 3.577 -21.631 -32.446 1.00 79.62 296 CYS A CA 1
ATOM 2430 C C . CYS A 1 296 ? 3.159 -21.082 -33.821 1.00 79.62 296 CYS A C 1
ATOM 2432 O O . CYS A 1 296 ? 2.870 -21.865 -34.720 1.00 79.62 296 CYS A O 1
ATOM 2434 N N . CYS A 1 297 ? 3.160 -19.760 -34.014 1.00 73.50 297 CYS A N 1
ATOM 2435 C CA . CYS A 1 297 ? 2.805 -19.139 -35.291 1.00 73.50 297 CYS A CA 1
ATOM 2436 C C . CYS A 1 297 ? 3.878 -19.337 -36.372 1.00 73.50 297 CYS A C 1
ATOM 2438 O O . CYS A 1 297 ? 3.520 -19.582 -37.519 1.00 73.50 297 CYS A O 1
ATOM 2440 N N . GLY A 1 298 ? 5.168 -19.299 -36.025 1.00 68.00 298 GLY A N 1
ATOM 2441 C CA . GLY A 1 298 ? 6.285 -19.529 -36.953 1.00 68.00 298 GLY A CA 1
ATOM 2442 C C . GLY A 1 298 ? 6.337 -20.959 -37.505 1.00 68.00 298 GLY A C 1
ATOM 2443 O O . GLY A 1 298 ? 6.841 -21.188 -38.604 1.00 68.00 298 GLY A O 1
ATOM 2444 N N . ILE A 1 299 ? 5.737 -21.921 -36.792 1.00 64.75 299 ILE A N 1
ATOM 2445 C CA . ILE A 1 299 ? 5.505 -23.282 -37.305 1.00 64.75 299 ILE A CA 1
ATOM 2446 C C . ILE A 1 299 ? 4.484 -23.268 -38.459 1.00 64.75 299 ILE A C 1
ATOM 2448 O O . ILE A 1 299 ? 4.573 -24.109 -39.351 1.00 64.75 299 ILE A O 1
ATOM 2452 N N . HIS A 1 300 ? 3.542 -22.315 -38.472 1.00 57.12 300 HIS A N 1
ATOM 2453 C CA . HIS A 1 300 ? 2.415 -22.285 -39.410 1.00 57.12 300 HIS A CA 1
ATOM 2454 C C . HIS A 1 300 ? 2.551 -21.238 -40.537 1.00 57.12 300 HIS A C 1
ATOM 2456 O O . HIS A 1 300 ? 2.087 -21.490 -41.649 1.00 57.12 300 HIS A O 1
ATOM 2462 N N . TYR A 1 301 ? 3.201 -20.098 -40.283 1.00 56.62 301 TYR A N 1
ATOM 2463 C CA . TYR A 1 301 ? 3.443 -19.010 -41.238 1.00 56.62 301 TYR A CA 1
ATOM 2464 C C . TYR A 1 301 ? 4.917 -18.580 -41.171 1.00 56.62 301 TYR A C 1
ATOM 2466 O O . TYR A 1 301 ? 5.370 -18.047 -40.163 1.00 56.62 301 TYR A O 1
ATOM 2474 N N . LYS A 1 302 ? 5.674 -18.786 -42.258 1.00 55.59 302 LYS A N 1
ATOM 2475 C CA . LYS A 1 302 ? 7.083 -18.352 -42.392 1.00 55.59 302 LYS A CA 1
ATOM 2476 C C . LYS A 1 302 ? 7.253 -16.942 -42.974 1.00 55.59 302 LYS A C 1
ATOM 2478 O O . LYS A 1 302 ? 8.352 -16.575 -43.383 1.00 55.59 302 LYS A O 1
ATOM 2483 N N . SER A 1 303 ? 6.190 -16.150 -43.037 1.00 49.47 303 SER A N 1
ATOM 2484 C CA . SER A 1 303 ? 6.248 -14.779 -43.534 1.00 49.47 303 SER A CA 1
ATOM 2485 C C . SER A 1 303 ? 5.867 -13.814 -42.424 1.00 49.47 303 SER A C 1
ATOM 2487 O O . SER A 1 303 ? 4.694 -13.690 -42.102 1.00 49.47 303 SER A O 1
ATOM 2489 N N . ASP A 1 304 ? 6.862 -13.129 -41.875 1.00 47.28 304 ASP A N 1
ATOM 2490 C CA . ASP A 1 304 ? 6.729 -11.699 -41.620 1.00 47.28 304 ASP A CA 1
ATOM 2491 C C . ASP A 1 304 ? 8.128 -11.083 -41.600 1.00 47.28 304 ASP A C 1
ATOM 2493 O O . ASP A 1 304 ? 8.890 -11.173 -40.635 1.00 47.28 304 ASP A O 1
ATOM 2497 N N . SER A 1 305 ? 8.483 -10.461 -42.722 1.00 47.09 305 SER A N 1
ATOM 2498 C CA . SER A 1 305 ? 9.558 -9.483 -42.801 1.00 47.09 305 SER A CA 1
ATOM 2499 C C . SER A 1 305 ? 9.117 -8.240 -42.028 1.00 47.09 305 SER A C 1
ATOM 2501 O O . SER A 1 305 ? 8.550 -7.308 -42.598 1.00 47.09 305 SER A O 1
ATOM 2503 N N . PHE A 1 306 ? 9.320 -8.252 -40.711 1.00 53.19 306 PHE A N 1
ATOM 2504 C CA . PHE A 1 306 ? 9.100 -7.074 -39.880 1.00 53.19 306 PHE A CA 1
ATOM 2505 C C . PHE A 1 306 ? 10.054 -5.954 -40.311 1.00 53.19 306 PHE A C 1
ATOM 2507 O O . PHE A 1 306 ? 11.236 -6.191 -40.575 1.00 53.19 306 PHE A O 1
ATOM 2514 N N . LEU A 1 307 ? 9.520 -4.733 -40.392 1.00 55.06 307 LEU A N 1
ATOM 2515 C CA . LEU A 1 307 ? 10.285 -3.526 -40.692 1.00 55.06 307 LEU A CA 1
ATOM 2516 C C . LEU A 1 307 ? 11.456 -3.383 -39.700 1.00 55.06 307 LEU A C 1
ATOM 2518 O O . LEU A 1 307 ? 11.300 -3.707 -38.520 1.00 55.06 307 LEU A O 1
ATOM 2522 N N . PRO A 1 308 ? 12.630 -2.910 -40.149 1.00 56.16 308 PRO A N 1
ATOM 2523 C CA . PRO A 1 308 ? 13.780 -2.740 -39.275 1.00 56.16 308 PRO A CA 1
ATOM 2524 C C . PRO A 1 308 ? 13.466 -1.730 -38.166 1.00 56.16 308 PRO A C 1
ATOM 2526 O O . PRO A 1 308 ? 13.180 -0.564 -38.428 1.00 56.16 308 PRO A O 1
ATOM 2529 N N . GLU A 1 309 ? 13.547 -2.183 -36.917 1.00 64.75 309 GLU A N 1
ATOM 2530 C CA . GLU A 1 309 ? 13.383 -1.326 -35.746 1.00 64.75 309 GLU A CA 1
ATOM 2531 C C . GLU A 1 309 ? 14.537 -0.336 -35.637 1.00 64.75 309 GLU A C 1
ATOM 2533 O O . GLU A 1 309 ? 15.691 -0.709 -35.404 1.00 64.75 309 GLU A O 1
ATOM 2538 N N . THR A 1 310 ? 14.213 0.944 -35.772 1.00 71.12 310 THR A N 1
ATOM 2539 C CA . THR A 1 310 ? 15.116 2.038 -35.427 1.00 71.12 310 THR A CA 1
ATOM 2540 C C . THR A 1 310 ? 14.859 2.487 -33.990 1.00 71.12 310 THR A C 1
ATOM 2542 O O . THR A 1 310 ? 13.776 2.302 -33.433 1.00 71.12 310 THR A O 1
ATOM 2545 N N . VAL A 1 311 ? 15.876 3.091 -33.371 1.00 71.56 311 VAL A N 1
ATOM 2546 C CA . VAL A 1 311 ? 15.757 3.690 -32.031 1.00 71.56 311 VAL A CA 1
ATOM 2547 C C . VAL A 1 311 ? 14.628 4.723 -31.989 1.00 71.56 311 VAL A C 1
ATOM 2549 O O . VAL A 1 311 ? 13.896 4.778 -31.002 1.00 71.56 311 VAL A O 1
ATOM 2552 N N . ASP A 1 312 ? 14.465 5.489 -33.067 1.00 71.38 312 ASP A N 1
ATOM 2553 C CA . ASP A 1 312 ? 13.440 6.526 -33.180 1.00 71.38 312 ASP A CA 1
ATOM 2554 C C . ASP A 1 312 ? 12.034 5.920 -33.258 1.00 71.38 312 ASP A C 1
ATOM 2556 O O . ASP A 1 312 ? 11.165 6.333 -32.500 1.00 71.38 312 ASP A O 1
ATOM 2560 N N . SER A 1 313 ? 11.841 4.834 -34.020 1.00 73.81 313 SER A N 1
ATOM 2561 C CA . SER A 1 313 ? 10.559 4.113 -34.058 1.00 73.81 313 SER A CA 1
ATOM 2562 C C . SER A 1 313 ? 10.129 3.606 -32.677 1.00 73.81 313 SER A C 1
ATOM 2564 O O . SER A 1 313 ? 8.958 3.699 -32.325 1.00 73.81 313 SER A O 1
ATOM 2566 N N . ILE A 1 314 ? 11.062 3.085 -31.869 1.00 72.94 314 ILE A N 1
ATOM 2567 C CA . ILE A 1 314 ? 10.748 2.610 -30.510 1.00 72.94 314 ILE A CA 1
ATOM 2568 C C . ILE A 1 314 ? 10.418 3.790 -29.586 1.00 72.94 314 ILE A C 1
ATOM 2570 O O . ILE A 1 314 ? 9.549 3.683 -28.722 1.00 72.94 314 ILE A O 1
ATOM 2574 N N . ARG A 1 315 ? 11.102 4.928 -29.748 1.00 73.94 315 ARG A N 1
ATOM 2575 C CA . ARG A 1 315 ? 10.814 6.142 -28.972 1.00 73.94 315 ARG A CA 1
ATOM 2576 C C . ARG A 1 315 ? 9.435 6.704 -29.303 1.00 73.94 315 ARG A C 1
ATOM 2578 O O . ARG A 1 315 ? 8.716 7.043 -28.367 1.00 73.94 315 ARG A O 1
ATOM 2585 N N . ASP A 1 316 ? 9.059 6.726 -30.575 1.00 74.06 316 ASP A N 1
ATOM 2586 C CA . ASP A 1 316 ? 7.755 7.210 -31.035 1.00 74.06 316 ASP A CA 1
ATOM 2587 C C . ASP A 1 316 ? 6.596 6.296 -30.586 1.00 74.06 316 ASP A C 1
ATOM 2589 O O . ASP A 1 316 ? 5.494 6.772 -30.321 1.00 74.06 316 ASP A O 1
ATOM 2593 N N . GLU A 1 317 ? 6.835 4.989 -30.411 1.00 74.31 317 GLU A N 1
ATOM 2594 C CA . GLU A 1 317 ? 5.858 4.075 -29.791 1.00 74.31 317 GLU A CA 1
ATOM 2595 C C . GLU A 1 317 ? 5.643 4.351 -28.292 1.00 74.31 317 GLU A C 1
ATOM 2597 O O . GLU A 1 317 ? 4.546 4.164 -27.758 1.00 74.31 317 GLU A O 1
ATOM 2602 N N . ILE A 1 318 ? 6.697 4.755 -27.578 1.00 73.00 318 ILE A N 1
ATOM 2603 C CA . ILE A 1 318 ? 6.647 4.986 -26.127 1.00 73.00 318 ILE A CA 1
ATOM 2604 C C . ILE A 1 318 ? 6.083 6.376 -25.821 1.00 73.00 318 ILE A C 1
ATOM 2606 O O . ILE A 1 318 ? 5.307 6.538 -24.872 1.00 73.00 318 ILE A O 1
ATOM 2610 N N . PHE A 1 319 ? 6.475 7.373 -26.612 1.00 76.19 319 PHE A N 1
ATOM 2611 C CA . PHE A 1 319 ? 6.212 8.782 -26.375 1.00 76.19 319 PHE A CA 1
ATOM 2612 C C . PHE A 1 319 ? 5.381 9.380 -27.503 1.00 76.19 319 PHE A C 1
ATOM 2614 O O . PHE A 1 319 ? 5.789 9.382 -28.657 1.00 76.19 319 PHE A O 1
ATOM 2621 N N . LYS A 1 320 ? 4.246 9.985 -27.146 1.00 70.31 320 LYS A N 1
ATOM 2622 C CA . LYS A 1 320 ? 3.514 10.867 -28.053 1.00 70.31 320 LYS A CA 1
ATOM 2623 C C . LYS A 1 320 ? 3.716 12.312 -27.630 1.00 70.31 320 LYS A C 1
ATOM 2625 O O . LYS A 1 320 ? 3.483 12.660 -26.471 1.00 70.31 320 LYS A O 1
ATOM 2630 N N . TYR A 1 321 ? 4.107 13.138 -28.587 1.00 64.94 321 TYR A N 1
ATOM 2631 C CA . TYR A 1 321 ? 4.110 14.584 -28.440 1.00 64.94 321 TYR A CA 1
ATOM 2632 C C . TYR A 1 321 ? 2.708 15.084 -28.792 1.00 64.94 321 TYR A C 1
ATOM 2634 O O . TYR A 1 321 ? 2.264 14.940 -29.930 1.00 64.94 321 TYR A O 1
ATOM 2642 N N . ASP A 1 322 ? 1.973 15.590 -27.802 1.00 56.28 322 ASP A N 1
ATOM 2643 C CA . ASP A 1 322 ? 0.724 16.306 -28.067 1.00 56.28 322 ASP A CA 1
ATOM 2644 C C . ASP A 1 322 ? 1.050 17.806 -28.199 1.00 56.28 322 ASP A C 1
ATOM 2646 O O . ASP A 1 322 ? 1.498 18.448 -27.241 1.00 56.28 322 ASP A O 1
ATOM 2650 N N . ASP A 1 323 ? 0.798 18.372 -29.382 1.00 50.16 323 ASP A N 1
ATOM 2651 C CA . ASP A 1 323 ? 0.778 19.819 -29.592 1.00 50.16 323 ASP A CA 1
ATOM 2652 C C . ASP A 1 323 ? -0.466 20.392 -28.898 1.00 50.16 323 ASP A C 1
ATOM 2654 O O . ASP A 1 323 ? -1.597 20.289 -29.375 1.00 50.16 323 ASP A O 1
ATOM 2658 N N . LEU A 1 324 ? -0.276 20.992 -27.723 1.00 52.38 324 LEU A N 1
ATOM 2659 C CA . LEU A 1 324 ? -1.348 21.546 -26.881 1.00 52.38 324 LEU A CA 1
ATOM 2660 C C . LEU A 1 324 ? -2.030 22.802 -27.449 1.00 52.38 324 LEU A C 1
ATOM 2662 O O . LEU A 1 324 ? -2.747 23.487 -26.723 1.00 52.38 324 LEU A O 1
ATOM 2666 N N . SER A 1 325 ? -1.853 23.121 -28.731 1.00 48.47 325 SER A N 1
ATOM 2667 C CA . SER A 1 325 ? -2.521 24.266 -29.355 1.00 48.47 325 SER A CA 1
ATOM 2668 C C . SER A 1 325 ? -4.000 24.014 -29.684 1.00 48.47 325 SER A C 1
ATOM 2670 O O . SER A 1 325 ? -4.710 24.980 -29.952 1.00 48.47 325 SER A O 1
ATOM 2672 N N . ALA A 1 326 ? -4.496 22.766 -29.639 1.00 43.50 326 ALA A N 1
ATOM 2673 C CA . ALA A 1 326 ? -5.786 22.433 -30.260 1.00 43.50 326 ALA A CA 1
ATOM 2674 C C . ALA A 1 326 ? -6.913 21.896 -29.350 1.00 43.50 326 ALA A C 1
ATOM 2676 O O . ALA A 1 326 ? -8.063 21.932 -29.778 1.00 43.50 326 ALA A O 1
ATOM 2677 N N . ASN A 1 327 ? -6.665 21.439 -28.115 1.00 38.19 327 ASN A N 1
ATOM 2678 C CA . ASN A 1 327 ? -7.731 20.838 -27.291 1.00 38.19 327 ASN A CA 1
ATOM 2679 C C . ASN A 1 327 ? -7.993 21.622 -26.002 1.00 38.19 327 ASN A C 1
ATOM 2681 O O . ASN A 1 327 ? -7.230 21.561 -25.039 1.00 38.19 327 ASN A O 1
ATOM 2685 N N . GLY A 1 328 ? -9.110 22.351 -25.992 1.00 41.44 328 GLY A N 1
ATOM 2686 C CA . GLY A 1 328 ? -9.586 23.102 -24.839 1.00 41.44 328 GLY A CA 1
ATOM 2687 C C . GLY A 1 328 ? -9.910 22.231 -23.617 1.00 41.44 328 GLY A C 1
ATOM 2688 O O . GLY A 1 328 ? -10.431 21.125 -23.726 1.00 41.44 328 GLY A O 1
ATOM 2689 N N . GLY A 1 329 ? -9.665 22.794 -22.431 1.00 38.44 329 GLY A N 1
ATOM 2690 C CA . GLY A 1 329 ? -10.543 22.600 -21.273 1.00 38.44 329 GLY A CA 1
ATOM 2691 C C . GLY A 1 329 ? -10.114 21.655 -20.148 1.00 38.44 329 GLY A C 1
ATOM 2692 O O . GLY A 1 329 ? -10.779 21.670 -19.115 1.00 38.44 329 GLY A O 1
ATOM 2693 N N . TYR A 1 330 ? -9.029 20.884 -20.251 1.00 42.12 330 TYR A N 1
ATOM 2694 C CA . TYR A 1 330 ? -8.589 20.043 -19.125 1.00 42.12 330 TYR A CA 1
ATOM 2695 C C . TYR A 1 330 ? -7.447 20.705 -18.344 1.00 42.12 330 TYR A C 1
ATOM 2697 O O . TYR A 1 330 ? -6.361 20.928 -18.874 1.00 42.12 330 TYR A O 1
ATOM 2705 N N . TYR A 1 331 ? -7.691 21.012 -17.064 1.00 44.16 331 TYR A N 1
ATOM 2706 C CA . TYR A 1 331 ? -6.675 21.486 -16.117 1.00 44.16 331 TYR A CA 1
ATOM 2707 C C . TYR A 1 331 ? -5.579 20.412 -15.945 1.00 44.16 331 TYR A C 1
ATOM 2709 O O . TYR A 1 331 ? -5.711 19.482 -15.151 1.00 44.16 331 TYR A O 1
ATOM 2717 N N . MET A 1 332 ? -4.493 20.535 -16.707 1.00 47.34 332 MET A N 1
ATOM 2718 C CA . MET A 1 332 ? -3.240 19.798 -16.518 1.00 47.34 332 MET A CA 1
ATOM 2719 C C . MET A 1 332 ? -2.390 20.555 -15.484 1.00 47.34 332 MET A C 1
ATOM 2721 O O . MET A 1 332 ? -2.096 21.732 -15.704 1.00 47.34 332 MET A O 1
ATOM 2725 N N . PRO A 1 333 ? -2.031 19.968 -14.330 1.00 47.69 333 PRO A N 1
ATOM 2726 C CA . PRO A 1 333 ? -1.456 20.755 -13.247 1.00 47.69 333 PRO A CA 1
ATOM 2727 C C . PRO A 1 333 ? 0.080 20.836 -13.252 1.00 47.69 333 PRO A C 1
ATOM 2729 O O . PRO A 1 333 ? 0.797 20.006 -13.806 1.00 47.69 333 PRO A O 1
ATOM 2732 N N . GLN A 1 334 ? 0.560 21.886 -12.583 1.00 45.41 334 GLN A N 1
ATOM 2733 C CA . GLN A 1 334 ? 1.812 22.633 -12.787 1.00 45.41 334 GLN A CA 1
ATOM 2734 C C . GLN A 1 334 ? 3.154 21.928 -12.502 1.00 45.41 334 GLN A C 1
ATOM 2736 O O . GLN A 1 334 ? 4.186 22.592 -12.541 1.00 45.41 334 GLN A O 1
ATOM 2741 N N . PHE A 1 335 ? 3.204 20.618 -12.241 1.00 50.50 335 PHE A N 1
ATOM 2742 C CA . PHE A 1 335 ? 4.510 19.942 -12.141 1.00 50.50 335 PHE A CA 1
ATOM 2743 C C . PHE A 1 335 ? 5.208 19.791 -13.502 1.00 50.50 335 PHE A C 1
ATOM 2745 O O . PHE A 1 335 ? 6.420 19.606 -13.542 1.00 50.50 335 PHE A O 1
ATOM 2752 N N . ASN A 1 336 ? 4.456 19.957 -14.596 1.00 48.28 336 ASN A N 1
ATOM 2753 C CA . ASN A 1 336 ? 4.959 20.253 -15.932 1.00 48.28 336 ASN A CA 1
ATOM 2754 C C . ASN A 1 336 ? 4.276 21.536 -16.424 1.00 48.28 336 ASN A C 1
ATOM 2756 O O . ASN A 1 336 ? 3.052 21.609 -16.515 1.00 48.28 336 ASN A O 1
ATOM 2760 N N . ASN A 1 337 ? 5.066 22.572 -16.697 1.00 42.94 337 ASN A N 1
ATOM 2761 C CA . ASN A 1 337 ? 4.580 23.847 -17.219 1.00 42.94 337 ASN A CA 1
ATOM 2762 C C . ASN A 1 337 ? 3.931 23.625 -18.611 1.00 42.94 337 ASN A C 1
ATOM 2764 O O . ASN A 1 337 ? 4.619 23.103 -19.489 1.00 42.94 337 ASN A O 1
ATOM 2768 N N . PRO A 1 338 ? 2.662 24.016 -18.850 1.00 42.03 338 PRO A N 1
ATOM 2769 C CA . PRO A 1 338 ? 1.938 23.750 -20.104 1.00 42.03 338 PRO A CA 1
ATOM 2770 C C . PRO A 1 338 ? 2.478 24.479 -21.352 1.00 42.03 338 PRO A C 1
ATOM 2772 O O . PRO A 1 338 ? 1.968 24.266 -22.445 1.00 42.03 338 PRO A O 1
ATOM 2775 N N . ALA A 1 339 ? 3.507 25.323 -21.221 1.00 44.25 339 ALA A N 1
ATOM 2776 C CA . ALA A 1 339 ? 4.067 26.108 -22.326 1.00 44.25 339 ALA A CA 1
ATOM 2777 C C . ALA A 1 339 ? 5.059 25.344 -23.236 1.00 44.25 339 ALA A C 1
ATOM 2779 O O . ALA A 1 339 ? 5.545 25.907 -24.211 1.00 44.25 339 ALA A O 1
ATOM 2780 N N . SER A 1 340 ? 5.390 24.085 -22.937 1.00 44.12 340 SER A N 1
ATOM 2781 C CA . SER A 1 340 ? 6.305 23.268 -23.749 1.00 44.12 340 SER A CA 1
ATOM 2782 C C . SER A 1 340 ? 5.795 21.829 -23.794 1.00 44.12 340 SER A C 1
ATOM 2784 O O . SER A 1 340 ? 5.638 21.245 -22.723 1.00 44.12 340 SER A O 1
ATOM 2786 N N . GLY A 1 341 ? 5.525 21.309 -24.997 1.00 50.62 341 GLY A N 1
ATOM 2787 C CA . GLY A 1 341 ? 4.803 20.063 -25.305 1.00 50.62 341 GLY A CA 1
ATOM 2788 C C . GLY A 1 341 ? 4.889 18.939 -24.266 1.00 50.62 341 GLY A C 1
ATOM 2789 O O . GLY A 1 341 ? 5.968 18.555 -23.813 1.00 50.62 341 GLY A O 1
ATOM 2790 N N . LEU A 1 342 ? 3.726 18.402 -23.888 1.00 56.16 342 LEU A N 1
ATOM 2791 C CA . LEU A 1 342 ? 3.632 17.269 -22.971 1.00 56.16 342 LEU A CA 1
ATOM 2792 C C . LEU A 1 342 ? 4.116 16.003 -23.687 1.00 56.16 342 LEU A C 1
ATOM 2794 O O . LEU A 1 342 ? 3.474 15.528 -24.623 1.00 56.16 342 LEU A O 1
ATOM 2798 N N . VAL A 1 343 ? 5.220 15.429 -23.210 1.00 61.66 343 VAL A N 1
ATOM 2799 C CA . VAL A 1 343 ? 5.604 14.055 -23.547 1.00 61.66 343 VAL A CA 1
ATOM 2800 C C . VAL A 1 343 ? 4.635 13.121 -22.824 1.00 61.66 343 VAL A C 1
ATOM 2802 O O . VAL A 1 343 ? 4.746 12.899 -21.617 1.00 61.66 343 VAL A O 1
ATOM 2805 N N . LYS A 1 344 ? 3.641 12.599 -23.546 1.00 69.12 344 LYS A N 1
ATOM 2806 C CA . LYS A 1 344 ? 2.696 11.622 -23.005 1.00 69.12 344 LYS A CA 1
ATOM 2807 C C . LYS A 1 344 ? 3.262 10.219 -23.194 1.00 69.12 344 LYS A C 1
ATOM 2809 O O . LYS A 1 344 ? 3.544 9.805 -24.316 1.00 69.12 344 LYS A O 1
ATOM 2814 N N . ILE A 1 345 ? 3.393 9.475 -22.099 1.00 73.38 345 ILE A N 1
ATOM 2815 C CA . ILE A 1 345 ? 3.811 8.069 -22.135 1.00 73.38 345 ILE A CA 1
ATOM 2816 C C . ILE A 1 345 ? 2.602 7.233 -22.571 1.00 73.38 345 ILE A C 1
ATOM 2818 O O . ILE A 1 345 ? 1.630 7.125 -21.823 1.00 73.38 345 ILE A O 1
ATOM 2822 N N . GLN A 1 346 ? 2.632 6.665 -23.777 1.00 73.44 346 GLN A N 1
ATOM 2823 C CA . GLN A 1 346 ? 1.547 5.808 -24.268 1.00 73.44 346 GLN A CA 1
ATOM 2824 C C . GLN A 1 346 ? 1.637 4.392 -23.707 1.00 73.44 346 GLN A C 1
ATOM 2826 O O . GLN A 1 346 ? 0.629 3.820 -23.290 1.00 73.44 346 GLN A O 1
ATOM 2831 N N . LYS A 1 347 ? 2.853 3.839 -23.687 1.00 76.25 347 LYS A N 1
ATOM 2832 C CA . LYS A 1 347 ? 3.106 2.439 -23.355 1.00 76.25 347 LYS A CA 1
ATOM 2833 C C . LYS A 1 347 ? 4.080 2.324 -22.178 1.00 76.25 347 LYS A C 1
ATOM 2835 O O . LYS A 1 347 ? 5.254 2.025 -22.378 1.00 76.25 347 LYS A O 1
ATOM 2840 N N . PRO A 1 348 ? 3.616 2.597 -20.944 1.00 83.31 348 PRO A N 1
ATOM 2841 C CA . PRO A 1 348 ? 4.442 2.430 -19.758 1.00 83.31 348 PRO A CA 1
ATOM 2842 C C . PRO A 1 348 ? 4.681 0.946 -19.463 1.00 83.31 348 PRO A C 1
ATOM 2844 O O . PRO A 1 348 ? 3.912 0.066 -19.863 1.00 83.31 348 PRO A O 1
ATOM 2847 N N . ASN A 1 349 ? 5.697 0.652 -18.655 1.00 88.00 349 ASN A N 1
ATOM 2848 C CA . ASN A 1 349 ? 5.884 -0.690 -18.122 1.00 88.00 349 ASN A CA 1
ATOM 2849 C C . ASN A 1 349 ? 4.819 -0.991 -17.050 1.00 88.00 349 ASN A C 1
ATOM 2851 O O . ASN A 1 349 ? 5.011 -0.759 -15.852 1.00 88.00 349 ASN A O 1
ATOM 2855 N N . TYR A 1 350 ? 3.690 -1.559 -17.480 1.00 87.31 350 TYR A N 1
ATOM 2856 C CA . TYR A 1 350 ? 2.543 -1.871 -16.623 1.00 87.31 350 TYR A CA 1
ATOM 2857 C C . TYR A 1 350 ? 2.894 -2.713 -15.393 1.00 87.31 350 TYR A C 1
ATOM 2859 O O . TYR A 1 350 ? 2.342 -2.501 -14.311 1.00 87.31 350 TYR A O 1
ATOM 2867 N N . ARG A 1 351 ? 3.808 -3.683 -15.528 1.00 88.94 351 ARG A N 1
ATOM 2868 C CA . ARG A 1 351 ? 4.198 -4.557 -14.412 1.00 88.94 351 ARG A CA 1
ATOM 2869 C C . ARG A 1 351 ? 4.922 -3.754 -13.337 1.00 88.94 351 ARG A C 1
ATOM 2871 O O . ARG A 1 351 ? 4.570 -3.866 -12.162 1.00 88.94 351 ARG A O 1
ATOM 2878 N N . TYR A 1 352 ? 5.856 -2.902 -13.745 1.00 89.31 352 TYR A N 1
ATOM 2879 C CA . TYR A 1 352 ? 6.609 -2.044 -12.840 1.00 89.31 352 TYR A CA 1
ATOM 2880 C C . TYR A 1 352 ? 5.748 -0.942 -12.202 1.00 89.31 352 TYR A C 1
ATOM 2882 O O . TYR A 1 352 ? 5.853 -0.688 -10.997 1.00 89.31 352 TYR A O 1
ATOM 2890 N N . CYS A 1 353 ? 4.815 -0.353 -12.959 1.00 89.94 353 CYS A N 1
ATOM 2891 C CA . CYS A 1 353 ? 3.809 0.562 -12.414 1.00 89.94 353 CYS A CA 1
ATOM 2892 C C . CYS A 1 353 ? 2.928 -0.121 -11.355 1.00 89.94 353 CYS A C 1
ATOM 2894 O O . CYS A 1 353 ? 2.683 0.460 -10.295 1.00 89.94 353 CYS A O 1
ATOM 2896 N N . ASN A 1 354 ? 2.498 -1.368 -11.586 1.00 91.94 354 ASN A N 1
ATOM 2897 C CA . ASN A 1 354 ? 1.696 -2.118 -10.616 1.00 91.94 354 ASN A CA 1
ATOM 2898 C C . ASN A 1 354 ? 2.478 -2.415 -9.324 1.00 91.94 354 ASN A C 1
ATOM 2900 O O . ASN A 1 354 ? 1.954 -2.203 -8.232 1.00 91.94 354 ASN A O 1
ATOM 2904 N N . ILE A 1 355 ? 3.744 -2.840 -9.434 1.00 93.31 355 ILE A N 1
ATOM 2905 C CA . ILE A 1 355 ? 4.635 -3.050 -8.276 1.00 93.31 355 ILE A CA 1
ATOM 2906 C C . ILE A 1 355 ? 4.738 -1.765 -7.449 1.00 93.31 355 ILE A C 1
ATOM 2908 O O . ILE A 1 355 ? 4.489 -1.771 -6.244 1.00 93.31 355 ILE A O 1
ATOM 2912 N N . THR A 1 356 ? 5.038 -0.649 -8.111 1.00 92.88 356 THR A N 1
ATOM 2913 C CA . THR A 1 356 ? 5.178 0.665 -7.471 1.00 92.88 356 THR A CA 1
ATOM 2914 C C . THR A 1 356 ? 3.878 1.090 -6.789 1.00 92.88 356 THR A C 1
ATOM 2916 O O . THR A 1 356 ? 3.876 1.504 -5.631 1.00 92.88 356 THR A O 1
ATOM 2919 N N . THR A 1 357 ? 2.747 0.916 -7.471 1.00 93.62 357 THR A N 1
ATOM 2920 C CA . THR A 1 357 ? 1.414 1.221 -6.938 1.00 93.62 357 THR A CA 1
ATOM 2921 C C . THR A 1 357 ? 1.104 0.400 -5.690 1.00 93.62 357 THR A C 1
ATOM 2923 O O . THR A 1 357 ? 0.586 0.933 -4.708 1.00 93.62 357 THR A O 1
ATOM 2926 N N . ASN A 1 358 ? 1.420 -0.894 -5.702 1.00 95.56 358 ASN A N 1
ATOM 2927 C CA . ASN A 1 358 ? 1.208 -1.778 -4.561 1.00 95.56 358 ASN A CA 1
ATOM 2928 C C . ASN A 1 358 ? 2.051 -1.372 -3.358 1.00 95.56 358 ASN A C 1
ATOM 2930 O O . ASN A 1 358 ? 1.523 -1.261 -2.253 1.00 95.56 358 ASN A O 1
ATOM 2934 N N . LEU A 1 359 ? 3.328 -1.077 -3.581 1.00 95.25 359 LEU A N 1
ATOM 2935 C CA . LEU A 1 359 ? 4.233 -0.595 -2.545 1.00 95.25 359 LEU A CA 1
ATOM 2936 C C . LEU A 1 359 ? 3.748 0.736 -1.939 1.00 95.25 359 LEU A C 1
ATOM 2938 O O . LEU A 1 359 ? 3.704 0.889 -0.719 1.00 95.25 359 LEU A O 1
ATOM 2942 N N . LEU A 1 360 ? 3.272 1.673 -2.763 1.00 95.38 360 LEU A N 1
ATOM 2943 C CA . LEU A 1 360 ? 2.672 2.928 -2.291 1.00 95.38 360 LEU A CA 1
ATOM 2944 C C . LEU A 1 360 ? 1.349 2.703 -1.535 1.00 95.38 360 LEU A C 1
ATOM 2946 O O . LEU A 1 360 ? 1.080 3.377 -0.540 1.00 95.38 360 LEU A O 1
ATOM 2950 N N . LYS A 1 361 ? 0.520 1.736 -1.952 1.00 95.44 361 LYS A N 1
ATOM 2951 C CA . LYS A 1 361 ? -0.689 1.332 -1.209 1.00 95.44 361 LYS A CA 1
ATOM 2952 C C . LYS A 1 361 ? -0.330 0.753 0.162 1.00 95.44 361 LYS A C 1
ATOM 2954 O O . LYS A 1 361 ? -0.953 1.139 1.148 1.00 95.44 361 LYS A O 1
ATOM 2959 N N . MET A 1 362 ? 0.683 -0.113 0.242 1.00 96.12 362 MET A N 1
ATOM 2960 C CA . MET A 1 362 ? 1.189 -0.661 1.508 1.00 96.12 362 MET A CA 1
ATOM 2961 C C . MET A 1 362 ? 1.714 0.441 2.434 1.00 96.12 362 MET A C 1
ATOM 2963 O O . MET A 1 362 ? 1.418 0.422 3.629 1.00 96.12 362 MET A O 1
ATOM 2967 N N . LEU A 1 363 ? 2.420 1.443 1.898 1.00 96.31 363 LEU A N 1
ATOM 2968 C CA . LEU A 1 363 ? 2.827 2.624 2.664 1.00 96.31 363 LEU A CA 1
ATOM 2969 C C . LEU A 1 363 ? 1.620 3.381 3.210 1.00 96.31 363 LEU A C 1
ATOM 2971 O O . LEU A 1 363 ? 1.553 3.655 4.405 1.00 96.31 363 LEU A O 1
ATOM 2975 N N . TYR A 1 364 ? 0.636 3.675 2.362 1.00 95.12 364 TYR A N 1
ATOM 2976 C CA . TYR A 1 364 ? -0.591 4.328 2.805 1.00 95.12 364 TYR A CA 1
ATOM 2977 C C . TYR A 1 364 ? -1.287 3.543 3.930 1.00 95.12 364 TYR A C 1
ATOM 2979 O O . TYR A 1 364 ? -1.709 4.138 4.918 1.00 95.12 364 TYR A O 1
ATOM 2987 N N . TYR A 1 365 ? -1.380 2.217 3.818 1.00 95.06 365 TYR A N 1
ATOM 2988 C CA . TYR A 1 365 ? -1.958 1.355 4.851 1.00 95.06 365 TYR A CA 1
ATOM 2989 C C . TYR A 1 365 ? -1.181 1.408 6.172 1.00 95.06 365 TYR A C 1
ATOM 2991 O O . TYR A 1 365 ? -1.798 1.528 7.235 1.00 95.06 365 TYR A O 1
ATOM 2999 N N . ASN A 1 366 ? 0.149 1.438 6.114 1.00 94.06 366 ASN A N 1
ATOM 3000 C CA . ASN A 1 366 ? 1.008 1.596 7.285 1.00 94.06 366 ASN A CA 1
ATOM 3001 C C . ASN A 1 366 ? 0.826 2.946 7.994 1.00 94.06 366 ASN A C 1
ATOM 3003 O O . ASN A 1 366 ? 0.881 3.004 9.218 1.00 94.06 366 ASN A O 1
ATOM 3007 N N . LEU A 1 367 ? 0.580 4.020 7.241 1.00 92.56 367 LEU A N 1
ATOM 3008 C CA . LEU A 1 367 ? 0.411 5.376 7.782 1.00 92.56 367 LEU A CA 1
ATOM 3009 C C . LEU A 1 367 ? -1.043 5.721 8.150 1.00 92.56 367 LEU A C 1
ATOM 3011 O O . LEU A 1 367 ? -1.296 6.701 8.854 1.00 92.56 367 LEU A O 1
ATOM 3015 N N . SER A 1 368 ? -2.010 4.951 7.646 1.00 88.69 368 SER A N 1
ATOM 3016 C CA . SER A 1 368 ? -3.438 5.212 7.836 1.00 88.69 368 SER A CA 1
ATOM 3017 C C . SER A 1 368 ? -3.852 5.219 9.314 1.00 88.69 368 SER A C 1
ATOM 3019 O O . SER A 1 368 ? -3.204 4.601 10.158 1.00 88.69 368 SER A O 1
ATOM 3021 N N . ASN A 1 369 ? -4.948 5.926 9.617 1.00 83.81 369 ASN A N 1
ATOM 3022 C CA . ASN A 1 369 ? -5.441 6.187 10.979 1.00 83.81 369 ASN A CA 1
ATOM 3023 C C . ASN A 1 369 ? -4.473 7.000 11.856 1.00 83.81 369 ASN A C 1
ATOM 3025 O O . ASN A 1 369 ? -4.510 6.890 13.075 1.00 83.81 369 ASN A O 1
ATOM 3029 N N . PHE A 1 370 ? -3.628 7.837 11.241 1.00 83.38 370 PHE A N 1
ATOM 3030 C CA . PHE A 1 370 ? -2.721 8.747 11.948 1.00 83.38 370 PHE A CA 1
ATOM 3031 C C . PHE A 1 370 ? -1.790 8.038 12.945 1.00 83.38 370 PHE A C 1
ATOM 3033 O O . PHE A 1 370 ? -1.586 8.522 14.054 1.00 83.38 370 PHE A O 1
ATOM 3040 N N . LYS A 1 371 ? -1.182 6.911 12.548 1.00 89.06 371 LYS A N 1
ATOM 3041 C CA . LYS A 1 371 ? -0.146 6.241 13.355 1.00 89.06 371 LYS A CA 1
ATOM 3042 C C . LYS A 1 371 ? 1.111 7.117 13.432 1.00 89.06 371 LYS A C 1
ATOM 3044 O O . LYS A 1 371 ? 2.001 7.026 12.587 1.00 89.06 371 LYS A O 1
ATOM 3049 N N . ILE A 1 372 ? 1.148 8.001 14.429 1.00 89.25 372 ILE A N 1
ATOM 3050 C CA . ILE A 1 372 ? 2.082 9.132 14.533 1.00 89.25 372 ILE A CA 1
ATOM 3051 C C . ILE A 1 372 ? 3.547 8.672 14.472 1.00 89.25 372 ILE A C 1
ATOM 3053 O O . ILE A 1 372 ? 4.317 9.210 13.680 1.00 89.25 372 ILE A O 1
ATOM 3057 N N . GLN A 1 373 ? 3.925 7.643 15.232 1.00 90.12 373 GLN A N 1
ATOM 3058 C CA . GLN A 1 373 ? 5.274 7.064 15.235 1.00 90.12 373 GLN A CA 1
ATOM 3059 C C . GLN A 1 373 ? 5.704 6.613 13.832 1.00 90.12 373 GLN A C 1
ATOM 3061 O O . GLN A 1 373 ? 6.803 6.934 13.380 1.00 90.12 373 GLN A O 1
ATOM 3066 N N . ARG A 1 374 ? 4.827 5.902 13.111 1.00 93.00 374 ARG A N 1
ATOM 3067 C CA . ARG A 1 374 ? 5.109 5.423 11.749 1.00 93.00 374 ARG A CA 1
ATOM 3068 C C . ARG A 1 374 ? 5.221 6.597 10.770 1.00 93.00 374 ARG A C 1
ATOM 3070 O O . ARG A 1 374 ? 6.094 6.599 9.909 1.00 93.00 374 ARG A O 1
ATOM 3077 N N . ILE A 1 375 ? 4.396 7.632 10.934 1.00 92.25 375 ILE A N 1
ATOM 3078 C CA . ILE A 1 375 ? 4.469 8.857 10.125 1.00 92.25 375 ILE A CA 1
ATOM 3079 C C . ILE A 1 375 ? 5.789 9.600 10.345 1.00 92.25 375 ILE A C 1
ATOM 3081 O O . ILE A 1 375 ? 6.410 10.010 9.367 1.00 92.25 375 ILE A O 1
ATOM 3085 N N . TYR A 1 376 ? 6.253 9.742 11.589 1.00 90.75 376 TYR A N 1
ATOM 3086 C CA . TYR A 1 376 ? 7.543 10.377 11.861 1.00 90.75 376 TYR A CA 1
ATOM 3087 C C . TYR A 1 376 ? 8.721 9.558 11.325 1.00 90.75 376 TYR A C 1
ATOM 3089 O O . TYR A 1 376 ? 9.568 10.132 10.643 1.00 90.75 376 TYR A O 1
ATOM 3097 N N . LYS A 1 377 ? 8.710 8.226 11.491 1.00 92.19 377 LYS A N 1
ATOM 3098 C CA . LYS A 1 377 ? 9.719 7.334 10.886 1.00 92.19 377 LYS A CA 1
ATOM 3099 C C . LYS A 1 377 ? 9.771 7.476 9.359 1.00 92.19 377 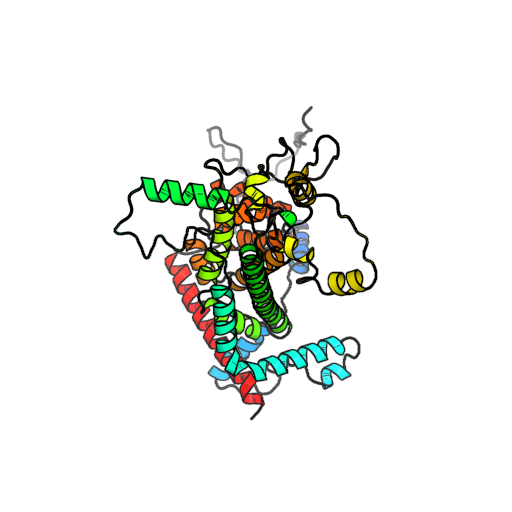LYS A C 1
ATOM 3101 O O . LYS A 1 377 ? 10.838 7.423 8.760 1.00 92.19 377 LYS A O 1
ATOM 3106 N N . TRP A 1 378 ? 8.622 7.678 8.713 1.00 93.75 378 TRP A N 1
ATOM 3107 C CA . TRP A 1 378 ? 8.556 7.969 7.279 1.00 93.75 378 TRP A CA 1
ATOM 3108 C C . TRP A 1 378 ? 9.050 9.384 6.930 1.00 93.75 378 TRP A C 1
ATOM 3110 O O . TRP A 1 378 ? 9.708 9.582 5.919 1.00 93.75 378 TRP A O 1
ATOM 3120 N N . LEU A 1 379 ? 8.760 10.391 7.753 1.00 91.00 379 LEU A N 1
ATOM 3121 C CA . LEU A 1 379 ? 9.205 11.768 7.520 1.00 91.00 379 LEU A CA 1
ATOM 3122 C C . LEU A 1 379 ? 10.723 11.947 7.630 1.00 91.00 379 LEU A C 1
ATOM 3124 O O . LEU A 1 379 ? 11.285 12.788 6.925 1.00 91.00 379 LEU A O 1
ATOM 3128 N N . GLU A 1 380 ? 11.386 11.156 8.472 1.00 90.69 380 GLU A N 1
ATOM 3129 C CA . GLU A 1 380 ? 12.847 11.142 8.614 1.00 90.69 380 GLU A CA 1
ATOM 3130 C C . GLU A 1 380 ? 13.565 10.846 7.291 1.00 90.69 380 GLU A C 1
ATOM 3132 O O . GLU A 1 380 ? 14.647 11.380 7.045 1.00 90.69 380 GLU A O 1
ATOM 3137 N N . THR A 1 381 ? 12.935 10.088 6.388 1.00 87.44 381 THR A N 1
ATOM 3138 C CA . THR A 1 381 ? 13.503 9.762 5.072 1.00 87.44 381 THR A CA 1
ATOM 3139 C C . THR A 1 381 ? 13.384 10.902 4.054 1.00 87.44 381 THR A C 1
ATOM 3141 O O . THR A 1 381 ? 13.850 10.767 2.927 1.00 87.44 381 THR A O 1
ATOM 3144 N N . ARG A 1 382 ? 12.784 12.042 4.432 1.00 88.00 382 ARG A N 1
ATOM 3145 C CA . ARG A 1 382 ? 12.577 13.237 3.585 1.00 88.00 382 ARG A CA 1
ATOM 3146 C C . ARG A 1 382 ? 11.940 12.916 2.216 1.00 88.00 382 ARG A C 1
ATOM 3148 O O . ARG A 1 382 ? 12.470 13.298 1.172 1.00 88.00 382 ARG A O 1
ATOM 3155 N N . PRO A 1 383 ? 10.747 12.298 2.192 1.00 87.69 383 PRO A N 1
ATOM 3156 C CA . PRO A 1 383 ? 10.149 11.717 0.986 1.00 87.69 383 PRO A CA 1
ATOM 3157 C C . PRO A 1 383 ? 9.577 12.732 -0.022 1.00 87.69 383 PRO A C 1
ATOM 3159 O O . PRO A 1 383 ? 9.085 12.330 -1.073 1.00 87.69 383 PRO A O 1
ATOM 3162 N N . THR A 1 384 ? 9.595 14.037 0.271 1.00 88.62 384 THR A N 1
ATOM 3163 C CA . THR A 1 384 ? 8.917 15.080 -0.526 1.00 88.62 384 THR A CA 1
ATOM 3164 C C . THR A 1 384 ? 9.329 15.064 -1.999 1.00 88.62 384 THR A C 1
ATOM 3166 O O . THR A 1 384 ? 8.474 15.010 -2.879 1.00 88.62 384 THR A O 1
ATOM 3169 N N . GLU A 1 385 ? 10.635 15.044 -2.276 1.00 85.19 385 GLU A N 1
ATOM 3170 C CA . GLU A 1 385 ? 11.156 15.067 -3.650 1.00 85.19 385 GLU A CA 1
ATOM 3171 C C . GLU A 1 385 ? 10.929 13.753 -4.397 1.00 85.19 385 GLU A C 1
ATOM 3173 O O . GLU A 1 385 ? 10.971 13.718 -5.626 1.00 85.19 385 GLU A O 1
ATOM 3178 N N . ILE A 1 386 ? 10.747 12.654 -3.667 1.00 86.31 386 ILE A N 1
ATOM 3179 C CA . ILE A 1 386 ? 10.371 11.364 -4.242 1.00 86.31 386 ILE A CA 1
ATOM 3180 C C . ILE A 1 386 ? 8.901 11.443 -4.653 1.00 86.31 386 ILE A C 1
ATOM 3182 O O . ILE A 1 386 ? 8.559 11.154 -5.791 1.00 86.31 386 ILE A O 1
ATOM 3186 N N . MET A 1 387 ? 8.027 11.920 -3.766 1.00 88.44 387 MET A N 1
ATOM 3187 C CA . MET A 1 387 ? 6.597 12.044 -4.058 1.00 88.44 387 MET A CA 1
ATOM 3188 C C . MET A 1 387 ? 6.320 12.998 -5.224 1.00 88.44 387 MET A C 1
ATOM 3190 O O . MET A 1 387 ? 5.501 12.668 -6.078 1.00 88.44 387 MET A O 1
ATOM 3194 N N . ARG A 1 388 ? 7.045 14.123 -5.317 1.00 85.31 388 ARG A N 1
ATOM 3195 C CA . ARG A 1 388 ? 6.997 15.007 -6.495 1.00 85.31 388 ARG A CA 1
ATOM 3196 C C . ARG A 1 388 ? 7.329 14.254 -7.777 1.00 85.31 388 ARG A C 1
ATOM 3198 O O . ARG A 1 388 ? 6.538 14.284 -8.709 1.00 85.31 388 ARG A O 1
ATOM 3205 N N . PHE A 1 389 ? 8.449 13.533 -7.787 1.00 82.81 389 PHE A N 1
ATOM 3206 C CA . PHE A 1 389 ? 8.886 12.742 -8.937 1.00 82.81 389 PHE A CA 1
ATOM 3207 C C . PHE A 1 389 ? 7.829 11.730 -9.408 1.00 82.81 389 PHE A C 1
ATOM 3209 O O . PHE A 1 389 ? 7.574 11.610 -10.599 1.00 82.81 389 PHE A O 1
ATOM 3216 N N . TYR A 1 390 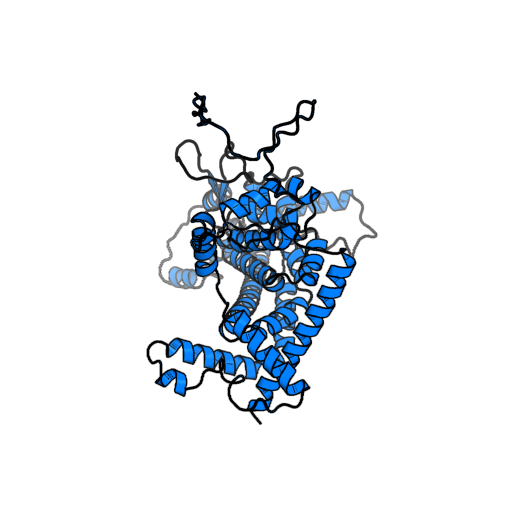? 7.170 11.011 -8.497 1.00 83.19 390 TYR A N 1
ATOM 3217 C CA . TYR A 1 390 ? 6.145 10.041 -8.905 1.00 83.19 390 TYR A CA 1
ATOM 3218 C C . TYR A 1 390 ? 4.851 10.699 -9.401 1.00 83.19 390 TYR A C 1
ATOM 3220 O O . TYR A 1 390 ? 4.180 10.124 -10.255 1.00 83.19 390 TYR A O 1
ATOM 3228 N N . LEU A 1 391 ? 4.511 11.899 -8.915 1.00 80.94 391 LEU A N 1
ATOM 3229 C CA . LEU A 1 391 ? 3.365 12.665 -9.421 1.00 80.94 391 LEU A CA 1
ATOM 3230 C C . LEU A 1 391 ? 3.621 13.256 -10.809 1.00 80.94 391 LEU A C 1
ATOM 3232 O O . LEU A 1 391 ? 2.673 13.448 -11.571 1.00 80.94 391 LEU A O 1
ATOM 3236 N N . THR A 1 392 ? 4.880 13.531 -11.158 1.00 75.44 392 THR A N 1
ATOM 3237 C CA . THR A 1 392 ? 5.211 14.128 -12.454 1.00 75.44 392 THR A CA 1
ATOM 3238 C C . THR A 1 392 ? 5.082 13.145 -13.623 1.00 75.44 392 THR A C 1
ATOM 3240 O O . THR A 1 392 ? 4.810 13.571 -14.740 1.00 75.44 392 THR A O 1
ATOM 3243 N N . LEU A 1 393 ? 5.203 11.833 -13.381 1.00 71.38 393 LEU A N 1
ATOM 3244 C CA . LEU A 1 393 ? 5.035 10.778 -14.399 1.00 71.38 393 LEU A CA 1
ATOM 3245 C C . LEU A 1 393 ? 3.567 10.536 -14.811 1.00 71.38 393 LEU A C 1
ATOM 3247 O O . LEU A 1 393 ? 3.313 9.711 -15.682 1.00 71.38 393 LEU A O 1
ATOM 3251 N N . PHE A 1 394 ? 2.619 11.233 -14.175 1.00 65.31 394 PHE A N 1
ATOM 3252 C CA . PHE A 1 394 ? 1.180 11.241 -14.451 1.00 65.31 394 PHE A CA 1
ATOM 3253 C C . PHE A 1 394 ? 0.569 9.862 -14.767 1.00 65.31 394 PHE A C 1
ATOM 3255 O O . PHE A 1 394 ? 0.201 9.553 -15.898 1.00 65.31 394 PHE A O 1
ATOM 3262 N N . ASN A 1 395 ? 0.399 9.042 -13.729 1.00 73.88 395 ASN A N 1
ATOM 3263 C CA . ASN A 1 395 ? -0.373 7.801 -13.798 1.00 73.88 395 ASN A CA 1
ATOM 3264 C C . ASN A 1 395 ? -1.442 7.815 -12.699 1.00 73.88 395 ASN A C 1
ATOM 3266 O O . ASN A 1 395 ? -1.107 7.920 -11.518 1.00 73.88 395 ASN A O 1
ATOM 3270 N N . GLU A 1 396 ? -2.718 7.704 -13.071 1.00 71.94 396 GLU A N 1
ATOM 3271 C CA . GLU A 1 396 ? -3.852 7.804 -12.143 1.00 71.94 396 GLU A CA 1
ATOM 3272 C C . GLU A 1 396 ? -3.754 6.801 -10.978 1.00 71.94 396 GLU A C 1
ATOM 3274 O O . GLU A 1 396 ? -3.962 7.167 -9.812 1.00 71.94 396 GLU A O 1
ATOM 3279 N N . ASP A 1 397 ? -3.328 5.570 -11.271 1.00 76.75 397 ASP A N 1
ATOM 3280 C CA . ASP A 1 397 ? -3.199 4.494 -10.287 1.00 76.75 397 ASP A CA 1
ATOM 3281 C C . ASP A 1 397 ? -2.112 4.770 -9.240 1.00 76.75 397 ASP A C 1
ATOM 3283 O O . ASP A 1 397 ? -2.262 4.382 -8.076 1.00 76.75 397 ASP A O 1
ATOM 3287 N N . MET A 1 398 ? -1.042 5.474 -9.630 1.00 81.62 398 MET A N 1
ATOM 3288 C CA . MET A 1 398 ? 0.059 5.876 -8.743 1.00 81.62 398 MET A CA 1
ATOM 3289 C C . MET A 1 398 ? -0.227 7.201 -8.031 1.00 81.62 398 MET A C 1
ATOM 3291 O O . MET A 1 398 ? 0.087 7.354 -6.849 1.00 81.62 398 MET A O 1
ATOM 3295 N N . ASN A 1 399 ? -0.880 8.146 -8.708 1.00 85.62 399 ASN A N 1
ATOM 3296 C CA . ASN A 1 399 ? -1.196 9.461 -8.160 1.00 85.62 399 ASN A CA 1
ATOM 3297 C C . ASN A 1 399 ? -2.098 9.336 -6.933 1.00 85.62 399 ASN A C 1
ATOM 3299 O O . ASN A 1 399 ? -1.855 9.957 -5.898 1.00 85.62 399 ASN A O 1
ATOM 3303 N N . ARG A 1 400 ? -3.121 8.479 -7.005 1.00 88.19 400 ARG A N 1
ATOM 3304 C CA . ARG A 1 400 ? -4.086 8.315 -5.916 1.00 88.19 400 ARG A CA 1
ATOM 3305 C C . ARG A 1 400 ? -3.455 7.910 -4.572 1.00 88.19 400 ARG A C 1
ATOM 3307 O O . ARG A 1 400 ? -3.788 8.551 -3.569 1.00 88.19 400 ARG A O 1
ATOM 3314 N N . PRO A 1 401 ? -2.605 6.868 -4.469 1.00 90.81 401 PRO A N 1
ATOM 3315 C CA . PRO A 1 401 ? -1.930 6.546 -3.215 1.00 90.81 401 PRO A CA 1
ATOM 3316 C C . PRO A 1 401 ? -0.921 7.623 -2.794 1.00 90.81 401 PRO A C 1
ATOM 3318 O O . PRO A 1 401 ? -0.892 7.948 -1.609 1.00 90.81 401 PRO A O 1
ATOM 3321 N N . VAL A 1 402 ? -0.172 8.239 -3.720 1.00 91.50 402 VAL A N 1
ATOM 3322 C CA . VAL A 1 402 ? 0.774 9.324 -3.383 1.00 91.50 402 VAL A CA 1
ATOM 3323 C C . VAL A 1 402 ? 0.057 10.515 -2.748 1.00 91.50 402 VAL A C 1
ATOM 3325 O O . VAL A 1 402 ? 0.430 10.950 -1.660 1.00 91.50 402 VAL A O 1
ATOM 3328 N N . LEU A 1 403 ? -1.025 11.000 -3.360 1.00 90.94 403 LEU A N 1
ATOM 3329 C CA . LEU A 1 403 ? -1.797 12.131 -2.838 1.00 90.94 403 LEU A CA 1
ATOM 3330 C C . LEU A 1 403 ? -2.411 11.827 -1.469 1.00 90.94 403 LEU A C 1
ATOM 3332 O O . LEU A 1 403 ? -2.425 12.684 -0.586 1.00 90.94 403 LEU A O 1
ATOM 3336 N N . LYS A 1 404 ? -2.868 10.588 -1.251 1.00 90.81 404 LYS A N 1
ATOM 3337 C CA . LYS A 1 404 ? -3.332 10.142 0.070 1.00 90.81 404 LYS A CA 1
ATOM 3338 C C . LYS A 1 404 ? -2.224 10.191 1.122 1.00 90.81 404 LYS A C 1
ATOM 3340 O O . LYS A 1 404 ? -2.500 10.585 2.253 1.00 90.81 404 LYS A O 1
ATOM 3345 N N . ILE A 1 405 ? -1.002 9.793 0.770 1.00 92.69 405 ILE A N 1
ATOM 3346 C CA . ILE A 1 405 ? 0.157 9.847 1.671 1.00 92.69 405 ILE A CA 1
ATOM 3347 C C . ILE A 1 405 ? 0.516 11.302 1.982 1.00 92.69 405 ILE A C 1
ATOM 3349 O O . ILE A 1 405 ? 0.616 11.657 3.153 1.00 92.69 405 ILE A O 1
ATOM 3353 N N . VAL A 1 406 ? 0.636 12.160 0.963 1.00 91.56 406 VAL A N 1
ATOM 3354 C CA . VAL A 1 406 ? 0.922 13.600 1.127 1.00 91.56 406 VAL A CA 1
ATOM 3355 C C . VAL A 1 406 ? -0.090 14.244 2.071 1.00 91.56 406 VAL A C 1
ATOM 3357 O O . VAL A 1 406 ? 0.284 14.930 3.022 1.00 91.56 406 VAL A O 1
ATOM 3360 N N . LYS A 1 407 ? -1.376 13.956 1.858 1.00 90.00 407 LYS A N 1
ATOM 3361 C CA . LYS A 1 407 ? -2.457 14.440 2.710 1.00 90.00 407 LYS A CA 1
ATOM 3362 C C . LYS A 1 407 ? -2.311 13.991 4.166 1.00 90.00 407 LYS A C 1
ATOM 3364 O O . LYS A 1 407 ? -2.481 14.802 5.069 1.00 90.00 407 LYS A O 1
ATOM 3369 N N . LEU A 1 408 ? -1.997 12.715 4.404 1.00 89.25 408 LEU A N 1
ATOM 3370 C CA . LEU A 1 408 ? -1.806 12.178 5.758 1.00 89.25 408 LEU A CA 1
ATOM 3371 C C . LEU A 1 408 ? -0.594 12.785 6.475 1.00 89.25 408 LEU A C 1
ATOM 3373 O O . LEU A 1 408 ? -0.633 12.961 7.688 1.00 89.25 408 LEU A O 1
ATOM 3377 N N . VAL A 1 409 ? 0.473 13.088 5.738 1.00 89.38 409 VAL A N 1
ATOM 3378 C CA . VAL A 1 409 ? 1.753 13.550 6.292 1.00 89.38 409 VAL A CA 1
ATOM 3379 C C . VAL A 1 409 ? 1.777 15.069 6.530 1.00 89.38 409 VAL A C 1
ATOM 3381 O O . VAL A 1 409 ? 2.412 15.532 7.475 1.00 89.38 409 VAL A O 1
ATOM 3384 N N . SER A 1 410 ? 1.031 15.845 5.739 1.00 88.75 410 SER A N 1
ATOM 3385 C CA . SER A 1 410 ? 0.971 17.319 5.795 1.00 88.75 410 SER A CA 1
ATOM 3386 C C . SER A 1 410 ? 0.751 17.939 7.197 1.00 88.75 410 SER A C 1
ATOM 3388 O O . SER A 1 410 ? 1.436 18.917 7.522 1.00 88.75 410 SER A O 1
ATOM 3390 N N . PRO A 1 411 ? -0.116 17.398 8.083 1.00 86.31 411 PRO A N 1
ATOM 3391 C CA . PRO A 1 411 ? -0.269 17.897 9.458 1.00 86.31 411 PRO A CA 1
ATOM 3392 C C . PRO A 1 411 ? 1.012 17.860 10.290 1.00 86.31 411 PRO A C 1
ATOM 3394 O O . PRO A 1 411 ? 1.214 18.696 11.169 1.00 86.31 411 PRO A O 1
ATOM 3397 N N . PHE A 1 412 ? 1.868 16.876 10.022 1.00 85.38 412 PHE A N 1
ATOM 3398 C CA . PHE A 1 412 ? 3.116 16.633 10.744 1.00 85.38 412 PHE A CA 1
ATOM 3399 C C . PHE A 1 412 ? 4.281 17.422 10.147 1.00 85.38 412 PHE A C 1
ATOM 3401 O O . PHE A 1 412 ? 5.333 17.553 10.772 1.00 85.38 412 PHE A O 1
ATOM 3408 N N . SER A 1 413 ? 4.088 17.976 8.951 1.00 83.31 413 SER A N 1
ATOM 3409 C CA . SER A 1 413 ? 5.038 18.853 8.287 1.00 83.31 413 SER A CA 1
ATOM 3410 C C . SER A 1 413 ? 4.886 20.301 8.768 1.00 83.31 413 SER A C 1
ATOM 3412 O O . SER A 1 413 ? 3.781 20.824 8.922 1.00 83.31 413 SER A O 1
ATOM 3414 N N . GLY A 1 414 ? 6.017 20.968 9.019 1.00 83.44 414 GLY A N 1
ATOM 3415 C CA . GLY A 1 414 ? 6.046 22.339 9.538 1.00 83.44 414 GLY A CA 1
ATOM 3416 C C . GLY A 1 414 ? 5.651 23.412 8.512 1.00 83.44 414 GLY A C 1
ATOM 3417 O O . GLY A 1 414 ? 5.566 23.153 7.312 1.00 83.44 414 GLY A O 1
ATOM 3418 N N . LYS A 1 415 ? 5.484 24.661 8.976 1.00 84.06 415 LYS A N 1
ATOM 3419 C CA . LYS A 1 415 ? 5.102 25.819 8.135 1.00 84.06 415 LYS A CA 1
ATOM 3420 C C . LYS A 1 415 ? 6.008 25.997 6.905 1.00 84.06 415 LYS A C 1
ATOM 3422 O O . LYS A 1 415 ? 5.498 26.188 5.807 1.00 84.06 415 LYS A O 1
ATOM 3427 N N . LYS A 1 416 ? 7.329 25.851 7.079 1.00 86.75 416 LYS A N 1
ATOM 3428 C CA . LYS A 1 416 ? 8.329 25.936 5.995 1.00 86.75 416 LYS A CA 1
ATOM 3429 C C . LYS A 1 416 ? 8.135 24.863 4.920 1.00 86.75 416 LYS A C 1
ATOM 3431 O O . LYS A 1 416 ? 8.346 25.117 3.741 1.00 86.75 416 LYS A O 1
ATOM 3436 N N . TRP A 1 417 ? 7.732 23.654 5.310 1.00 89.44 417 TRP A N 1
ATOM 3437 C CA . TRP A 1 417 ? 7.441 22.605 4.336 1.00 89.44 417 TRP A CA 1
ATOM 3438 C C . TRP A 1 417 ? 6.189 22.945 3.529 1.00 89.44 417 TRP A C 1
ATOM 3440 O O . TRP A 1 417 ? 6.203 22.771 2.317 1.00 89.44 417 TRP A O 1
ATOM 3450 N N . ARG A 1 418 ? 5.146 23.489 4.175 1.00 87.44 418 ARG A N 1
ATOM 3451 C CA . ARG A 1 418 ? 3.902 23.885 3.496 1.00 87.44 418 ARG A CA 1
ATOM 3452 C C . ARG A 1 418 ? 4.138 24.996 2.485 1.00 87.44 418 ARG A C 1
ATOM 3454 O O . ARG A 1 418 ? 3.682 24.862 1.361 1.00 87.44 418 ARG A O 1
ATOM 3461 N N . SER A 1 419 ? 4.894 26.037 2.847 1.00 87.25 419 SER A N 1
ATOM 3462 C CA . SER A 1 419 ? 5.258 27.101 1.900 1.00 87.25 419 SER A CA 1
ATOM 3463 C C . SER A 1 419 ? 6.041 26.551 0.709 1.00 87.25 419 SER A C 1
ATOM 3465 O O . SER A 1 419 ? 5.740 26.890 -0.429 1.00 87.25 419 SER A O 1
ATOM 3467 N N . ASN A 1 420 ? 6.997 25.653 0.962 1.00 87.94 420 ASN A N 1
ATOM 3468 C CA . ASN A 1 420 ? 7.827 25.063 -0.087 1.00 87.94 420 ASN A CA 1
ATOM 3469 C C . ASN A 1 420 ? 7.102 23.991 -0.909 1.00 87.94 420 ASN A C 1
ATOM 3471 O O . ASN A 1 420 ? 7.618 23.613 -1.954 1.00 87.94 420 ASN A O 1
ATOM 3475 N N . SER A 1 421 ? 5.969 23.471 -0.426 1.00 89.00 421 SER A N 1
ATOM 3476 C CA . SER A 1 421 ? 5.237 22.338 -1.014 1.00 89.00 421 SER A CA 1
ATOM 3477 C C . SER A 1 421 ? 3.772 22.664 -1.312 1.00 89.00 421 SER A C 1
ATOM 3479 O O . SER A 1 421 ? 2.898 21.795 -1.247 1.00 89.00 421 SER A O 1
ATOM 3481 N N . MET A 1 422 ? 3.488 23.935 -1.615 1.00 86.38 422 MET A N 1
ATOM 3482 C CA . MET A 1 422 ? 2.144 24.389 -1.993 1.00 86.38 422 MET A CA 1
ATOM 3483 C C . MET A 1 422 ? 1.634 23.715 -3.265 1.00 86.38 422 MET A C 1
ATOM 3485 O O . MET A 1 422 ? 0.434 23.490 -3.405 1.00 86.38 422 MET A O 1
ATOM 3489 N N . ASP A 1 423 ? 2.546 23.347 -4.156 1.00 84.88 423 ASP A N 1
ATOM 3490 C CA . ASP A 1 423 ? 2.302 22.513 -5.328 1.00 84.88 423 ASP A CA 1
ATOM 3491 C C . ASP A 1 423 ? 1.616 21.183 -4.947 1.00 84.88 423 ASP A C 1
ATOM 3493 O O . ASP A 1 423 ? 0.508 20.897 -5.400 1.00 84.88 423 ASP A O 1
ATOM 3497 N N . LEU A 1 424 ? 2.200 20.414 -4.025 1.00 87.19 424 LEU A N 1
ATOM 3498 C CA . LEU A 1 424 ? 1.657 19.144 -3.539 1.00 87.19 424 LEU A CA 1
ATOM 3499 C C . LEU A 1 424 ? 0.308 19.322 -2.830 1.00 87.19 424 LEU A C 1
ATOM 3501 O O . LEU A 1 424 ? -0.611 18.529 -3.034 1.00 87.19 424 LEU A O 1
ATOM 3505 N N . ILE A 1 425 ? 0.175 20.368 -2.011 1.00 88.25 425 ILE A N 1
ATOM 3506 C CA . ILE A 1 425 ? -1.073 20.693 -1.301 1.00 88.25 425 ILE A CA 1
ATOM 3507 C C . ILE A 1 425 ? -2.190 21.009 -2.304 1.00 88.25 425 ILE A C 1
ATOM 3509 O O . ILE A 1 425 ? -3.296 20.480 -2.183 1.00 88.25 425 ILE A O 1
ATOM 3513 N N . SER A 1 426 ? -1.892 21.817 -3.322 1.00 87.94 426 SER A N 1
ATOM 3514 C CA . SER A 1 426 ? -2.842 22.177 -4.380 1.00 87.94 426 SER A CA 1
ATOM 3515 C C . SER A 1 426 ? -3.294 20.944 -5.163 1.00 87.94 426 SER A C 1
ATOM 3517 O O . SER A 1 426 ? -4.481 20.780 -5.430 1.00 87.94 426 SER A O 1
ATOM 3519 N N . PHE A 1 427 ? -2.377 20.018 -5.453 1.00 84.44 427 PHE A N 1
ATOM 3520 C CA . PHE A 1 427 ? -2.707 18.744 -6.096 1.00 84.44 427 PHE A CA 1
ATOM 3521 C C . PHE A 1 427 ? -3.671 17.887 -5.270 1.00 84.44 427 PHE A C 1
ATOM 3523 O O . PHE A 1 427 ? -4.591 17.286 -5.826 1.00 84.44 427 PHE A O 1
ATOM 3530 N N . VAL A 1 428 ? -3.500 17.840 -3.946 1.00 88.00 428 VAL A N 1
ATOM 3531 C CA . VAL A 1 428 ? -4.454 17.145 -3.071 1.00 88.00 428 VAL A CA 1
ATOM 3532 C C . VAL A 1 428 ? -5.840 17.784 -3.186 1.00 88.00 428 VAL A C 1
ATOM 3534 O O . VAL A 1 428 ? -6.816 17.053 -3.301 1.00 88.00 428 VAL A O 1
ATOM 3537 N N . TYR A 1 429 ? -5.950 19.113 -3.224 1.00 85.94 429 TYR A N 1
ATOM 3538 C CA . TYR A 1 429 ? -7.243 19.787 -3.397 1.00 85.94 429 TYR A CA 1
ATOM 3539 C C . TYR A 1 429 ? -7.912 19.516 -4.748 1.00 85.94 429 TYR A C 1
ATOM 3541 O O . TYR A 1 429 ? -9.129 19.352 -4.794 1.00 85.94 429 TYR A O 1
ATOM 3549 N N . LEU A 1 430 ? -7.131 19.459 -5.830 1.00 84.25 430 LEU A N 1
ATOM 3550 C CA . LEU A 1 430 ? -7.656 19.254 -7.183 1.00 84.25 430 LEU A CA 1
ATOM 3551 C C . LEU A 1 430 ? -8.122 17.812 -7.423 1.00 84.25 430 LEU A C 1
ATOM 3553 O O . LEU A 1 430 ? -9.160 17.597 -8.042 1.00 84.25 430 LEU A O 1
ATOM 3557 N N . PHE A 1 431 ? -7.373 16.822 -6.932 1.00 82.12 431 PHE A N 1
ATOM 3558 C CA . PHE A 1 431 ? -7.597 15.411 -7.280 1.00 82.12 431 PHE A CA 1
ATOM 3559 C C . PHE A 1 431 ? -8.127 14.547 -6.136 1.00 82.12 431 PHE A C 1
ATOM 3561 O O . PHE A 1 431 ? -8.491 13.388 -6.352 1.00 82.12 431 PHE A O 1
ATOM 3568 N N . TYR A 1 432 ? -8.165 15.059 -4.906 1.00 80.62 432 TYR A N 1
ATOM 3569 C CA . TYR A 1 432 ? -8.651 14.312 -3.754 1.00 80.62 432 TYR A CA 1
ATOM 3570 C C . TYR A 1 432 ? -9.865 14.980 -3.115 1.00 80.62 432 TYR A C 1
ATOM 3572 O O . TYR A 1 432 ? -9.842 16.145 -2.731 1.00 80.62 432 TYR A O 1
ATOM 3580 N N . LYS A 1 433 ? -10.929 14.197 -2.900 1.00 79.44 433 LYS A N 1
ATOM 3581 C CA . LYS A 1 433 ? -12.141 14.680 -2.231 1.00 79.44 433 LYS A CA 1
ATOM 3582 C C . LYS A 1 433 ? -11.849 15.048 -0.771 1.00 79.44 433 LYS A C 1
ATOM 3584 O O . LYS A 1 433 ? -11.588 14.172 0.064 1.00 79.44 433 LYS A O 1
ATOM 3589 N N . VAL A 1 434 ? -11.930 16.339 -0.467 1.00 76.06 434 VAL A N 1
ATOM 3590 C CA . VAL A 1 434 ? -11.841 16.877 0.896 1.00 76.06 434 VAL A CA 1
ATOM 3591 C C . VAL A 1 434 ? -13.143 16.576 1.643 1.00 76.06 434 VAL A C 1
ATOM 3593 O O . VAL A 1 434 ? -14.231 16.642 1.069 1.00 76.06 434 VAL A O 1
ATOM 3596 N N . LYS A 1 435 ? -13.042 16.167 2.912 1.00 73.50 435 LYS A N 1
ATOM 3597 C CA . LYS A 1 435 ? -14.209 15.908 3.779 1.00 73.50 435 LYS A CA 1
ATOM 3598 C C . LYS A 1 435 ? -14.455 17.091 4.723 1.00 73.50 435 LYS A C 1
ATOM 3600 O O . LYS A 1 435 ? -13.555 17.872 4.991 1.00 73.50 435 LYS A O 1
ATOM 3605 N N . LEU A 1 436 ? -15.655 17.186 5.294 1.00 71.44 436 LEU A N 1
ATOM 3606 C CA . LEU A 1 436 ? -15.988 18.258 6.242 1.00 71.44 436 LEU A CA 1
ATOM 3607 C C . LEU A 1 436 ? -15.116 18.226 7.518 1.00 71.44 436 LEU A C 1
ATOM 3609 O O . LEU A 1 436 ? -14.709 19.268 8.010 1.00 71.44 436 LEU A O 1
ATOM 3613 N N . LYS A 1 437 ? -14.781 17.029 8.028 1.00 69.25 437 LYS A N 1
ATOM 3614 C CA . LYS A 1 437 ? -13.910 16.817 9.211 1.00 69.25 437 LYS A CA 1
ATOM 3615 C C . LYS A 1 437 ? -12.424 16.634 8.857 1.00 69.25 437 LYS A C 1
ATOM 3617 O O . LYS A 1 437 ? -11.685 15.938 9.553 1.00 69.25 437 LYS A O 1
ATOM 3622 N N . ASP A 1 438 ? -12.005 17.122 7.697 1.00 72.31 438 ASP A N 1
ATOM 3623 C CA . ASP A 1 438 ? -10.692 16.822 7.136 1.00 72.31 438 ASP A CA 1
ATOM 3624 C C . ASP A 1 438 ? -9.623 17.766 7.682 1.00 72.31 438 ASP A C 1
ATOM 3626 O O . ASP A 1 438 ? -9.302 18.799 7.101 1.00 72.31 438 ASP A O 1
ATOM 3630 N N . ASN A 1 439 ? -9.052 17.396 8.822 1.00 66.62 439 ASN A N 1
ATOM 3631 C CA . ASN A 1 439 ? -8.182 18.276 9.603 1.00 66.62 439 ASN A CA 1
ATOM 3632 C C . ASN A 1 439 ? -6.724 18.315 9.101 1.00 66.62 439 ASN A C 1
ATOM 3634 O O . ASN A 1 439 ? -5.818 18.655 9.858 1.00 66.62 439 ASN A O 1
ATOM 3638 N N . TRP A 1 440 ? -6.469 17.974 7.834 1.00 78.19 440 TRP A N 1
ATOM 3639 C CA . TRP A 1 440 ? -5.119 17.721 7.312 1.00 78.19 440 TRP A CA 1
ATOM 3640 C C . TRP A 1 440 ? -4.238 18.978 7.094 1.00 78.19 440 TRP A C 1
ATOM 3642 O O . TRP A 1 440 ? -3.044 18.871 6.801 1.00 78.19 440 TRP A O 1
ATOM 3652 N N . LEU A 1 441 ? -4.815 20.174 7.253 1.00 70.38 441 LEU A N 1
ATOM 3653 C CA . LEU A 1 441 ? -4.106 21.465 7.229 1.00 70.38 441 LEU A CA 1
ATOM 3654 C C . LEU A 1 441 ? -4.219 22.244 8.541 1.00 70.38 441 LEU A C 1
ATOM 3656 O O . LEU A 1 441 ? -3.538 23.255 8.720 1.00 70.38 441 LEU A O 1
ATOM 3660 N N . SER A 1 442 ? -5.054 21.770 9.465 1.00 69.12 442 SER A N 1
ATOM 3661 C CA . SER A 1 442 ? -5.105 22.329 10.806 1.00 69.12 442 SER A CA 1
ATOM 3662 C C . SER A 1 442 ? -3.886 21.845 11.587 1.00 69.12 442 SER A C 1
ATOM 3664 O O . SER A 1 442 ? -3.512 20.672 11.515 1.00 69.12 442 SER A O 1
ATOM 3666 N N . ASN A 1 443 ? -3.262 22.732 12.363 1.00 63.66 443 ASN A N 1
ATOM 3667 C CA . ASN A 1 443 ? -2.294 22.322 13.378 1.00 63.66 443 ASN A CA 1
ATOM 3668 C C . ASN A 1 443 ? -3.074 21.708 14.549 1.00 63.66 443 ASN A C 1
ATOM 3670 O O . ASN A 1 443 ? -3.231 22.326 15.593 1.00 63.66 443 ASN A O 1
ATOM 3674 N N . PHE A 1 444 ? -3.613 20.509 14.335 1.00 59.41 444 PHE A N 1
ATOM 3675 C CA . PHE A 1 444 ? -4.498 19.822 15.277 1.00 59.41 444 PHE A CA 1
ATOM 3676 C C . PHE A 1 444 ? -3.784 19.406 16.568 1.00 59.41 444 PHE A C 1
ATOM 3678 O O . PHE A 1 444 ? -4.408 19.172 17.597 1.00 59.41 444 PHE A O 1
ATOM 3685 N N . PHE A 1 445 ? -2.464 19.276 16.513 1.00 66.56 445 PHE A N 1
ATOM 3686 C CA . PHE A 1 445 ? -1.723 18.669 17.596 1.00 66.56 445 PHE A CA 1
ATOM 3687 C C . PHE A 1 445 ? -1.430 19.661 18.718 1.00 66.56 445 PHE A C 1
ATOM 3689 O O . PHE A 1 445 ? -0.590 20.550 18.579 1.00 66.56 445 PHE A O 1
ATOM 3696 N N . THR A 1 446 ? -2.099 19.447 19.842 1.00 61.25 446 THR A N 1
ATOM 3697 C CA . THR A 1 446 ? -1.782 20.037 21.141 1.00 61.25 446 THR A CA 1
ATOM 3698 C C . THR A 1 446 ? -0.600 19.289 21.771 1.00 61.25 446 THR A C 1
ATOM 3700 O O . THR A 1 446 ? -0.564 18.059 21.724 1.00 61.25 446 THR A O 1
ATOM 3703 N N . GLY A 1 447 ? 0.351 20.011 22.367 1.00 66.25 447 GLY A N 1
ATOM 3704 C CA . GLY A 1 447 ? 1.516 19.432 23.052 1.00 66.25 447 GLY A CA 1
ATOM 3705 C C . GLY A 1 447 ? 2.808 19.421 22.225 1.00 66.25 447 GLY A C 1
ATOM 3706 O O . GLY A 1 447 ? 2.805 19.554 20.996 1.00 66.25 447 GLY A O 1
ATOM 3707 N N . ASN A 1 448 ? 3.939 19.277 22.918 1.00 81.62 448 ASN A N 1
ATOM 3708 C CA . ASN A 1 448 ? 5.268 19.273 22.301 1.00 81.62 448 ASN A CA 1
ATOM 3709 C C . ASN A 1 448 ? 5.495 18.003 21.459 1.00 81.62 448 ASN A C 1
ATOM 3711 O O . ASN A 1 448 ? 4.827 16.984 21.632 1.00 81.62 448 ASN A O 1
ATOM 3715 N N . LEU A 1 449 ? 6.452 18.044 20.522 1.00 83.50 449 LEU A N 1
ATOM 3716 C CA . LEU A 1 449 ? 6.775 16.896 19.659 1.00 83.50 449 LEU A CA 1
ATOM 3717 C C . LEU A 1 449 ? 7.072 15.623 20.465 1.00 83.50 449 LEU A C 1
ATOM 3719 O O . LEU A 1 449 ? 6.560 14.561 20.126 1.00 83.50 449 LEU A O 1
ATOM 3723 N N . GLU A 1 450 ? 7.853 15.756 21.530 1.00 84.56 450 GLU A N 1
ATOM 3724 C CA . GLU A 1 450 ? 8.255 14.650 22.396 1.00 84.56 450 GLU A CA 1
ATOM 3725 C C . GLU A 1 450 ? 7.062 13.979 23.086 1.00 84.56 450 GLU A C 1
ATOM 3727 O O . GLU A 1 450 ? 6.931 12.758 23.049 1.00 84.56 450 GLU A O 1
ATOM 3732 N N . GLU A 1 451 ? 6.127 14.766 23.618 1.00 86.62 451 GLU A N 1
ATOM 3733 C CA . GLU A 1 451 ? 4.915 14.244 24.254 1.00 86.62 451 GLU A CA 1
ATOM 3734 C C . GLU A 1 451 ? 4.041 13.469 23.257 1.00 86.62 451 GLU A C 1
ATOM 3736 O O . GLU A 1 451 ? 3.524 12.394 23.565 1.00 86.62 451 GLU A O 1
ATOM 3741 N N . ARG A 1 452 ? 3.913 13.980 22.027 1.00 84.56 452 ARG A N 1
ATOM 3742 C CA . ARG A 1 452 ? 3.162 13.300 20.959 1.00 84.56 452 ARG A CA 1
ATOM 3743 C C . ARG A 1 452 ? 3.815 11.991 20.548 1.00 84.56 452 ARG A C 1
ATOM 3745 O O . ARG A 1 452 ? 3.109 11.020 20.291 1.00 84.56 452 ARG A O 1
ATOM 3752 N N . LEU A 1 453 ? 5.144 11.970 20.469 1.00 87.69 453 LEU A N 1
ATOM 3753 C CA . LEU A 1 453 ? 5.892 10.753 20.184 1.00 87.69 453 LEU A CA 1
ATOM 3754 C C . LEU A 1 453 ? 5.692 9.736 21.303 1.00 87.69 453 LEU A C 1
ATOM 3756 O O . LEU A 1 453 ? 5.292 8.615 21.007 1.00 87.69 453 LEU A O 1
ATOM 3760 N N . ARG A 1 454 ? 5.858 10.134 22.569 1.00 89.19 454 ARG A N 1
ATOM 3761 C CA . ARG A 1 454 ? 5.624 9.265 23.730 1.00 89.19 454 ARG A CA 1
ATOM 3762 C C . ARG A 1 454 ? 4.225 8.641 23.709 1.00 89.19 454 ARG A C 1
ATOM 3764 O O . ARG A 1 454 ? 4.117 7.418 23.691 1.00 89.19 454 ARG A O 1
ATOM 3771 N N . LYS A 1 455 ? 3.170 9.459 23.601 1.00 89.31 455 LYS A N 1
ATOM 3772 C CA . LYS A 1 455 ? 1.778 8.97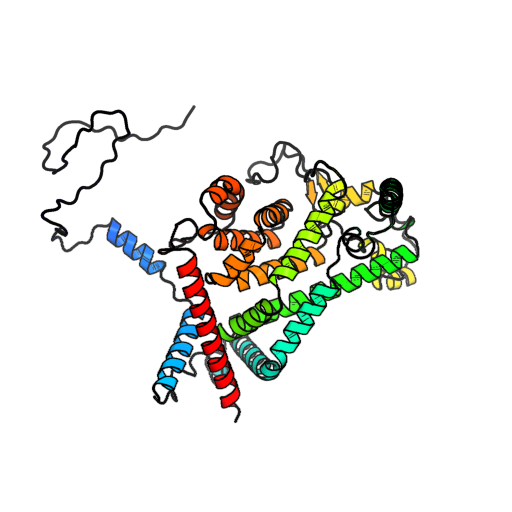9 23.481 1.00 89.31 455 LYS A CA 1
ATOM 3773 C C . LYS A 1 455 ? 1.591 8.050 22.282 1.00 89.31 455 LYS A C 1
ATOM 3775 O O . LYS A 1 455 ? 0.823 7.097 22.339 1.00 89.31 455 LYS A O 1
ATOM 3780 N N . SER A 1 456 ? 2.292 8.304 21.177 1.00 89.50 456 SER A N 1
ATOM 3781 C CA . SER A 1 456 ? 2.226 7.418 20.017 1.00 89.50 456 SER A CA 1
ATOM 3782 C C . SER A 1 456 ? 2.845 6.047 20.267 1.00 89.50 456 SER A C 1
ATOM 3784 O O . SER A 1 456 ? 2.316 5.077 19.730 1.00 89.50 456 SER A O 1
ATOM 3786 N N . TYR A 1 457 ? 3.950 5.965 21.008 1.00 91.19 457 TYR A N 1
ATOM 3787 C CA . TYR A 1 457 ? 4.559 4.685 21.374 1.00 91.19 457 TYR A CA 1
ATOM 3788 C C . TYR A 1 457 ? 3.643 3.897 22.315 1.00 91.19 457 TYR A C 1
ATOM 3790 O O . TYR A 1 457 ? 3.447 2.701 22.114 1.00 91.19 457 TYR A O 1
ATOM 3798 N N . GLU A 1 458 ? 3.028 4.577 23.285 1.00 92.81 458 GLU A N 1
ATOM 3799 C CA . GLU A 1 458 ? 2.030 3.989 24.188 1.00 92.81 458 GLU A CA 1
ATOM 3800 C C . GLU A 1 458 ? 0.829 3.440 23.393 1.00 92.81 458 GLU A C 1
ATOM 3802 O O . GLU A 1 458 ? 0.466 2.277 23.548 1.00 92.81 458 GLU A O 1
ATOM 3807 N N . ASN A 1 459 ? 0.287 4.213 22.444 1.00 91.12 459 ASN A N 1
ATOM 3808 C CA . ASN A 1 459 ? -0.807 3.765 21.573 1.00 91.12 459 ASN A CA 1
ATOM 3809 C C . ASN A 1 459 ? -0.439 2.547 20.709 1.00 91.12 459 ASN A C 1
ATOM 3811 O O . ASN A 1 459 ? -1.260 1.648 20.528 1.00 91.12 459 ASN A O 1
ATOM 3815 N N . GLU A 1 460 ? 0.774 2.510 20.151 1.00 91.38 460 GLU A N 1
ATOM 3816 C CA . GLU A 1 460 ? 1.258 1.366 19.366 1.00 91.38 460 GLU A CA 1
ATOM 3817 C C . GLU A 1 460 ? 1.417 0.121 20.254 1.00 91.38 460 GLU A C 1
ATOM 3819 O O . GLU A 1 460 ? 1.061 -0.980 19.833 1.00 91.38 460 GLU A O 1
ATOM 3824 N N . HIS A 1 461 ? 1.887 0.287 21.494 1.00 92.44 461 HIS A N 1
ATOM 3825 C CA . HIS A 1 461 ? 1.963 -0.799 22.469 1.00 92.44 461 HIS A CA 1
ATOM 3826 C C . HIS A 1 461 ? 0.569 -1.338 22.824 1.00 92.44 461 HIS A C 1
ATOM 3828 O O . HIS A 1 461 ? 0.338 -2.540 22.706 1.00 92.44 461 HIS A O 1
ATOM 3834 N N . CYS A 1 462 ? -0.388 -0.463 23.151 1.00 93.19 462 CYS A N 1
ATOM 3835 C CA . CYS A 1 462 ? -1.773 -0.852 23.426 1.00 93.19 462 CYS A CA 1
ATOM 3836 C C . CYS A 1 462 ? -2.422 -1.571 22.235 1.00 93.19 462 CYS A C 1
ATOM 3838 O O . CYS A 1 462 ? -3.080 -2.596 22.417 1.00 93.19 462 CYS A O 1
ATOM 3840 N N . LEU A 1 463 ? -2.203 -1.078 21.008 1.00 93.06 463 LEU A N 1
ATOM 3841 C CA . LEU A 1 463 ? -2.682 -1.741 19.796 1.00 93.06 463 LEU A CA 1
ATOM 3842 C C . LEU A 1 463 ? -2.122 -3.165 19.696 1.00 93.06 463 LEU A C 1
ATOM 3844 O O . LEU A 1 463 ? -2.875 -4.094 19.428 1.00 93.06 463 LEU A O 1
ATOM 3848 N N . ARG A 1 464 ? -0.822 -3.358 19.941 1.00 93.19 464 ARG A N 1
ATOM 3849 C CA . ARG A 1 464 ? -0.186 -4.685 19.897 1.00 93.19 464 ARG A CA 1
ATOM 3850 C C . ARG A 1 464 ? -0.721 -5.628 20.970 1.00 93.19 464 ARG A C 1
ATOM 3852 O O . ARG A 1 464 ? -0.958 -6.793 20.659 1.00 93.19 464 ARG A O 1
ATOM 3859 N N . SER A 1 465 ? -0.980 -5.140 22.180 1.00 93.06 465 SER A N 1
ATOM 3860 C CA . SER A 1 465 ? -1.626 -5.933 23.232 1.00 93.06 465 SER A CA 1
ATOM 3861 C C . SER A 1 465 ? -3.022 -6.396 22.811 1.00 93.06 465 SER A C 1
ATOM 3863 O O . SER A 1 465 ? -3.340 -7.580 22.934 1.00 93.06 465 SER A O 1
ATOM 3865 N N . LEU A 1 466 ? -3.818 -5.506 22.208 1.00 93.38 466 LEU A N 1
ATOM 3866 C CA . LEU A 1 466 ? -5.137 -5.857 21.678 1.00 93.38 466 LEU A CA 1
ATOM 3867 C C . LEU A 1 466 ? -5.050 -6.872 20.526 1.00 93.38 466 LEU A C 1
ATOM 3869 O O . LEU A 1 466 ? -5.874 -7.779 20.444 1.00 93.38 466 LEU A O 1
ATOM 3873 N N . LEU A 1 467 ? -4.041 -6.766 19.653 1.00 94.19 467 LEU A N 1
ATOM 3874 C CA . LEU A 1 467 ? -3.800 -7.745 18.586 1.00 94.19 467 LEU A CA 1
ATOM 3875 C C . LEU A 1 467 ? -3.470 -9.134 19.147 1.00 94.19 467 LEU A C 1
ATOM 3877 O O . LEU A 1 467 ? -3.983 -10.130 18.640 1.00 94.19 467 LEU A O 1
ATOM 3881 N N . ILE A 1 468 ? -2.649 -9.209 20.200 1.00 92.12 468 ILE A N 1
ATOM 3882 C CA . ILE A 1 468 ? -2.336 -10.472 20.886 1.00 92.12 468 ILE A CA 1
ATOM 3883 C C . ILE A 1 468 ? -3.607 -11.072 21.489 1.00 92.12 468 ILE A C 1
ATOM 3885 O O . ILE A 1 468 ? -3.864 -12.258 21.296 1.00 92.12 468 ILE A O 1
ATOM 3889 N N . TYR A 1 469 ? -4.412 -10.263 22.183 1.00 91.50 469 TYR A N 1
ATOM 3890 C CA . TYR A 1 469 ? -5.689 -10.700 22.748 1.00 91.50 469 TYR A CA 1
ATOM 3891 C C . TYR A 1 469 ? -6.637 -11.233 21.667 1.00 91.50 469 TYR A C 1
ATOM 3893 O O . TYR A 1 469 ? -7.142 -12.349 21.781 1.00 91.50 469 TYR A O 1
ATOM 3901 N N . TYR A 1 470 ? -6.816 -10.481 20.577 1.00 91.25 470 TYR A N 1
ATOM 3902 C CA . TYR A 1 470 ? -7.672 -10.891 19.470 1.00 91.25 470 TYR A CA 1
ATOM 3903 C C . TYR A 1 470 ? -7.205 -12.216 18.864 1.00 91.25 470 TYR A C 1
ATOM 3905 O O . TYR A 1 470 ? -7.993 -13.150 18.746 1.00 91.25 470 TYR A O 1
ATOM 3913 N N . ASN A 1 471 ? -5.914 -12.340 18.552 1.00 91.06 471 ASN A N 1
ATOM 3914 C CA . ASN A 1 471 ? -5.358 -13.560 17.972 1.00 91.06 471 ASN A CA 1
ATOM 3915 C C . ASN A 1 471 ? -5.504 -14.770 18.909 1.00 91.06 471 ASN A C 1
ATOM 3917 O O . ASN A 1 471 ? -5.850 -15.850 18.439 1.00 91.06 471 ASN A O 1
ATOM 3921 N N . LYS A 1 472 ? -5.336 -14.589 20.227 1.00 87.12 472 LYS A N 1
ATOM 3922 C CA . LYS A 1 472 ? -5.612 -15.645 21.217 1.00 87.12 472 LYS A CA 1
ATOM 3923 C C . LYS A 1 472 ? -7.079 -16.071 21.209 1.00 87.12 472 LYS A C 1
ATOM 3925 O O . LYS A 1 472 ? -7.358 -17.265 21.200 1.00 87.12 472 LYS A O 1
ATOM 3930 N N . SER A 1 473 ? -7.999 -15.105 21.161 1.00 80.62 473 SER A N 1
ATOM 3931 C CA . SER A 1 473 ? -9.446 -15.364 21.126 1.00 80.62 473 SER A CA 1
ATOM 3932 C C . SER A 1 473 ? -9.903 -16.090 19.859 1.00 80.62 473 SER A C 1
ATOM 3934 O O . SER A 1 473 ? -10.939 -16.746 19.856 1.00 80.62 473 SER A O 1
ATOM 3936 N N . VAL A 1 474 ? -9.138 -15.962 18.774 1.00 77.50 474 VAL A N 1
ATOM 3937 C CA . VAL A 1 474 ? -9.373 -16.677 17.520 1.00 77.50 474 VAL A CA 1
ATOM 3938 C C . VAL A 1 474 ? -8.903 -18.129 17.637 1.00 77.50 474 VAL A C 1
ATOM 3940 O O . VAL A 1 474 ? -9.648 -19.024 17.263 1.00 77.50 474 VAL A O 1
ATOM 3943 N N . THR A 1 475 ? -7.729 -18.373 18.228 1.00 69.56 475 THR A N 1
ATOM 3944 C CA . THR A 1 475 ? -7.182 -19.731 18.412 1.00 69.56 475 THR A CA 1
ATOM 3945 C C . THR A 1 475 ? -7.891 -20.552 19.492 1.00 69.56 475 THR A C 1
ATOM 3947 O O . THR A 1 475 ? -7.967 -21.767 19.382 1.00 69.56 475 THR A O 1
ATOM 3950 N N . SER A 1 476 ? -8.425 -19.914 20.540 1.00 57.25 476 SER A N 1
ATOM 3951 C CA . SER A 1 476 ? -9.055 -20.609 21.675 1.00 57.25 476 SER A CA 1
ATOM 3952 C C . SER A 1 476 ? -10.477 -21.106 21.399 1.00 57.25 476 SER A C 1
ATOM 3954 O O . SER A 1 476 ? -11.106 -21.654 22.291 1.00 57.25 476 SER A O 1
ATOM 3956 N N . VAL A 1 477 ? -11.030 -20.838 20.214 1.00 52.00 477 VAL A N 1
ATOM 3957 C CA . VAL A 1 477 ? -12.388 -21.265 19.825 1.00 52.00 477 VAL A CA 1
ATOM 3958 C C . VAL A 1 477 ? -12.366 -22.631 19.122 1.00 52.00 477 VAL A C 1
ATOM 3960 O O . VAL A 1 477 ? -13.419 -23.215 18.895 1.00 52.00 477 VAL A O 1
ATOM 3963 N N . GLU A 1 478 ? -11.177 -23.162 18.818 1.00 40.94 478 GLU A N 1
ATOM 3964 C CA . GLU A 1 478 ? -10.977 -24.454 18.140 1.00 40.94 478 GLU A CA 1
ATOM 3965 C C . GLU A 1 478 ? -10.489 -25.582 19.081 1.00 40.94 478 GLU A C 1
ATOM 3967 O O . GLU A 1 478 ? -10.259 -26.699 18.621 1.00 40.94 478 GLU A O 1
ATOM 3972 N N . THR A 1 479 ? -10.371 -25.320 20.390 1.00 30.66 479 THR A N 1
ATOM 3973 C CA . THR A 1 479 ? -10.098 -26.319 21.449 1.00 30.66 479 THR A CA 1
ATOM 3974 C C . THR A 1 479 ? -11.251 -26.373 22.429 1.00 30.66 479 THR A C 1
ATOM 3976 O O . THR A 1 479 ? -11.677 -27.494 22.777 1.00 30.66 479 THR A O 1
#

Sequence (479 aa):
MPSPTLNPQHTGSSLSNSNISELEHTNGETKKKMFVTQPNFPNIYPLEKDVPFSIKEASNIFYNHIKESVSSKQFISTFEGFIKDEQGLDCSGDVKNMFKFTEKDSKENPMFRDEIDTLMRVDAYYNDCLPFLGSLVSISMQMISSNIMYPVGLGDEKITNQTRTKLQQHRQRQVMAQENARPYVSSKLSRNDKERLEIIRNKEISLKAATNLLVMLLRWFKASHILKFEYLNSLIFDNDFFRLLINFLDGNKFATQFTNKNYDLKDPSCLINNRLVYCDYECLYKFEEYNFFRKCCGIHYKSDSFLPETVDSIRDEIFKYDDLSANGGYYMPQFNNPASGLVKIQKPNYRYCNITTNLLKMLYYNLSNFKIQRIYKWLETRPTEIMRFYLTLFNEDMNRPVLKIVKLVSPFSGKKWRSNSMDLISFVYLFYKVKLKDNWLSNFFTGNLEERLRKSYENEHCLRSLLIYYNKSVTSVET